Protein AF-0000000085045641 (afdb_homodimer)

Structure (mmCIF, N/CA/C/O backbone):
data_AF-0000000085045641-model_v1
#
loop_
_entity.id
_entity.type
_entity.pdbx_description
1 polymer 'histidine kinase'
#
loop_
_atom_site.group_PDB
_atom_site.id
_atom_site.type_symbol
_atom_site.label_atom_id
_atom_site.label_alt_id
_atom_site.label_comp_id
_atom_site.label_asym_id
_atom_site.label_entity_id
_atom_site.label_seq_id
_atom_site.pdbx_PDB_ins_code
_atom_site.Cartn_x
_atom_site.Cartn_y
_atom_site.Cartn_z
_atom_site.occupancy
_atom_site.B_iso_or_equiv
_atom_site.auth_seq_id
_atom_site.auth_comp_id
_atom_site.auth_asym_id
_atom_site.auth_atom_id
_atom_site.pdbx_PDB_model_num
ATOM 1 N N . MET A 1 1 ? 13.102 40.25 18.188 1 84.94 1 MET A N 1
ATOM 2 C CA . MET A 1 1 ? 11.75 40.281 18.734 1 84.94 1 MET A CA 1
ATOM 3 C C . MET A 1 1 ? 11.367 41.656 19.203 1 84.94 1 MET A C 1
ATOM 5 O O . MET A 1 1 ? 10.219 42.094 19.031 1 84.94 1 MET A O 1
ATOM 9 N N . ILE A 1 2 ? 12.414 42.5 19.562 1 87.38 2 ILE A N 1
ATOM 10 C CA . ILE A 1 2 ? 12.117 43.844 20.047 1 87.38 2 ILE A CA 1
ATOM 11 C C . ILE A 1 2 ? 11.594 44.688 18.906 1 87.38 2 ILE A C 1
ATOM 13 O O . ILE A 1 2 ? 10.562 45.375 19.047 1 87.38 2 ILE A O 1
ATOM 17 N N . ARG A 1 3 ? 12.25 44.625 17.828 1 89 3 ARG A N 1
ATOM 18 C CA . ARG A 1 3 ? 11.828 45.406 16.656 1 89 3 ARG A CA 1
ATOM 19 C C . ARG A 1 3 ? 10.43 44.969 16.219 1 89 3 ARG A C 1
ATOM 21 O O . ARG A 1 3 ? 9.609 45.844 15.859 1 89 3 ARG A O 1
ATOM 28 N N . THR A 1 4 ? 10.164 43.719 16.281 1 88.94 4 THR A N 1
ATOM 29 C CA . THR A 1 4 ? 8.867 43.188 15.859 1 88.94 4 THR A CA 1
ATOM 30 C C . THR A 1 4 ? 7.758 43.688 16.781 1 88.94 4 THR A C 1
ATOM 32 O O . THR A 1 4 ? 6.684 44.062 16.328 1 88.94 4 THR A O 1
ATOM 35 N N . PHE A 1 5 ? 8.094 43.75 18.031 1 90.94 5 PHE A N 1
ATOM 36 C CA . PHE A 1 5 ? 7.121 44.188 19.016 1 90.94 5 PHE A CA 1
ATOM 37 C C . PHE A 1 5 ? 6.816 45.688 18.828 1 90.94 5 PHE A C 1
ATOM 39 O O . PHE A 1 5 ? 5.652 46.094 18.828 1 90.94 5 PHE A O 1
ATOM 46 N N . ILE A 1 6 ? 7.855 46.469 18.656 1 91.19 6 ILE A N 1
ATOM 47 C CA . ILE A 1 6 ? 7.684 47.906 18.5 1 91.19 6 ILE A CA 1
ATOM 48 C C . ILE A 1 6 ? 6.867 48.188 17.234 1 91.19 6 ILE A C 1
ATOM 50 O O . ILE A 1 6 ? 5.961 49.031 17.25 1 91.19 6 ILE A O 1
ATOM 54 N N . LYS A 1 7 ? 7.152 47.438 16.234 1 90.5 7 LYS A N 1
ATOM 55 C CA . LYS A 1 7 ? 6.402 47.625 15 1 90.5 7 LYS A CA 1
ATOM 56 C C . LYS A 1 7 ? 4.938 47.219 15.18 1 90.5 7 LYS A C 1
ATOM 58 O O . LYS A 1 7 ? 4.051 47.875 14.609 1 90.5 7 LYS A O 1
ATOM 63 N N . GLU A 1 8 ? 4.727 46.188 15.969 1 89.44 8 GLU A N 1
ATOM 64 C CA . GLU A 1 8 ? 3.373 45.719 16.234 1 89.44 8 GLU A CA 1
ATOM 65 C C . GLU A 1 8 ? 2.568 46.719 17.047 1 89.44 8 GLU A C 1
ATOM 67 O O . GLU A 1 8 ? 1.374 46.906 16.812 1 89.44 8 GLU A O 1
ATOM 72 N N . ARG A 1 9 ? 3.291 47.438 18.031 1 91.81 9 ARG A N 1
ATOM 73 C CA . ARG A 1 9 ? 2.582 48.281 18.984 1 91.81 9 ARG A CA 1
ATOM 74 C C . ARG A 1 9 ? 2.861 49.781 18.719 1 91.81 9 ARG A C 1
ATOM 76 O O . ARG A 1 9 ? 2.533 50.625 19.547 1 91.81 9 ARG A O 1
ATOM 83 N N . ILE A 1 10 ? 3.418 50.062 17.531 1 92.88 10 ILE A N 1
ATOM 84 C CA . ILE A 1 10 ? 3.867 51.438 17.234 1 92.88 10 ILE A CA 1
ATOM 85 C C . ILE A 1 10 ? 2.676 52.375 17.25 1 92.88 10 ILE A C 1
ATOM 87 O O . ILE A 1 10 ? 2.795 53.531 17.703 1 92.88 10 ILE A O 1
ATOM 91 N N . SER A 1 11 ? 1.527 51.938 16.75 1 93.12 11 SER A N 1
ATOM 92 C CA . SER A 1 11 ? 0.35 52.812 16.719 1 93.12 11 SER A CA 1
ATOM 93 C C . SER A 1 11 ? -0.104 53.156 18.125 1 93.12 11 SER A C 1
ATOM 95 O O . SER A 1 11 ? -0.477 54.312 18.391 1 93.12 11 SER A O 1
ATOM 97 N N . TRP A 1 12 ? -0.018 52.281 19.094 1 93.62 12 TRP A N 1
ATOM 98 C CA . TRP A 1 12 ? -0.415 52.5 20.469 1 93.62 12 TRP A CA 1
ATOM 99 C C . TRP A 1 12 ? 0.577 53.438 21.172 1 93.62 12 TRP A C 1
ATOM 101 O O . TRP A 1 12 ? 0.178 54.344 21.906 1 93.62 12 TRP A O 1
ATOM 111 N N . ILE A 1 13 ? 1.842 53.281 20.891 1 93.5 13 ILE A N 1
ATOM 112 C CA . ILE A 1 13 ? 2.889 54.125 21.469 1 93.5 13 ILE A CA 1
ATOM 113 C C . ILE A 1 13 ? 2.764 55.531 20.922 1 93.5 13 ILE A C 1
ATOM 115 O O . ILE A 1 13 ? 2.877 56.5 21.672 1 93.5 13 ILE A O 1
ATOM 119 N N . PHE A 1 14 ? 2.455 55.562 19.625 1 94.5 14 PHE A N 1
ATOM 120 C CA . PHE A 1 14 ? 2.277 56.875 18.984 1 94.5 14 PHE A CA 1
ATOM 121 C C . PHE A 1 14 ? 1.108 57.625 19.609 1 94.5 14 PHE A C 1
ATOM 123 O O . PHE A 1 14 ? 1.181 58.844 19.812 1 94.5 14 PHE A O 1
ATOM 130 N N . LEU A 1 15 ? 0.037 56.938 19.953 1 95.12 15 LEU A N 1
ATOM 131 C CA . LEU A 1 15 ? -1.114 57.562 20.594 1 95.12 15 LEU A CA 1
ATOM 132 C C . LEU A 1 15 ? -0.735 58.156 21.938 1 95.12 15 LEU A C 1
ATOM 134 O O . LEU A 1 15 ? -1.12 59.281 22.25 1 95.12 15 LEU A O 1
ATOM 138 N N . ILE A 1 16 ? 0.09 57.469 22.688 1 93.81 16 ILE A N 1
ATOM 139 C CA . ILE A 1 16 ? 0.49 57.906 24.016 1 93.81 16 ILE A CA 1
ATOM 140 C C . ILE A 1 16 ? 1.327 59.188 23.906 1 93.81 16 ILE A C 1
ATOM 142 O O . ILE A 1 16 ? 1.099 60.156 24.625 1 93.81 16 ILE A O 1
ATOM 146 N N . VAL A 1 17 ? 2.217 59.281 22.938 1 93.19 17 VAL A N 1
ATOM 147 C CA . VAL A 1 17 ? 3.062 60.438 22.719 1 93.19 17 VAL A CA 1
ATOM 148 C C . VAL A 1 17 ? 2.213 61.594 22.203 1 93.19 17 VAL A C 1
ATOM 150 O O . VAL A 1 17 ? 2.396 62.75 22.641 1 93.19 17 VAL A O 1
ATOM 153 N N . LEU A 1 18 ? 1.272 61.25 21.375 1 94.81 18 LEU A N 1
ATOM 154 C CA . LEU A 1 18 ? 0.39 62.281 20.812 1 94.81 18 LEU A CA 1
ATOM 155 C C . LEU A 1 18 ? -0.438 62.938 21.906 1 94.81 18 LEU A C 1
ATOM 157 O O . LEU A 1 18 ? -0.629 64.125 21.906 1 94.81 18 LEU A O 1
ATOM 161 N N . LEU A 1 19 ? -0.918 62.156 22.891 1 93.62 19 LEU A N 1
ATOM 162 C CA . LEU A 1 19 ? -1.72 62.688 23.984 1 93.62 19 LEU A CA 1
ATOM 163 C C . LEU A 1 19 ? -0.886 63.594 24.875 1 93.62 19 LEU A C 1
ATOM 165 O O . LEU A 1 19 ? -1.386 64.625 25.375 1 93.62 19 LEU A O 1
ATOM 169 N N . GLN A 1 20 ? 0.426 63.281 25.016 1 91.12 20 GLN A N 1
ATOM 170 C CA . GLN A 1 20 ? 1.316 64.125 25.812 1 91.12 20 GLN A CA 1
ATOM 171 C C . GLN A 1 20 ? 1.587 65.438 25.094 1 91.12 20 GLN A C 1
ATOM 173 O O . GLN A 1 20 ? 1.595 66.5 25.719 1 91.12 20 GLN A O 1
ATOM 178 N N . LEU A 1 21 ? 1.721 65.375 23.781 1 92 21 LEU A N 1
ATOM 179 C CA . LEU A 1 21 ? 1.954 66.562 23 1 92 21 LEU A CA 1
ATOM 180 C C . LEU A 1 21 ? 0.712 67.438 22.984 1 92 21 LEU A C 1
ATOM 182 O O . LEU A 1 21 ? 0.819 68.688 22.984 1 92 21 LEU A O 1
ATOM 186 N N . LEU A 1 22 ? -0.435 66.75 22.953 1 92.44 22 LEU A N 1
ATOM 187 C CA . LEU A 1 22 ? -1.693 67.5 23.031 1 92.44 22 LEU A CA 1
ATOM 188 C C . LEU A 1 22 ? -1.809 68.25 24.344 1 92.44 22 LEU A C 1
ATOM 190 O O . LEU A 1 22 ? -2.264 69.375 24.375 1 92.44 22 LEU A O 1
ATOM 194 N N . GLY A 1 23 ? -1.356 67.625 25.469 1 88.69 23 GLY A N 1
ATOM 195 C CA . GLY A 1 23 ? -1.35 68.312 26.766 1 88.69 23 GLY A CA 1
ATOM 196 C C . GLY A 1 23 ? -0.451 69.5 26.797 1 88.69 23 GLY A C 1
ATOM 197 O O . GLY A 1 23 ? -0.84 70.562 27.312 1 88.69 23 GLY A O 1
ATOM 198 N N . LEU A 1 24 ? 0.698 69.375 26.156 1 89.38 24 LEU A N 1
ATOM 199 C CA . LEU A 1 24 ? 1.632 70.5 26.094 1 89.38 24 LEU A CA 1
ATOM 200 C C . LEU A 1 24 ? 1.078 71.625 25.219 1 89.38 24 LEU A C 1
ATOM 202 O O . LEU A 1 24 ? 1.239 72.812 25.531 1 89.38 24 LEU A O 1
ATOM 206 N N . PHE A 1 25 ? 0.447 71.25 24.172 1 91.75 25 PHE A N 1
ATOM 207 C CA . PHE A 1 25 ? -0.163 72.188 23.266 1 91.75 25 PHE A CA 1
ATOM 208 C C . PHE A 1 25 ? -1.266 72.938 23.969 1 91.75 25 PHE A C 1
ATOM 210 O O . PHE A 1 25 ? -1.369 74.188 23.797 1 91.75 25 PHE A O 1
ATOM 217 N N . MET A 1 26 ? -2.033 72.312 24.781 1 89.44 26 MET A N 1
ATOM 218 C CA . MET A 1 26 ? -3.107 73 25.531 1 89.44 26 MET A CA 1
ATOM 219 C C . MET A 1 26 ? -2.545 73.938 26.562 1 89.44 26 MET A C 1
ATOM 221 O O . MET A 1 26 ? -3.111 75 26.797 1 89.44 26 MET A O 1
ATOM 225 N N . ALA A 1 27 ? -1.407 73.625 27.172 1 88.88 27 ALA A N 1
ATOM 226 C CA . ALA A 1 27 ? -0.766 74.438 28.156 1 88.88 27 ALA A CA 1
ATOM 227 C C . ALA A 1 27 ? -0.216 75.75 27.5 1 88.88 27 ALA A C 1
ATOM 229 O O . ALA A 1 27 ? -0.175 76.812 28.125 1 88.88 27 ALA A O 1
ATOM 230 N N . TYR A 1 28 ? 0.149 75.562 26.281 1 89.06 28 TYR A N 1
ATOM 231 C CA . TYR A 1 28 ? 0.653 76.75 25.531 1 89.06 28 TYR A CA 1
ATOM 232 C C . TYR A 1 28 ? -0.478 77.688 25.172 1 89.06 28 TYR A C 1
ATOM 234 O O . TYR A 1 28 ? -0.293 78.875 25.188 1 89.06 28 TYR A O 1
ATOM 242 N N . LEU A 1 29 ? -1.622 77.188 25 1 89.06 29 LEU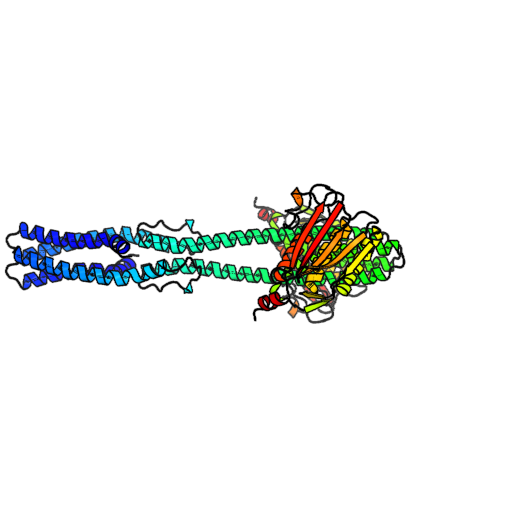 A N 1
ATOM 243 C CA . LEU A 1 29 ? -2.758 78 24.547 1 89.06 29 LEU A CA 1
ATOM 244 C C . LEU A 1 29 ? -3.5 78.562 25.734 1 89.06 29 LEU A C 1
ATOM 246 O O . LEU A 1 29 ? -4.094 79.625 25.625 1 89.06 29 LEU A O 1
ATOM 250 N N . ASP A 1 30 ? -3.502 77.875 26.781 1 88.56 30 ASP A N 1
ATOM 251 C CA . ASP A 1 30 ? -4.281 78.25 27.938 1 88.56 30 ASP A CA 1
ATOM 252 C C . ASP A 1 30 ? -3.373 78.75 29.078 1 88.56 30 ASP A C 1
ATOM 254 O O . ASP A 1 30 ? -2.75 77.875 29.75 1 88.56 30 ASP A O 1
ATOM 258 N N . PRO A 1 31 ? -3.352 80.062 29.469 1 83.88 31 PRO A N 1
ATOM 259 C CA . PRO A 1 31 ? -2.473 80.562 30.516 1 83.88 31 PRO A CA 1
ATOM 260 C C . PRO A 1 31 ? -2.838 80.062 31.906 1 83.88 31 PRO A C 1
ATOM 262 O O . PRO A 1 31 ? -2.035 80.125 32.844 1 83.88 31 PRO A O 1
ATOM 265 N N . SER A 1 32 ? -3.977 79.5 31.984 1 83.44 32 SER A N 1
ATOM 266 C CA . SER A 1 32 ? -4.391 79 33.281 1 83.44 32 SER A CA 1
ATOM 267 C C . SER A 1 32 ? -3.674 77.688 33.594 1 83.44 32 SER A C 1
ATOM 269 O O . SER A 1 32 ? -3.75 77.188 34.719 1 83.44 32 SER A O 1
ATOM 271 N N . LEU A 1 33 ? -2.918 77.312 32.625 1 84.75 33 LEU A N 1
ATOM 272 C CA . LEU A 1 33 ? -2.129 76.062 32.844 1 84.75 33 LEU A CA 1
ATOM 273 C C . LEU A 1 33 ? -0.644 76.438 32.938 1 84.75 33 LEU A C 1
ATOM 275 O O . LEU A 1 33 ? -0.061 76.938 31.984 1 84.75 33 LEU A O 1
ATOM 279 N N . SER A 1 34 ? -0.084 76.062 34.062 1 86.69 34 SER A N 1
ATOM 280 C CA . SER A 1 34 ? 1.348 76.312 34.25 1 86.69 34 SER A CA 1
ATOM 281 C C . SER A 1 34 ? 2.162 75.312 33.375 1 86.69 34 SER A C 1
ATOM 283 O O . SER A 1 34 ? 2.014 74.125 33.469 1 86.69 34 SER A O 1
ATOM 285 N N . LEU A 1 35 ? 2.994 75.938 32.562 1 88.81 35 LEU A N 1
ATOM 286 C CA . LEU A 1 35 ? 3.822 75.125 31.688 1 88.81 35 LEU A CA 1
ATOM 287 C C . LEU A 1 35 ? 4.746 74.188 32.5 1 88.81 35 LEU A C 1
ATOM 289 O O . LEU A 1 35 ? 4.988 73.062 32.094 1 88.81 35 LEU A O 1
ATOM 293 N N . GLU A 1 36 ? 5.234 74.688 33.562 1 88.31 36 GLU A N 1
ATOM 294 C CA . GLU A 1 36 ? 6.133 73.875 34.406 1 88.31 36 GLU A CA 1
ATOM 295 C C . GLU A 1 36 ? 5.422 72.688 35 1 88.31 36 GLU A C 1
ATOM 297 O O . GLU A 1 36 ? 5.961 71.562 35 1 88.31 36 GLU A O 1
ATOM 302 N N . SER A 1 37 ? 4.211 72.875 35.438 1 88.38 37 SER A N 1
ATOM 303 C CA . SER A 1 37 ? 3.447 71.75 36.031 1 88.38 37 SER A CA 1
ATOM 304 C C . SER A 1 37 ? 3.059 70.75 34.969 1 88.38 37 SER A C 1
ATOM 306 O O . SER A 1 37 ? 3.068 69.562 35.25 1 88.38 37 SER A O 1
ATOM 308 N N . MET A 1 38 ? 2.75 71.25 33.812 1 89.12 38 MET A N 1
ATOM 309 C CA . MET A 1 38 ? 2.379 70.375 32.75 1 89.12 38 MET A CA 1
ATOM 310 C C . MET A 1 38 ? 3.578 69.562 32.281 1 89.12 38 MET A C 1
ATOM 312 O O . MET A 1 38 ? 3.43 68.375 31.938 1 89.12 38 MET A O 1
ATOM 316 N N . LEU A 1 39 ? 4.734 70.125 32.281 1 91.56 39 LEU A N 1
ATOM 317 C CA . LEU A 1 39 ? 5.949 69.375 31.922 1 91.56 39 LEU A CA 1
ATOM 318 C C . LEU A 1 39 ? 6.23 68.312 32.938 1 91.56 39 LEU A C 1
ATOM 320 O O . LEU A 1 39 ? 6.699 67.25 32.562 1 91.56 39 LEU A O 1
ATOM 324 N N . TYR A 1 40 ? 5.938 68.625 34.219 1 90.88 40 TYR A N 1
ATOM 325 C CA . TYR A 1 40 ? 6.102 67.562 35.25 1 90.88 40 TYR A CA 1
ATOM 326 C C . TYR A 1 40 ? 5.152 66.438 35.031 1 90.88 40 TYR A C 1
ATOM 328 O O . TYR A 1 40 ? 5.547 65.25 35.125 1 90.88 40 TYR A O 1
ATOM 336 N N . TYR A 1 41 ? 3.896 66.688 34.656 1 90.12 41 TYR A N 1
ATOM 337 C CA . TYR A 1 41 ? 2.92 65.688 34.344 1 90.12 41 TYR A CA 1
ATOM 338 C C . TYR A 1 41 ? 3.383 64.812 33.156 1 90.12 41 TYR A C 1
ATOM 340 O O . TYR A 1 41 ? 3.297 63.594 33.188 1 90.12 41 TYR A O 1
ATOM 348 N N . MET A 1 42 ? 3.838 65.5 32.125 1 91.81 42 MET A N 1
ATOM 349 C CA . MET A 1 42 ? 4.301 64.812 30.938 1 91.81 42 MET A CA 1
ATOM 350 C C . MET A 1 42 ? 5.465 63.875 31.266 1 91.81 42 MET A C 1
ATOM 352 O O . MET A 1 42 ? 5.523 62.75 30.766 1 91.81 42 MET A O 1
ATOM 356 N N . PHE A 1 43 ? 6.363 64.375 32.062 1 93.38 43 PHE A N 1
ATOM 357 C CA . PHE A 1 43 ? 7.516 63.594 32.469 1 93.38 43 PHE A CA 1
ATOM 358 C C . PHE A 1 43 ? 7.07 62.312 33.219 1 93.38 43 PHE A C 1
ATOM 360 O O . PHE A 1 43 ? 7.5 61.219 32.875 1 93.38 43 PHE A O 1
ATOM 367 N N . LEU A 1 44 ? 6.18 62.5 34.219 1 93.38 44 LEU A N 1
ATOM 368 C CA . LEU A 1 44 ? 5.676 61.375 34.969 1 93.38 44 LEU A CA 1
ATOM 369 C C . LEU A 1 44 ? 4.945 60.375 34.094 1 93.38 44 LEU A C 1
ATOM 371 O O . LEU A 1 44 ? 5.125 59.188 34.219 1 93.38 44 LEU A O 1
ATOM 375 N N . SER A 1 45 ? 4.137 60.906 33.188 1 94 45 SER A N 1
ATOM 376 C CA . SER A 1 45 ? 3.375 60.062 32.281 1 94 45 SER A CA 1
ATOM 377 C C . SER A 1 45 ? 4.301 59.281 31.359 1 94 45 SER A C 1
ATOM 379 O O . SER A 1 45 ? 4.051 58.094 31.094 1 94 45 SER A O 1
ATOM 381 N N . LEU A 1 46 ? 5.355 59.875 30.875 1 94.31 46 LEU A N 1
ATOM 382 C CA . LEU A 1 46 ? 6.297 59.219 29.984 1 94.31 46 LEU A CA 1
ATOM 383 C C . LEU A 1 46 ? 7.039 58.094 30.719 1 94.31 46 LEU A C 1
ATOM 385 O O . LEU A 1 46 ? 7.305 57.031 30.141 1 94.31 46 LEU A O 1
ATOM 389 N N . VAL A 1 47 ? 7.379 58.344 31.969 1 95.25 47 VAL A N 1
ATOM 390 C CA . VAL A 1 47 ? 8.062 57.344 32.781 1 95.25 47 VAL A CA 1
ATOM 391 C C . VAL A 1 47 ? 7.145 56.156 33 1 95.25 47 VAL A C 1
ATOM 393 O O . VAL A 1 47 ? 7.551 55 32.812 1 95.25 47 VAL A O 1
ATOM 396 N N . ILE A 1 48 ? 5.867 56.406 33.344 1 95.56 48 ILE A N 1
ATOM 397 C CA . ILE A 1 48 ? 4.891 55.344 33.594 1 95.56 48 ILE A CA 1
ATOM 398 C C . ILE A 1 48 ? 4.645 54.562 32.312 1 95.56 48 ILE A C 1
ATOM 400 O O . ILE A 1 48 ? 4.625 53.344 32.344 1 95.56 48 ILE A O 1
ATOM 404 N N . SER A 1 49 ? 4.488 55.281 31.219 1 95.69 49 SER A N 1
ATOM 405 C CA . SER A 1 49 ? 4.23 54.625 29.938 1 95.69 49 SER A CA 1
ATOM 406 C C . SER A 1 49 ? 5.418 53.781 29.5 1 95.69 49 SER A C 1
ATOM 408 O O . SER A 1 49 ? 5.242 52.688 28.953 1 95.69 49 SER A O 1
ATOM 410 N N . SER A 1 50 ? 6.656 54.312 29.672 1 95.5 50 SER A N 1
ATOM 411 C CA . SER A 1 50 ? 7.848 53.531 29.297 1 95.5 50 SER A CA 1
ATOM 412 C C . SER A 1 50 ? 7.961 52.25 30.109 1 95.5 50 SER A C 1
ATOM 414 O O . SER A 1 50 ? 8.273 51.188 29.547 1 95.5 50 SER A O 1
ATOM 416 N N . LEU A 1 51 ? 7.648 52.344 31.344 1 95.44 51 LEU A N 1
ATOM 417 C CA . LEU A 1 51 ? 7.66 51.156 32.188 1 95.44 51 LEU A CA 1
ATOM 418 C C . LEU A 1 51 ? 6.602 50.156 31.75 1 95.44 51 LEU A C 1
ATOM 420 O O . LEU A 1 51 ? 6.863 48.938 31.688 1 95.44 51 LEU A O 1
ATOM 424 N N . PHE A 1 52 ? 5.453 50.594 31.406 1 95.38 52 PHE A N 1
ATOM 425 C CA . PHE A 1 52 ? 4.355 49.781 30.922 1 95.38 52 PHE A CA 1
ATOM 426 C C . PHE A 1 52 ? 4.746 49.031 29.641 1 95.38 52 PHE A C 1
ATOM 428 O O . PHE A 1 52 ? 4.539 47.844 29.516 1 95.38 52 PHE A O 1
ATOM 435 N N . VAL A 1 53 ? 5.305 49.75 28.734 1 94.31 53 VAL A N 1
ATOM 436 C CA . VAL A 1 53 ? 5.68 49.188 27.438 1 94.31 53 VAL A CA 1
ATOM 437 C C . VAL A 1 53 ? 6.73 48.094 27.641 1 94.31 53 VAL A C 1
ATOM 439 O O . VAL A 1 53 ? 6.684 47.062 26.969 1 94.31 53 VAL A O 1
ATOM 442 N N . ILE A 1 54 ? 7.676 48.312 28.531 1 94.19 54 ILE A N 1
ATOM 443 C CA . ILE A 1 54 ? 8.719 47.312 28.812 1 94.19 54 ILE A CA 1
ATOM 444 C C . ILE A 1 54 ? 8.094 46.062 29.391 1 94.19 54 ILE A C 1
ATOM 446 O O . ILE A 1 54 ? 8.43 44.938 28.969 1 94.19 54 ILE A O 1
ATOM 450 N N . ILE A 1 55 ? 7.129 46.156 30.297 1 93.75 55 ILE A N 1
ATOM 451 C CA . ILE A 1 55 ? 6.465 45.031 30.906 1 93.75 55 ILE A CA 1
ATOM 452 C C . ILE A 1 55 ? 5.664 44.25 29.859 1 93.75 55 ILE A C 1
ATOM 454 O O . ILE A 1 55 ? 5.703 43.031 29.812 1 93.75 55 ILE A O 1
ATOM 458 N N . ARG A 1 56 ? 4.98 45.062 29.047 1 91.31 56 ARG A N 1
ATOM 459 C CA . ARG A 1 56 ? 4.141 44.438 28.031 1 91.31 56 ARG A CA 1
ATOM 460 C C . ARG A 1 56 ? 4.988 43.688 27 1 91.31 56 ARG A C 1
ATOM 462 O O . ARG A 1 56 ? 4.559 42.688 26.438 1 91.31 56 ARG A O 1
ATOM 469 N N . TYR A 1 57 ? 6.152 44.188 26.703 1 92.25 57 TYR A N 1
ATOM 470 C CA . TYR A 1 57 ? 7.07 43.531 25.781 1 92.25 57 TYR A CA 1
ATOM 471 C C . TYR A 1 57 ? 7.355 42.094 26.25 1 92.25 57 TYR A C 1
ATOM 473 O O . TYR A 1 57 ? 7.227 41.156 25.469 1 92.25 57 TYR A O 1
ATOM 481 N N . PHE A 1 58 ? 7.656 41.906 27.469 1 91.25 58 PHE A N 1
ATOM 482 C CA . PHE A 1 58 ? 8.023 40.594 27.984 1 91.25 58 PHE A CA 1
ATOM 483 C C . PHE A 1 58 ? 6.812 39.656 28.031 1 91.25 58 PHE A C 1
ATOM 485 O O . PHE A 1 58 ? 6.934 38.469 27.766 1 91.25 58 PHE A O 1
ATOM 492 N N . ARG A 1 59 ? 5.676 40.156 28.188 1 88.19 59 ARG A N 1
ATOM 493 C CA . ARG A 1 59 ? 4.48 39.344 28.328 1 88.19 59 ARG A CA 1
ATOM 494 C C . ARG A 1 59 ? 3.932 38.938 26.953 1 88.19 59 ARG A C 1
ATOM 496 O O . ARG A 1 59 ? 3.537 37.781 26.75 1 88.19 59 ARG A O 1
ATOM 503 N N . GLU A 1 60 ? 3.926 39.875 26.047 1 87.75 60 GLU A N 1
ATOM 504 C CA . GLU A 1 60 ? 3.254 39.656 24.766 1 87.75 60 GLU A CA 1
ATOM 505 C C . GLU A 1 60 ? 4.152 38.906 23.781 1 87.75 60 GLU A C 1
ATOM 507 O O . GLU A 1 60 ? 3.672 38.344 22.797 1 87.75 60 GLU A O 1
ATOM 512 N N . THR A 1 61 ? 5.453 38.938 23.984 1 88.75 61 THR A N 1
ATOM 513 C CA . THR A 1 61 ? 6.344 38.344 23 1 88.75 61 THR A CA 1
ATOM 514 C C . THR A 1 61 ? 6.719 36.906 23.391 1 88.75 61 THR A C 1
ATOM 516 O O . THR A 1 61 ? 7.246 36.156 22.578 1 88.75 61 THR A O 1
ATOM 519 N N . ALA A 1 62 ? 6.395 36.531 24.594 1 86.75 62 ALA A N 1
ATOM 520 C CA . ALA A 1 62 ? 6.789 35.219 25.078 1 86.75 62 ALA A CA 1
ATOM 521 C C . ALA A 1 62 ? 6.258 34.094 24.156 1 86.75 62 ALA A C 1
ATOM 523 O O . ALA A 1 62 ? 7.012 33.219 23.75 1 86.75 62 ALA A O 1
ATOM 524 N N . PHE A 1 63 ? 5.039 34.188 23.828 1 85.81 63 PHE A N 1
ATOM 525 C CA . PHE A 1 63 ? 4.367 33.188 23 1 85.81 63 PHE A CA 1
ATOM 526 C C . PHE A 1 63 ? 5 33.125 21.609 1 85.81 63 PHE A C 1
ATOM 528 O O . PHE A 1 63 ? 5.328 32.062 21.109 1 85.81 63 PHE A O 1
ATOM 535 N N . PHE A 1 64 ? 5.266 34.219 21.062 1 84.81 64 PHE A N 1
ATOM 536 C CA . PHE A 1 64 ? 5.73 34.312 19.688 1 84.81 64 PHE A CA 1
ATOM 537 C C . PHE A 1 64 ? 7.207 33.969 19.594 1 84.81 64 PHE A C 1
ATOM 539 O O . PHE A 1 64 ? 7.66 33.438 18.562 1 84.81 64 PHE A O 1
ATOM 546 N N . LYS A 1 65 ? 7.922 34.25 20.625 1 85.94 65 LYS A N 1
ATOM 547 C CA . LYS A 1 65 ? 9.32 33.844 20.672 1 85.94 65 LYS A CA 1
ATOM 548 C C . LYS A 1 65 ? 9.438 32.312 20.641 1 85.94 65 LYS A C 1
ATOM 550 O O . LYS A 1 65 ? 10.273 31.766 19.922 1 85.94 65 LYS A O 1
ATOM 555 N N . GLU A 1 66 ? 8.609 31.719 21.406 1 83.94 66 GLU A N 1
ATOM 556 C CA . GLU A 1 66 ? 8.609 30.25 21.453 1 83.94 66 GLU A CA 1
ATOM 557 C C . GLU A 1 66 ? 8.133 29.656 20.141 1 83.94 66 GLU A C 1
ATOM 559 O O . GLU A 1 66 ? 8.641 28.609 19.703 1 83.94 66 GLU A O 1
ATOM 564 N N . LEU A 1 67 ? 7.207 30.266 19.578 1 82.44 67 LEU A N 1
ATOM 565 C CA . LEU A 1 67 ? 6.688 29.812 18.297 1 82.44 67 LEU A CA 1
ATOM 566 C C . LEU A 1 67 ? 7.762 29.891 17.219 1 82.44 67 LEU A C 1
ATOM 568 O O . LEU A 1 67 ? 7.879 29 16.391 1 82.44 67 LEU A O 1
ATOM 572 N N . ASP A 1 68 ? 8.477 30.938 17.266 1 79.69 68 ASP A N 1
ATOM 573 C CA . ASP A 1 68 ? 9.516 31.172 16.281 1 79.69 68 ASP A CA 1
ATOM 574 C C . ASP A 1 68 ? 10.68 30.203 16.453 1 79.69 68 ASP A C 1
ATOM 576 O O . ASP A 1 68 ? 11.359 29.844 15.484 1 79.69 68 ASP A O 1
ATOM 580 N N . ALA A 1 69 ? 10.922 29.828 17.641 1 76.94 69 ALA A N 1
ATOM 581 C CA . ALA A 1 69 ? 12.039 28.938 17.938 1 76.94 69 ALA A CA 1
ATOM 582 C C . ALA A 1 69 ? 11.727 27.5 17.531 1 76.94 69 ALA A C 1
ATOM 584 O O . ALA A 1 69 ? 12.633 26.672 17.422 1 76.94 69 ALA A O 1
ATOM 585 N N . ARG A 1 70 ? 10.5 27.219 17.422 1 73.06 70 ARG A N 1
ATOM 586 C CA . ARG A 1 70 ? 10.078 25.859 17.094 1 73.06 70 ARG A CA 1
ATOM 587 C C . ARG A 1 70 ? 10.477 25.484 15.68 1 73.06 70 ARG A C 1
ATOM 589 O O . ARG A 1 70 ? 10.312 26.281 14.75 1 73.06 70 A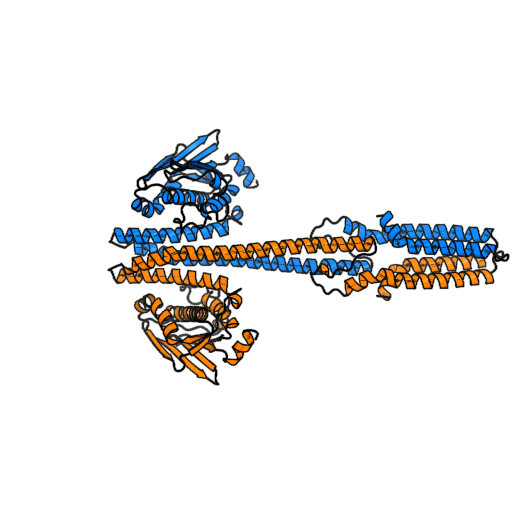RG A O 1
ATOM 596 N N . ASP A 1 71 ? 11.344 24.656 15.586 1 63.84 71 ASP A N 1
ATOM 597 C CA . ASP A 1 71 ? 11.68 24.078 14.281 1 63.84 71 ASP A CA 1
ATOM 598 C C . ASP A 1 71 ? 10.445 23.469 13.617 1 63.84 71 ASP A C 1
ATOM 600 O O . ASP A 1 71 ? 9.477 23.125 14.297 1 63.84 71 ASP A O 1
ATOM 604 N N . SER A 1 72 ? 10.305 23.766 12.305 1 61.09 72 SER A N 1
ATOM 605 C CA . SER A 1 72 ? 9.25 23.281 11.414 1 61.09 72 SER A CA 1
ATOM 606 C C . SER A 1 72 ? 8.891 21.844 11.711 1 61.09 72 SER A C 1
ATOM 608 O O . SER A 1 72 ? 9.023 20.969 10.844 1 61.09 72 SER A O 1
ATOM 610 N N . THR A 1 73 ? 8.93 21.609 13.117 1 60.81 73 THR A N 1
ATOM 611 C CA . THR A 1 73 ? 8.594 20.219 13.422 1 60.81 73 THR A CA 1
ATOM 612 C C . THR A 1 73 ? 7.078 20.031 13.461 1 60.81 73 THR A C 1
ATOM 614 O O . THR A 1 73 ? 6.332 20.984 13.695 1 60.81 73 THR A O 1
ATOM 617 N N . THR A 1 74 ? 6.562 19.031 12.938 1 64.88 74 THR A N 1
ATOM 618 C CA . THR A 1 74 ? 5.156 18.641 12.938 1 64.88 74 THR A CA 1
ATOM 619 C C . THR A 1 74 ? 4.707 18.234 14.336 1 64.88 74 THR A C 1
ATOM 621 O O . THR A 1 74 ? 3.533 17.922 14.547 1 64.88 74 THR A O 1
ATOM 624 N N . ASP A 1 75 ? 5.609 18.406 15.227 1 70.94 75 ASP A N 1
ATOM 625 C CA . ASP A 1 75 ? 5.27 17.953 16.578 1 70.94 75 ASP A CA 1
ATOM 626 C C . ASP A 1 75 ? 4.438 19.016 17.312 1 70.94 75 ASP A C 1
ATOM 628 O O . ASP A 1 75 ? 4.953 20.062 17.688 1 70.94 75 ASP A O 1
ATOM 632 N N . ILE A 1 76 ? 3.195 18.812 17.594 1 72.38 76 ILE A N 1
ATOM 633 C CA . ILE A 1 76 ? 2.234 19.719 18.219 1 72.38 76 ILE A CA 1
ATOM 634 C C . ILE A 1 76 ? 2.57 19.875 19.703 1 72.38 76 ILE A C 1
ATOM 636 O O . ILE A 1 76 ? 2.211 20.875 20.312 1 72.38 76 ILE A O 1
ATOM 640 N N . THR A 1 77 ? 3.297 18.906 20.219 1 72.5 77 THR A N 1
ATOM 641 C CA . THR A 1 77 ? 3.562 18.938 21.656 1 72.5 77 THR A CA 1
ATOM 642 C C . THR A 1 77 ? 4.539 20.047 22 1 72.5 77 THR A C 1
ATOM 644 O O . THR A 1 77 ? 4.617 20.469 23.156 1 72.5 77 THR A O 1
ATOM 647 N N . THR A 1 78 ? 5.176 20.531 21 1 75.81 78 THR A N 1
ATOM 648 C CA . THR A 1 78 ? 6.176 21.562 21.25 1 75.81 78 THR A CA 1
ATOM 649 C C . THR A 1 78 ? 5.566 22.953 21.109 1 75.81 78 THR A C 1
ATOM 651 O O . THR A 1 78 ? 6.254 23.969 21.297 1 75.81 78 THR A O 1
ATOM 654 N N . LEU A 1 79 ? 4.246 22.984 20.891 1 80.12 79 LEU A N 1
ATOM 655 C CA . LEU A 1 79 ? 3.592 24.281 20.75 1 80.12 79 LEU A CA 1
ATOM 656 C C . LEU A 1 79 ? 3.436 24.953 22.094 1 80.12 79 LEU A C 1
ATOM 658 O O . LEU A 1 79 ? 3.061 24.312 23.078 1 80.12 79 LEU A O 1
ATOM 662 N N . PRO A 1 80 ? 3.797 26.219 22.125 1 82.06 80 PRO A N 1
ATOM 663 C CA . PRO A 1 80 ? 3.629 26.953 23.375 1 82.06 80 PRO A CA 1
ATOM 664 C C . PRO A 1 80 ? 2.164 27.125 23.781 1 82.06 80 PRO A C 1
ATOM 666 O O . PRO A 1 80 ? 1.292 27.203 22.906 1 82.06 80 PRO A O 1
ATOM 669 N N . GLN A 1 81 ? 1.931 27.234 25.047 1 85.75 81 GLN A N 1
ATOM 670 C CA . GLN A 1 81 ? 0.578 27.438 25.547 1 85.75 81 GLN A CA 1
ATOM 671 C C . GLN A 1 81 ? 0.138 28.891 25.344 1 85.75 81 GLN A C 1
ATOM 673 O O . GLN A 1 81 ? 0.901 29.812 25.625 1 85.75 81 GLN A O 1
ATOM 678 N N . PRO A 1 82 ? -1.022 29.016 24.844 1 87.31 82 PRO A N 1
ATOM 679 C CA . PRO A 1 82 ? -1.501 30.391 24.641 1 87.31 82 PRO A CA 1
ATOM 680 C C . PRO A 1 82 ? -1.854 31.094 25.953 1 87.31 82 PRO A C 1
ATOM 682 O O . PRO A 1 82 ? -2.309 30.453 26.891 1 87.31 82 PRO A O 1
ATOM 685 N N . ASN A 1 83 ? -1.592 32.406 26.094 1 84.5 83 ASN A N 1
ATOM 686 C CA . ASN A 1 83 ? -1.894 33.219 27.25 1 84.5 83 ASN A CA 1
ATOM 687 C C . ASN A 1 83 ? -2.84 34.375 26.906 1 84.5 83 ASN A C 1
ATOM 689 O O . ASN A 1 83 ? -3.033 35.281 27.719 1 84.5 83 ASN A O 1
ATOM 693 N N . SER A 1 84 ? -3.295 34.531 25.734 1 85.94 84 SER A N 1
ATOM 694 C CA . SER A 1 84 ? -4.219 35.562 25.234 1 85.94 84 SER A CA 1
ATOM 695 C C . SER A 1 84 ? -5.254 34.938 24.297 1 85.94 84 SER A C 1
ATOM 697 O O . SER A 1 84 ? -5.082 33.844 23.797 1 85.94 84 SER A O 1
ATOM 699 N N . PRO A 1 85 ? -6.293 35.594 24.203 1 85.31 85 PRO A N 1
ATOM 700 C CA . PRO A 1 85 ? -7.34 35.062 23.312 1 85.31 85 PRO A CA 1
ATOM 701 C C . PRO A 1 85 ? -6.863 34.875 21.875 1 85.31 85 PRO A C 1
ATOM 703 O O . PRO A 1 85 ? -7.199 33.875 21.234 1 85.31 85 PRO A O 1
ATOM 706 N N . PHE A 1 86 ? -6.148 35.844 21.375 1 84.62 86 PHE A N 1
ATOM 707 C CA . PHE A 1 86 ? -5.641 35.719 20.016 1 84.62 86 PHE A CA 1
ATOM 708 C C . PHE A 1 86 ? -4.664 34.562 19.891 1 84.62 86 PHE A C 1
ATOM 710 O O . PHE A 1 86 ? -4.684 33.844 18.906 1 84.62 86 PHE A O 1
ATOM 717 N N . GLU A 1 87 ? -3.855 34.438 20.922 1 85.38 87 GLU A N 1
ATOM 718 C CA . GLU A 1 87 ? -2.92 33.312 20.938 1 85.38 87 GLU A CA 1
ATOM 719 C C . GLU A 1 87 ? -3.66 31.969 20.969 1 85.38 87 GLU A C 1
ATOM 721 O O . GLU A 1 87 ? -3.232 31 20.328 1 85.38 87 GLU A O 1
ATOM 726 N N . ALA A 1 88 ? -4.715 31.938 21.688 1 86.38 88 ALA A N 1
ATOM 727 C CA . ALA A 1 88 ? -5.516 30.719 21.766 1 86.38 88 ALA A CA 1
ATOM 728 C C . ALA A 1 88 ? -6.121 30.359 20.422 1 86.38 88 ALA A C 1
ATOM 730 O O . ALA A 1 88 ? -6.184 29.172 20.047 1 86.38 88 ALA A O 1
ATOM 731 N N . LEU A 1 89 ? -6.551 31.344 19.703 1 83.5 89 LEU A N 1
ATOM 732 C CA . LEU A 1 89 ? -7.098 31.125 18.375 1 83.5 89 LEU A CA 1
ATOM 733 C C . LEU A 1 89 ? -6.035 30.562 17.438 1 83.5 89 LEU A C 1
ATOM 735 O O . LEU A 1 89 ? -6.309 29.625 16.672 1 83.5 89 LEU A O 1
ATOM 739 N N . VAL A 1 90 ? -4.891 31.125 17.5 1 83 90 VAL A N 1
ATOM 740 C CA . VAL A 1 90 ? -3.773 30.672 16.688 1 83 90 VAL A CA 1
ATOM 741 C C . VAL A 1 90 ? -3.426 29.234 17.047 1 83 90 VAL A C 1
ATOM 743 O O . VAL A 1 90 ? -3.242 28.391 16.156 1 83 90 VAL A O 1
ATOM 746 N N . TYR A 1 91 ? -3.4 29 18.297 1 83.19 91 TYR A N 1
ATOM 747 C CA . TYR A 1 91 ? -3.088 27.656 18.797 1 83.19 91 TYR A CA 1
ATOM 748 C C . TYR A 1 91 ? -4.055 26.625 18.234 1 83.19 91 TYR A C 1
ATOM 750 O O . TYR A 1 91 ? -3.635 25.578 17.75 1 83.19 91 TYR A O 1
ATOM 758 N N . ASP A 1 92 ? -5.242 26.922 18.25 1 83.5 92 ASP A N 1
ATOM 759 C CA . ASP A 1 92 ? -6.273 26 17.766 1 83.5 92 ASP A CA 1
ATOM 760 C C . ASP A 1 92 ? -6.176 25.781 16.266 1 83.5 92 ASP A C 1
ATOM 762 O O . ASP A 1 92 ? -6.387 24.672 15.773 1 83.5 92 ASP A O 1
ATOM 766 N N . GLN A 1 93 ? -5.84 26.781 15.586 1 80.62 93 GLN A N 1
ATOM 767 C CA . GLN A 1 93 ? -5.785 26.703 14.125 1 80.62 93 GLN A CA 1
ATOM 768 C C . GLN A 1 93 ? -4.555 25.938 13.656 1 80.62 93 GLN A C 1
ATOM 770 O O . GLN A 1 93 ? -4.543 25.391 12.562 1 80.62 93 GLN A O 1
ATOM 775 N N . ILE A 1 94 ? -3.578 25.922 14.484 1 77.56 94 ILE A N 1
ATOM 776 C CA . ILE A 1 94 ? -2.377 25.172 14.156 1 77.56 94 ILE A CA 1
ATOM 777 C C . ILE A 1 94 ? -2.561 23.703 14.555 1 77.56 94 ILE A C 1
ATOM 779 O O . ILE A 1 94 ? -2.25 22.797 13.781 1 77.56 94 ILE A O 1
ATOM 783 N N . THR A 1 95 ? -3.066 23.469 15.688 1 79.88 95 THR A N 1
ATOM 784 C CA . THR A 1 95 ? -3.107 22.141 16.297 1 79.88 95 THR A CA 1
ATOM 785 C C . THR A 1 95 ? -4.137 21.266 15.602 1 79.88 95 THR A C 1
ATOM 787 O O . THR A 1 95 ? -3.883 20.078 15.359 1 79.88 95 THR A O 1
ATOM 790 N N . SER A 1 96 ? -5.211 21.812 15.219 1 81.94 96 SER A N 1
ATOM 791 C CA . SER A 1 96 ? -6.32 21 14.711 1 81.94 96 SER A CA 1
ATOM 792 C C . SER A 1 96 ? -5.957 20.328 13.398 1 81.94 96 SER A C 1
ATOM 794 O O . SER A 1 96 ? -6.07 19.109 13.273 1 81.94 96 SER A O 1
ATOM 796 N N . PRO A 1 97 ? -5.5 21.109 12.438 1 77.69 97 PRO A N 1
ATOM 797 C CA . PRO A 1 97 ? -5.141 20.453 11.18 1 77.69 97 PRO A CA 1
ATOM 798 C C . PRO A 1 97 ? -3.979 19.469 11.344 1 77.69 97 PRO A C 1
ATOM 800 O O . PRO A 1 97 ? -3.957 18.422 10.703 1 77.69 97 PRO A O 1
ATOM 803 N N . VAL A 1 98 ? -3.035 19.844 12.203 1 77.88 98 VAL A N 1
ATOM 804 C CA . VAL A 1 98 ? -1.874 18.984 12.438 1 77.88 98 VAL A CA 1
ATOM 805 C C . VAL A 1 98 ? -2.316 17.672 13.078 1 77.88 98 VAL A C 1
ATOM 807 O O . VAL A 1 98 ? -1.862 16.594 12.68 1 77.88 98 VAL A O 1
ATOM 810 N N . GLU A 1 99 ? -3.168 17.781 14 1 81.31 99 GLU A N 1
ATOM 811 C CA . GLU A 1 99 ? -3.688 16.594 14.664 1 81.31 99 GLU A CA 1
ATOM 812 C C . GLU A 1 99 ? -4.465 15.703 13.695 1 81.31 99 GLU A C 1
ATOM 814 O O . GLU A 1 99 ? -4.336 14.484 13.727 1 81.31 99 GLU A O 1
ATOM 819 N N . GLN A 1 100 ? -5.207 16.312 12.914 1 81.94 100 GLN A N 1
ATOM 820 C CA . GLN A 1 100 ? -5.992 15.562 11.938 1 81.94 100 GLN A CA 1
ATOM 821 C C . GLN A 1 100 ? -5.086 14.844 10.945 1 81.94 100 GLN A C 1
ATOM 823 O O . GLN A 1 100 ? -5.293 13.664 10.648 1 81.94 100 GLN A O 1
ATOM 828 N N . LEU A 1 101 ? -4.141 15.5 10.516 1 78.81 101 LEU A N 1
ATOM 829 C CA . LEU A 1 101 ? -3.215 14.922 9.547 1 78.81 101 LEU A CA 1
ATOM 830 C C . LEU A 1 101 ? -2.402 13.797 10.172 1 78.81 101 LEU A C 1
ATOM 832 O O . LEU A 1 101 ? -2.121 12.789 9.523 1 78.81 101 LEU A O 1
ATOM 836 N N . GLU A 1 102 ? -2.066 14 11.383 1 79.31 102 GLU A N 1
ATOM 837 C CA . GLU A 1 102 ? -1.336 12.953 12.094 1 79.31 102 GLU A CA 1
ATOM 838 C C . GLU A 1 102 ? -2.197 11.711 12.281 1 79.31 102 GLU A C 1
ATOM 840 O O . GLU A 1 102 ? -1.712 10.586 12.141 1 79.31 102 GLU A O 1
ATOM 845 N N . LYS A 1 103 ? -3.359 11.961 12.625 1 83.25 103 LYS A N 1
ATOM 846 C CA . LYS A 1 103 ? -4.285 10.844 12.766 1 83.25 103 LYS A CA 1
ATOM 847 C C . LYS A 1 103 ? -4.473 10.117 11.438 1 83.25 103 LYS A C 1
ATOM 849 O O . LYS A 1 103 ? -4.453 8.883 11.383 1 83.25 103 LYS A O 1
ATOM 854 N N . GLU A 1 104 ? -4.641 10.867 10.453 1 81.31 104 GLU A N 1
ATOM 855 C CA . GLU A 1 104 ? -4.785 10.273 9.125 1 81.31 104 GLU A CA 1
ATOM 856 C C . GLU A 1 104 ? -3.531 9.5 8.734 1 81.31 104 GLU A C 1
ATOM 858 O O . GLU A 1 104 ? -3.623 8.406 8.172 1 81.31 104 GLU A O 1
ATOM 863 N N . ALA A 1 105 ? -2.451 10.055 8.992 1 78.38 105 ALA A N 1
ATOM 864 C CA . ALA A 1 105 ? -1.182 9.391 8.695 1 78.38 105 ALA A CA 1
ATOM 865 C C . ALA A 1 105 ? -1.05 8.086 9.461 1 78.38 105 ALA A C 1
ATOM 867 O O . ALA A 1 105 ? -0.581 7.078 8.922 1 78.38 105 ALA A O 1
ATOM 868 N N . SER A 1 106 ? -1.453 8.141 10.656 1 83.94 106 SER A N 1
ATOM 869 C CA . SER A 1 106 ? -1.394 6.941 11.484 1 83.94 106 SER A CA 1
ATOM 870 C C . SER A 1 106 ? -2.332 5.859 10.961 1 83.94 106 SER A C 1
ATOM 872 O O . SER A 1 106 ? -1.959 4.684 10.898 1 83.94 106 SER A O 1
ATOM 874 N N . ILE A 1 107 ? -3.457 6.258 10.594 1 82.5 107 ILE A N 1
ATOM 875 C CA . ILE A 1 107 ? -4.426 5.32 10.031 1 82.5 107 ILE A CA 1
ATOM 876 C C . ILE A 1 107 ? -3.877 4.734 8.727 1 82.5 107 ILE A C 1
ATOM 878 O O . ILE A 1 107 ? -3.947 3.523 8.508 1 82.5 107 ILE A O 1
ATOM 882 N N . ASN A 1 108 ? -3.352 5.512 7.961 1 78.75 108 ASN A N 1
ATOM 883 C CA . ASN A 1 108 ? -2.789 5.059 6.691 1 78.75 108 ASN A CA 1
ATOM 884 C C . ASN A 1 108 ? -1.633 4.082 6.906 1 78.75 108 ASN A C 1
ATOM 886 O O . ASN A 1 108 ? -1.498 3.102 6.176 1 78.75 108 ASN A O 1
ATOM 890 N N . GLN A 1 109 ? -0.884 4.352 7.832 1 80.62 109 GLN A N 1
ATOM 891 C CA . GLN A 1 109 ? 0.218 3.453 8.156 1 80.62 109 GLN A CA 1
ATOM 892 C C . GLN A 1 109 ? -0.298 2.088 8.602 1 80.62 109 GLN A C 1
ATOM 894 O O . GLN A 1 109 ? 0.236 1.053 8.195 1 80.62 109 GLN A O 1
ATOM 899 N N . LEU A 1 110 ? -1.3 2.092 9.367 1 82.75 110 LEU A N 1
ATOM 900 C CA . LEU A 1 110 ? -1.907 0.843 9.812 1 82.75 110 LEU A CA 1
ATOM 901 C C . LEU A 1 110 ? -2.494 0.071 8.633 1 82.75 110 LEU A C 1
ATOM 903 O O . LEU A 1 110 ? -2.328 -1.147 8.547 1 82.75 110 LEU A O 1
ATOM 907 N N . LEU A 1 111 ? -3.09 0.758 7.785 1 76.94 111 LEU A N 1
ATOM 908 C CA . LEU A 1 111 ? -3.678 0.134 6.602 1 76.94 111 LEU A CA 1
ATOM 909 C C . LEU A 1 111 ? -2.596 -0.47 5.715 1 76.94 111 LEU A C 1
ATOM 911 O O . LEU A 1 111 ? -2.768 -1.568 5.18 1 76.94 111 LEU A O 1
ATOM 915 N N . LEU A 1 112 ? -1.535 0.167 5.574 1 75.81 112 LEU A N 1
ATOM 916 C CA . LEU A 1 112 ? -0.418 -0.331 4.781 1 75.81 112 LEU A CA 1
ATOM 917 C C . LEU A 1 112 ? 0.158 -1.604 5.391 1 75.81 112 LEU A C 1
ATOM 919 O O . LEU A 1 112 ? 0.477 -2.553 4.668 1 75.81 112 LEU A O 1
ATOM 923 N N . GLU A 1 113 ? 0.229 -1.598 6.656 1 81.94 113 GLU A N 1
ATOM 924 C CA . GLU A 1 113 ? 0.734 -2.779 7.352 1 81.94 113 GLU A CA 1
ATOM 925 C C . GLU A 1 113 ? -0.209 -3.967 7.18 1 81.94 113 GLU A C 1
ATOM 927 O O . GLU A 1 113 ? 0.238 -5.098 6.973 1 81.94 113 GLU A O 1
ATOM 932 N N . GLN A 1 114 ? -1.408 -3.688 7.223 1 82.44 114 GLN A N 1
ATOM 933 C CA . GLN A 1 114 ? -2.404 -4.734 7.027 1 82.44 114 GLN A CA 1
ATOM 934 C C . GLN A 1 114 ? -2.352 -5.289 5.605 1 82.44 114 GLN A C 1
ATOM 936 O O . GLN A 1 114 ? -2.445 -6.5 5.398 1 82.44 114 GLN A O 1
ATOM 941 N N . GLU A 1 115 ? -2.201 -4.414 4.723 1 80.38 115 GLU A N 1
ATOM 942 C CA . GLU A 1 115 ? -2.094 -4.84 3.33 1 80.38 115 GLU A CA 1
ATOM 943 C C . GLU A 1 115 ? -0.873 -5.727 3.117 1 80.38 115 GLU A C 1
ATOM 945 O O . GLU A 1 115 ? -0.932 -6.707 2.367 1 80.38 115 GLU A O 1
ATOM 950 N N . LYS A 1 116 ? 0.158 -5.316 3.705 1 83.5 116 LYS A N 1
ATOM 951 C CA . LYS A 1 116 ? 1.375 -6.121 3.639 1 83.5 116 LYS A CA 1
ATOM 952 C C . LYS A 1 116 ? 1.14 -7.52 4.199 1 83.5 116 LYS A C 1
ATOM 954 O O . LYS A 1 116 ? 1.505 -8.516 3.566 1 83.5 116 LYS A O 1
ATOM 959 N N . ASP A 1 117 ? 0.504 -7.598 5.344 1 86.56 117 ASP A N 1
ATOM 960 C CA . ASP A 1 117 ? 0.229 -8.883 5.98 1 86.56 117 ASP A CA 1
ATOM 961 C C . ASP A 1 117 ? -0.702 -9.734 5.121 1 86.56 117 ASP A C 1
ATOM 963 O O . ASP A 1 117 ? -0.514 -10.945 5.004 1 86.56 117 ASP A O 1
ATOM 967 N N . GLU A 1 118 ? -1.553 -9.07 4.523 1 85.5 118 GLU A N 1
ATOM 968 C CA . GLU A 1 118 ? -2.5 -9.766 3.658 1 85.5 118 GLU A CA 1
ATOM 969 C C . GLU A 1 118 ? -1.803 -10.352 2.436 1 85.5 118 GLU A C 1
ATOM 971 O O . GLU A 1 118 ? -2.088 -11.484 2.037 1 85.5 118 GLU A O 1
ATOM 976 N N . LEU A 1 119 ? -0.943 -9.617 1.932 1 88.62 119 LEU A N 1
ATOM 977 C CA . LEU A 1 119 ? -0.218 -10.094 0.76 1 88.62 119 LEU A CA 1
ATOM 978 C C . LEU A 1 119 ? 0.676 -11.273 1.119 1 88.62 119 LEU A C 1
ATOM 980 O O . LEU A 1 119 ? 0.736 -12.258 0.38 1 88.62 119 LEU A O 1
ATOM 984 N N . LEU A 1 120 ? 1.294 -11.164 2.256 1 89.56 120 LEU A N 1
ATOM 985 C CA . LEU A 1 120 ? 2.154 -12.258 2.701 1 89.56 120 LEU A CA 1
ATOM 986 C C . LEU A 1 120 ? 1.342 -13.523 2.949 1 89.56 120 LEU A C 1
ATOM 988 O O . LEU A 1 120 ? 1.758 -14.617 2.562 1 89.56 120 LEU A O 1
ATOM 992 N N . SER A 1 121 ? 0.205 -13.328 3.533 1 88.75 121 SER A N 1
ATOM 993 C CA . SER A 1 121 ? -0.694 -14.453 3.756 1 88.75 121 SER A CA 1
ATOM 994 C C . SER A 1 121 ? -1.164 -15.055 2.436 1 88.75 121 SER A C 1
ATOM 996 O O . SER A 1 121 ? -1.205 -16.281 2.283 1 88.75 121 SER A O 1
ATOM 998 N N . TRP A 1 122 ? -1.457 -14.273 1.525 1 90.88 122 TRP A N 1
ATOM 999 C CA . TRP A 1 122 ? -1.907 -14.703 0.206 1 90.88 122 TRP A CA 1
ATOM 1000 C C . TRP A 1 122 ? -0.813 -15.484 -0.514 1 90.88 122 TRP A C 1
ATOM 1002 O O . TRP A 1 122 ? -1.081 -16.531 -1.124 1 90.88 122 TRP A O 1
ATOM 1012 N N . ILE A 1 123 ? 0.385 -14.984 -0.399 1 92.81 123 ILE A N 1
ATOM 1013 C CA . ILE A 1 123 ? 1.509 -15.688 -1.014 1 92.81 123 ILE A CA 1
ATOM 1014 C C . ILE A 1 123 ? 1.649 -17.078 -0.401 1 92.81 123 ILE A C 1
ATOM 1016 O O . ILE A 1 123 ? 1.866 -18.062 -1.116 1 92.81 123 ILE A O 1
ATOM 1020 N N . HIS A 1 124 ? 1.446 -17.109 0.894 1 90.44 124 HIS A N 1
ATOM 1021 C CA . HIS A 1 124 ? 1.51 -18.391 1.577 1 90.44 124 HIS A CA 1
ATOM 1022 C C . HIS A 1 124 ? 0.398 -19.328 1.105 1 90.44 124 HIS A C 1
ATOM 1024 O O . HIS A 1 124 ? 0.623 -20.516 0.92 1 90.44 124 HIS A O 1
ATOM 1030 N N . GLU A 1 125 ? -0.707 -18.812 0.843 1 91.31 125 GLU A N 1
ATOM 1031 C CA . GLU A 1 125 ? -1.83 -19.609 0.361 1 91.31 125 GLU A CA 1
ATOM 1032 C C . GLU A 1 125 ? -1.564 -20.156 -1.044 1 91.31 125 GLU A C 1
ATOM 1034 O O . GLU A 1 125 ? -1.951 -21.281 -1.368 1 91.31 125 GLU A O 1
ATOM 1039 N N . VAL A 1 126 ? -0.925 -19.375 -1.834 1 94.69 126 VAL A N 1
ATOM 1040 C CA . VAL A 1 126 ? -0.613 -19.781 -3.197 1 94.69 126 VAL A CA 1
ATOM 1041 C C . VAL A 1 126 ? 0.475 -20.859 -3.172 1 94.69 126 VAL A C 1
ATOM 1043 O O . VAL A 1 126 ? 0.464 -21.781 -3.986 1 94.69 126 VAL A O 1
ATOM 1046 N N . LYS A 1 127 ? 1.382 -20.781 -2.207 1 94.25 127 LYS A N 1
ATOM 1047 C CA . LYS A 1 127 ? 2.494 -21.719 -2.113 1 94.25 127 LYS A CA 1
ATOM 1048 C C . LYS A 1 127 ? 2 -23.125 -1.804 1 94.25 127 LYS A C 1
ATOM 1050 O O . LYS A 1 127 ? 2.617 -24.109 -2.215 1 94.25 127 LYS A O 1
ATOM 1055 N N . THR A 1 128 ? 0.9 -23.203 -1.15 1 93.94 128 THR A N 1
ATOM 1056 C CA . THR A 1 128 ? 0.353 -24.5 -0.766 1 93.94 128 THR A CA 1
ATOM 1057 C C . THR A 1 128 ? -0.023 -25.312 -1.999 1 93.94 128 THR A C 1
ATOM 1059 O O . THR A 1 128 ? 0.508 -26.406 -2.213 1 93.94 128 THR A O 1
ATOM 1062 N N . PRO A 1 129 ? -0.911 -24.812 -2.867 1 95.44 129 PRO A N 1
ATOM 1063 C CA . PRO A 1 129 ? -1.197 -25.594 -4.074 1 95.44 129 PRO A CA 1
ATOM 1064 C C . PRO A 1 129 ? 0.013 -25.719 -4.996 1 95.44 129 PRO A C 1
ATOM 1066 O O . PRO A 1 129 ? 0.14 -26.703 -5.719 1 95.44 129 PRO A O 1
ATOM 1069 N N . LEU A 1 130 ? 0.895 -24.781 -4.977 1 96.81 130 LEU A N 1
ATOM 1070 C CA . LEU A 1 130 ? 2.107 -24.859 -5.781 1 96.81 130 LEU A CA 1
ATOM 1071 C C . LEU A 1 130 ? 2.975 -26.031 -5.336 1 96.81 130 LEU A C 1
ATOM 1073 O O . LEU A 1 130 ? 3.512 -26.766 -6.168 1 96.81 130 LEU A O 1
ATOM 1077 N N . THR A 1 131 ? 3.074 -26.188 -4.004 1 95.81 131 THR A N 1
ATOM 1078 C CA . THR A 1 131 ? 3.822 -27.312 -3.447 1 95.81 131 THR A CA 1
ATOM 1079 C C . THR A 1 131 ? 3.145 -28.641 -3.789 1 95.81 131 THR A C 1
ATOM 1081 O O . THR A 1 131 ? 3.812 -29.609 -4.148 1 95.81 131 THR A O 1
ATOM 1084 N N . ALA A 1 132 ? 1.844 -28.641 -3.668 1 96.25 132 ALA A N 1
ATOM 1085 C CA . ALA A 1 132 ? 1.092 -29.828 -4.051 1 96.25 132 ALA A CA 1
ATOM 1086 C C . ALA A 1 132 ? 1.312 -30.172 -5.52 1 96.25 132 ALA A C 1
ATOM 1088 O O . ALA A 1 132 ? 1.479 -31.344 -5.875 1 96.25 132 ALA A O 1
ATOM 1089 N N . LEU A 1 133 ? 1.303 -29.188 -6.336 1 97.06 133 LEU A N 1
ATOM 1090 C CA . LEU A 1 133 ? 1.527 -29.359 -7.766 1 97.06 133 LEU A CA 1
ATOM 1091 C C . LEU A 1 133 ? 2.893 -29.984 -8.031 1 97.06 133 LEU A C 1
ATOM 1093 O O . LEU A 1 133 ? 3.018 -30.891 -8.867 1 97.06 133 LEU A O 1
ATOM 1097 N N . ARG A 1 134 ? 3.883 -29.578 -7.316 1 96.06 134 ARG A N 1
ATOM 1098 C CA . ARG A 1 134 ? 5.227 -30.141 -7.453 1 96.06 134 ARG A CA 1
ATOM 1099 C C . ARG A 1 134 ? 5.234 -31.625 -7.148 1 96.06 134 ARG A C 1
ATOM 1101 O O . ARG A 1 134 ? 5.844 -32.406 -7.879 1 96.06 134 ARG A O 1
ATOM 1108 N N . LEU A 1 135 ? 4.543 -31.984 -6.121 1 96.44 135 LEU A N 1
ATOM 1109 C CA . LEU A 1 135 ? 4.484 -33.406 -5.719 1 96.44 135 LEU A CA 1
ATOM 1110 C C . LEU A 1 135 ? 3.812 -34.25 -6.797 1 96.44 135 LEU A C 1
ATOM 1112 O O . LEU A 1 135 ? 4.25 -35.344 -7.074 1 96.44 135 LEU A O 1
ATOM 1116 N N . ILE A 1 136 ? 2.83 -33.719 -7.398 1 96.56 136 ILE A N 1
ATOM 1117 C CA . ILE A 1 136 ? 2.123 -34.438 -8.461 1 96.56 136 ILE A CA 1
ATOM 1118 C C . ILE A 1 136 ? 3.016 -34.531 -9.695 1 96.56 136 ILE A C 1
ATOM 1120 O O . ILE A 1 136 ? 3.072 -35.594 -10.336 1 96.56 136 ILE A O 1
ATOM 1124 N N . ILE A 1 137 ? 3.717 -33.5 -10.008 1 96.19 137 ILE A N 1
ATOM 1125 C CA . ILE A 1 137 ? 4.633 -33.5 -11.141 1 96.19 137 ILE A CA 1
ATOM 1126 C C . ILE A 1 137 ? 5.711 -34.562 -10.938 1 96.19 137 ILE A C 1
ATOM 1128 O O . ILE A 1 137 ? 6.066 -35.281 -11.867 1 96.19 137 ILE A O 1
ATOM 1132 N N . ASP A 1 138 ? 6.133 -34.719 -9.719 1 94.19 138 ASP A N 1
ATOM 1133 C CA . ASP A 1 138 ? 7.191 -35.656 -9.391 1 94.19 138 ASP A CA 1
ATOM 1134 C C . ASP A 1 138 ? 6.727 -37.094 -9.633 1 94.19 138 ASP A C 1
ATOM 1136 O O . ASP A 1 138 ? 7.551 -38 -9.852 1 94.19 138 ASP A O 1
ATOM 1140 N N . ARG A 1 139 ? 5.457 -37.25 -9.719 1 92.38 139 ARG A N 1
ATOM 1141 C CA . ARG A 1 139 ? 4.895 -38.594 -9.906 1 92.38 139 ARG A CA 1
ATOM 1142 C C . ARG A 1 139 ? 4.715 -38.906 -11.391 1 92.38 139 ARG A C 1
ATOM 1144 O O . ARG A 1 139 ? 4.367 -40.031 -11.758 1 92.38 139 ARG A O 1
ATOM 1151 N N . THR A 1 140 ? 4.945 -37.969 -12.219 1 92.56 140 THR A N 1
ATOM 1152 C CA . THR A 1 140 ? 4.785 -38.188 -13.656 1 92.56 140 THR A CA 1
ATOM 1153 C C . THR A 1 140 ? 5.887 -39.062 -14.211 1 92.56 140 THR A C 1
ATOM 1155 O O . THR A 1 140 ? 7.07 -38.844 -13.945 1 92.56 140 THR A O 1
ATOM 1158 N N . ASN A 1 141 ? 5.547 -40.094 -14.992 1 89.38 141 ASN A N 1
ATOM 1159 C CA . ASN A 1 141 ? 6.492 -41.062 -15.523 1 89.38 141 ASN A CA 1
ATOM 1160 C C . ASN A 1 141 ? 7.086 -40.594 -16.844 1 89.38 141 ASN A C 1
ATOM 1162 O O . ASN A 1 141 ? 8.156 -41.062 -17.25 1 89.38 141 ASN A O 1
ATOM 1166 N N . ASP A 1 142 ? 6.477 -39.719 -17.594 1 92.19 142 ASP A N 1
ATOM 1167 C CA . ASP A 1 142 ? 6.973 -39.156 -18.844 1 92.19 142 ASP A CA 1
ATOM 1168 C C . ASP A 1 142 ? 8.008 -38.062 -18.594 1 92.19 142 ASP A C 1
ATOM 1170 O O . ASP A 1 142 ? 7.66 -36.969 -18.172 1 92.19 142 ASP A O 1
ATOM 1174 N N . PRO A 1 143 ? 9.25 -38.375 -18.906 1 90.62 143 PRO A N 1
ATOM 1175 C CA . PRO A 1 143 ? 10.312 -37.438 -18.594 1 90.62 143 PRO A CA 1
ATOM 1176 C C . PRO A 1 143 ? 10.156 -36.094 -19.328 1 90.62 143 PRO A C 1
ATOM 1178 O O . PRO A 1 143 ? 10.492 -35.062 -18.781 1 90.62 143 PRO A O 1
ATOM 1181 N N . THR A 1 144 ? 9.688 -36.125 -20.531 1 91.12 144 THR A N 1
ATOM 1182 C CA . THR A 1 144 ? 9.508 -34.906 -21.312 1 91.12 144 THR A CA 1
ATOM 1183 C C . THR A 1 144 ? 8.414 -34.031 -20.703 1 91.12 144 THR A C 1
ATOM 1185 O O . THR A 1 144 ? 8.609 -32.844 -20.469 1 91.12 144 THR A O 1
ATOM 1188 N N . LEU A 1 145 ? 7.305 -34.719 -20.406 1 93.81 145 LEU A N 1
ATOM 1189 C CA . LEU A 1 145 ? 6.199 -34 -19.781 1 93.81 145 LEU A CA 1
ATOM 1190 C C . LEU A 1 145 ? 6.605 -33.438 -18.422 1 93.81 145 LEU A C 1
ATOM 1192 O O . LEU A 1 145 ? 6.297 -32.281 -18.094 1 93.81 145 LEU A O 1
ATOM 1196 N N . LYS A 1 146 ? 7.301 -34.25 -17.672 1 94.06 146 LYS A N 1
ATOM 1197 C CA . LYS A 1 146 ? 7.758 -33.844 -16.344 1 94.06 146 LYS A CA 1
ATOM 1198 C C . LYS A 1 146 ? 8.633 -32.594 -16.406 1 94.06 146 LYS A C 1
ATOM 1200 O O . LYS A 1 146 ? 8.461 -31.656 -15.633 1 94.06 146 LYS A O 1
ATOM 1205 N N . SER A 1 147 ? 9.516 -32.562 -17.359 1 92.56 147 SER A N 1
ATOM 1206 C CA . SER A 1 147 ? 10.438 -31.453 -17.516 1 92.56 147 SER A CA 1
ATOM 1207 C C . SER A 1 147 ? 9.695 -30.172 -17.906 1 92.56 147 SER A C 1
ATOM 1209 O O . SER A 1 147 ? 9.992 -29.094 -17.391 1 92.56 147 SER A O 1
ATOM 1211 N N . GLU A 1 148 ? 8.75 -30.281 -18.734 1 94.19 148 GLU A N 1
ATOM 1212 C CA . GLU A 1 148 ? 7.973 -29.125 -19.188 1 94.19 148 GLU A CA 1
ATOM 1213 C C . GLU A 1 148 ? 7.133 -28.547 -18.047 1 94.19 148 GLU A C 1
ATOM 1215 O O . GLU A 1 148 ? 7.098 -27.328 -17.844 1 94.19 148 GLU A O 1
ATOM 1220 N N . LEU A 1 149 ? 6.512 -29.453 -17.312 1 96.31 149 LEU A N 1
ATOM 1221 C CA . LEU A 1 149 ? 5.707 -29.031 -16.172 1 96.31 149 LEU A CA 1
ATOM 1222 C C . LEU A 1 149 ? 6.574 -28.359 -15.125 1 96.31 149 LEU A C 1
ATOM 1224 O O . LEU A 1 149 ? 6.211 -27.297 -14.602 1 96.31 149 LEU A O 1
ATOM 1228 N N . MET A 1 150 ? 7.699 -28.953 -14.914 1 95 150 MET A N 1
ATOM 1229 C CA . MET A 1 150 ? 8.602 -28.438 -13.891 1 95 150 MET A CA 1
ATOM 1230 C C . MET A 1 150 ? 9.141 -27.062 -14.289 1 95 150 MET A C 1
ATOM 1232 O O . MET A 1 150 ? 9.344 -26.203 -13.438 1 95 150 MET A O 1
ATOM 1236 N N . HIS A 1 151 ? 9.336 -26.906 -15.508 1 93.75 151 HIS A N 1
ATOM 1237 C CA . HIS A 1 151 ? 9.836 -25.641 -16.016 1 93.75 151 HIS A CA 1
ATOM 1238 C C . HIS A 1 151 ? 8.875 -24.5 -15.688 1 93.75 151 HIS A C 1
ATOM 1240 O O . HIS A 1 151 ? 9.281 -23.469 -15.148 1 93.75 151 HIS A O 1
ATOM 1246 N N . GLU A 1 152 ? 7.633 -24.719 -16.016 1 95.19 152 GLU A N 1
ATOM 1247 C CA . GLU A 1 152 ? 6.641 -23.672 -15.766 1 95.19 152 GLU A CA 1
ATOM 1248 C C . GLU A 1 152 ? 6.359 -23.531 -14.273 1 95.19 152 GLU A C 1
ATOM 1250 O O . GLU A 1 152 ? 6.117 -22.422 -13.781 1 95.19 152 GLU A O 1
ATOM 1255 N N . TRP A 1 153 ? 6.371 -24.641 -13.586 1 96.31 153 TRP A N 1
ATOM 1256 C CA . TRP A 1 153 ? 6.211 -24.609 -12.133 1 96.31 153 TRP A CA 1
ATOM 1257 C C . TRP A 1 153 ? 7.262 -23.719 -11.484 1 96.31 153 TRP A C 1
ATOM 1259 O O . TRP A 1 153 ? 6.941 -22.891 -10.633 1 96.31 153 TRP A O 1
ATOM 1269 N N . LEU A 1 154 ? 8.5 -23.938 -11.906 1 94.81 154 LEU A N 1
ATOM 1270 C CA . LEU A 1 154 ? 9.617 -23.188 -11.336 1 94.81 154 LEU A CA 1
ATOM 1271 C C . LEU A 1 154 ? 9.484 -21.703 -11.625 1 94.81 154 LEU A C 1
ATOM 1273 O O . LEU A 1 154 ? 9.812 -20.875 -10.781 1 94.81 154 LEU A O 1
ATOM 1277 N N . ARG A 1 155 ? 8.984 -21.375 -12.758 1 93.88 155 ARG A N 1
ATOM 1278 C CA . ARG A 1 155 ? 8.773 -19.984 -13.109 1 93.88 155 ARG A CA 1
ATOM 1279 C C . ARG A 1 155 ? 7.773 -19.328 -12.156 1 93.88 155 ARG A C 1
ATOM 1281 O O . ARG A 1 155 ? 8.023 -18.234 -11.641 1 93.88 155 ARG A O 1
ATOM 1288 N N . ILE A 1 156 ? 6.707 -19.969 -11.891 1 96.06 156 ILE A N 1
ATOM 1289 C CA . ILE A 1 156 ? 5.711 -19.453 -10.961 1 96.06 156 ILE A CA 1
ATOM 1290 C C . ILE A 1 156 ? 6.32 -19.328 -9.57 1 96.06 156 ILE A C 1
ATOM 1292 O O . ILE A 1 156 ? 6.152 -18.312 -8.891 1 96.06 156 ILE A O 1
ATOM 1296 N N . HIS A 1 157 ? 7.02 -20.406 -9.234 1 95.31 157 HIS A N 1
ATOM 1297 C CA . HIS A 1 157 ? 7.652 -20.453 -7.922 1 95.31 157 HIS A CA 1
ATOM 1298 C C . HIS A 1 157 ? 8.594 -19.266 -7.719 1 95.31 157 HIS A C 1
ATOM 1300 O O . HIS A 1 157 ? 8.547 -18.609 -6.684 1 95.31 157 HIS A O 1
ATOM 1306 N N . PHE A 1 158 ? 9.336 -18.953 -8.672 1 93.94 158 PHE A N 1
ATOM 1307 C CA . PHE A 1 158 ? 10.32 -17.891 -8.562 1 93.94 158 PHE A CA 1
ATOM 1308 C C . PHE A 1 158 ? 9.633 -16.531 -8.531 1 93.94 158 PHE A C 1
ATOM 1310 O O . PHE A 1 158 ? 10.07 -15.617 -7.812 1 93.94 158 PHE A O 1
ATOM 1317 N N . LEU A 1 159 ? 8.609 -16.359 -9.297 1 94.44 159 LEU A N 1
ATOM 1318 C CA . LEU A 1 159 ? 7.867 -15.102 -9.273 1 94.44 159 LEU A CA 1
ATOM 1319 C C . LEU A 1 159 ? 7.23 -14.867 -7.91 1 94.44 159 LEU A C 1
ATOM 1321 O O . LEU A 1 159 ? 7.258 -13.75 -7.387 1 94.44 159 LEU A O 1
ATOM 1325 N N . LEU A 1 160 ? 6.707 -15.875 -7.352 1 95.81 160 LEU A N 1
ATOM 1326 C CA . LEU A 1 160 ? 6.113 -15.773 -6.023 1 95.81 160 LEU A CA 1
ATOM 1327 C C . LEU A 1 160 ? 7.176 -15.453 -4.977 1 95.81 160 LEU A C 1
ATOM 1329 O O . LEU A 1 160 ? 6.957 -14.602 -4.109 1 95.81 160 LEU A O 1
ATOM 1333 N N . ASP A 1 161 ? 8.25 -16.141 -5.129 1 94.19 161 ASP A N 1
ATOM 1334 C CA . ASP A 1 161 ? 9.352 -15.922 -4.203 1 94.19 161 ASP A CA 1
ATOM 1335 C C . ASP A 1 161 ? 9.844 -14.477 -4.27 1 94.19 161 ASP A C 1
ATOM 1337 O O . ASP A 1 161 ? 10.141 -13.867 -3.24 1 94.19 161 ASP A O 1
ATOM 1341 N N . GLN A 1 162 ? 9.953 -13.992 -5.422 1 94 162 GLN A N 1
ATOM 1342 C CA . GLN A 1 162 ? 10.367 -12.609 -5.629 1 94 162 GLN A CA 1
ATOM 1343 C C . GLN A 1 162 ? 9.406 -11.641 -4.945 1 94 162 GLN A C 1
ATOM 1345 O O . GLN A 1 162 ? 9.844 -10.695 -4.285 1 94 162 GLN A O 1
ATOM 1350 N N . GLN A 1 163 ? 8.156 -11.922 -5.09 1 93.75 163 GLN A N 1
ATOM 1351 C CA . GLN A 1 163 ? 7.156 -11.055 -4.469 1 93.75 163 GLN A CA 1
ATOM 1352 C C . GLN A 1 163 ? 7.242 -11.125 -2.945 1 93.75 163 GLN A C 1
ATOM 1354 O O . GLN A 1 163 ? 7.109 -10.102 -2.266 1 93.75 163 GLN A O 1
ATOM 1359 N N . LEU A 1 164 ? 7.441 -12.258 -2.486 1 93.56 164 LEU A N 1
ATOM 1360 C CA . LEU A 1 164 ? 7.594 -12.469 -1.051 1 93.56 164 LEU A CA 1
ATOM 1361 C C . LEU A 1 164 ? 8.742 -11.625 -0.502 1 93.56 164 LEU A C 1
ATOM 1363 O O . LEU A 1 164 ? 8.562 -10.867 0.456 1 93.56 164 LEU A O 1
ATOM 1367 N N . HIS A 1 165 ? 9.852 -11.727 -1.09 1 93.81 165 HIS A N 1
ATOM 1368 C CA . HIS A 1 165 ? 11.031 -11.008 -0.617 1 93.81 165 HIS A CA 1
ATOM 1369 C C . HIS A 1 165 ? 10.875 -9.508 -0.809 1 93.81 165 HIS A C 1
ATOM 1371 O O . HIS A 1 165 ? 11.312 -8.719 0.038 1 93.81 165 HIS A O 1
ATOM 1377 N N . GLN A 1 166 ? 10.242 -9.125 -1.954 1 92.44 166 GLN A N 1
ATOM 1378 C CA . GLN A 1 166 ? 9.977 -7.715 -2.189 1 92.44 166 GLN A CA 1
ATOM 1379 C C . GLN A 1 166 ? 9.211 -7.098 -1.025 1 92.44 166 GLN A C 1
ATOM 1381 O O . GLN A 1 166 ? 9.508 -5.98 -0.599 1 92.44 166 GLN A O 1
ATOM 1386 N N . LYS A 1 167 ? 8.312 -7.801 -0.488 1 90.12 167 LYS A N 1
ATOM 1387 C CA . LYS A 1 167 ? 7.477 -7.289 0.597 1 90.12 167 LYS A CA 1
ATOM 1388 C C . LYS A 1 167 ? 8.219 -7.332 1.929 1 90.12 167 LYS A C 1
ATOM 1390 O O . LYS A 1 167 ? 7.906 -6.574 2.848 1 90.12 167 LYS A O 1
ATOM 1395 N N . ARG A 1 168 ? 9.219 -8.07 2.004 1 90.75 168 ARG A N 1
ATOM 1396 C CA . ARG A 1 168 ? 9.93 -8.25 3.266 1 90.75 168 ARG A CA 1
ATOM 1397 C C . ARG A 1 168 ? 11.133 -7.32 3.352 1 90.75 168 ARG A C 1
ATOM 1399 O O . ARG A 1 168 ? 11.609 -7.016 4.445 1 90.75 168 ARG A O 1
ATOM 1406 N N . ILE A 1 169 ? 11.625 -6.855 2.277 1 92.25 169 ILE A N 1
ATOM 1407 C CA . ILE A 1 169 ? 12.867 -6.094 2.201 1 92.25 169 ILE A CA 1
ATOM 1408 C C . ILE A 1 169 ? 12.742 -4.824 3.039 1 92.25 169 ILE A C 1
ATOM 1410 O O . ILE A 1 169 ? 13.656 -4.48 3.793 1 92.25 169 ILE A O 1
ATOM 1414 N N . PRO A 1 170 ? 11.555 -4.121 2.965 1 84.62 170 PRO A N 1
ATOM 1415 C CA . PRO A 1 170 ? 11.461 -2.914 3.787 1 84.62 170 PRO A CA 1
ATOM 1416 C C . PRO A 1 170 ? 11.633 -3.199 5.277 1 84.62 170 PRO A C 1
ATOM 1418 O O . PRO A 1 170 ? 11.992 -2.305 6.043 1 84.62 170 PRO A O 1
ATOM 1421 N N . PHE A 1 171 ? 11.477 -4.363 5.629 1 85.44 171 PHE A N 1
ATOM 1422 C CA . PHE A 1 171 ? 11.555 -4.73 7.035 1 85.44 171 PHE A CA 1
ATOM 1423 C C . PHE A 1 171 ? 12.703 -5.707 7.273 1 85.44 171 PHE A C 1
ATOM 1425 O O . PHE A 1 171 ? 12.703 -6.445 8.258 1 85.44 171 PHE A O 1
ATOM 1432 N N . ILE A 1 172 ? 13.609 -5.742 6.434 1 90 172 ILE A N 1
ATOM 1433 C CA . ILE A 1 172 ? 14.664 -6.75 6.406 1 90 172 ILE A CA 1
ATOM 1434 C C . ILE A 1 172 ? 15.484 -6.68 7.695 1 90 172 ILE A C 1
ATOM 1436 O O . ILE A 1 172 ? 15.914 -7.707 8.219 1 90 172 ILE A O 1
ATOM 1440 N N . GLU A 1 173 ? 15.57 -5.523 8.281 1 87.62 173 GLU A N 1
ATOM 1441 C CA . GLU A 1 173 ? 16.359 -5.348 9.5 1 87.62 173 GLU A CA 1
ATOM 1442 C C . GLU A 1 173 ? 15.766 -6.129 10.664 1 87.62 173 GLU A C 1
ATOM 1444 O O . GLU A 1 173 ? 16.5 -6.586 11.547 1 87.62 173 GLU A O 1
ATOM 1449 N N . ASN A 1 174 ? 14.477 -6.289 10.586 1 83.12 174 ASN A N 1
ATOM 1450 C CA . ASN A 1 174 ? 13.781 -7 11.656 1 83.12 174 ASN A CA 1
ATOM 1451 C C . ASN A 1 174 ? 13.922 -8.508 11.508 1 83.12 174 ASN A C 1
ATOM 1453 O O . ASN A 1 174 ? 13.68 -9.258 12.461 1 83.12 174 ASN A O 1
ATOM 1457 N N . ASP A 1 175 ? 14.383 -8.922 10.414 1 83 175 ASP A N 1
ATOM 1458 C 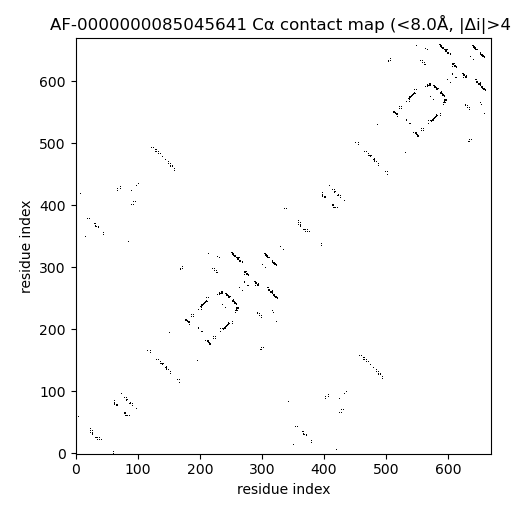CA . ASP A 1 175 ? 14.391 -10.344 10.094 1 83 175 ASP A CA 1
ATOM 1459 C C . ASP A 1 175 ? 15.812 -10.852 9.875 1 83 175 ASP A C 1
ATOM 1461 O O . ASP A 1 175 ? 16.016 -12.031 9.578 1 83 175 ASP A O 1
ATOM 1465 N N . LEU A 1 176 ? 16.844 -10.094 10.156 1 89.38 176 LEU A N 1
ATOM 1466 C CA . LEU A 1 176 ? 18.219 -10.461 9.812 1 89.38 176 LEU A CA 1
ATOM 1467 C C . LEU A 1 176 ? 18.812 -11.398 10.852 1 89.38 176 LEU A C 1
ATOM 1469 O O . LEU A 1 176 ? 18.672 -11.156 12.055 1 89.38 176 LEU A O 1
ATOM 1473 N N . PHE A 1 177 ? 19.344 -12.531 10.453 1 91.56 177 PHE A N 1
ATOM 1474 C CA . PHE A 1 177 ? 20.078 -13.484 11.273 1 91.56 177 PHE A CA 1
ATOM 1475 C C . PHE A 1 177 ? 21.438 -13.781 10.656 1 91.56 177 PHE A C 1
ATOM 1477 O O . PHE A 1 177 ? 21.562 -14.625 9.766 1 91.56 177 PHE A O 1
ATOM 1484 N N . ILE A 1 178 ? 22.5 -13.141 11.242 1 91 178 ILE A N 1
ATOM 1485 C CA . ILE A 1 178 ? 23.844 -13.258 10.688 1 91 178 ILE A CA 1
ATOM 1486 C C . ILE A 1 178 ? 24.531 -14.477 11.289 1 91 178 ILE A C 1
ATOM 1488 O O . ILE A 1 178 ? 24.594 -14.633 12.516 1 91 178 ILE A O 1
ATOM 1492 N N . GLU A 1 179 ? 24.922 -15.32 10.43 1 92.19 179 GLU A N 1
ATOM 1493 C CA . GLU A 1 179 ? 25.625 -16.531 10.828 1 92.19 179 GLU A CA 1
ATOM 1494 C C . GLU A 1 179 ? 26.703 -16.906 9.828 1 92.19 179 GLU A C 1
ATOM 1496 O O . GLU A 1 179 ? 26.828 -16.281 8.773 1 92.19 179 GLU A O 1
ATOM 1501 N N . LYS A 1 180 ? 27.531 -17.844 10.242 1 93.06 180 LYS A N 1
ATOM 1502 C CA . LYS A 1 180 ? 28.484 -18.422 9.297 1 93.06 180 LYS A CA 1
ATOM 1503 C C . LYS A 1 180 ? 27.781 -19.359 8.312 1 93.06 180 LYS A C 1
ATOM 1505 O O . LYS A 1 180 ? 27.25 -20.406 8.711 1 93.06 180 LYS A O 1
ATOM 1510 N N . VAL A 1 181 ? 27.766 -18.953 7.109 1 95.12 181 VAL A N 1
ATOM 1511 C CA . VAL A 1 181 ? 27.047 -19.703 6.09 1 95.12 181 VAL A CA 1
ATOM 1512 C C . VAL A 1 181 ? 28.031 -20.422 5.184 1 95.12 181 VAL A C 1
ATOM 1514 O O . VAL A 1 181 ? 28.984 -19.828 4.672 1 95.12 181 VAL A O 1
ATOM 1517 N N . ASP A 1 182 ? 27.797 -21.719 5.074 1 96.25 182 ASP A N 1
ATOM 1518 C CA . ASP A 1 182 ? 28.562 -22.5 4.105 1 96.25 182 ASP A CA 1
ATOM 1519 C C . ASP A 1 182 ? 28.047 -22.266 2.686 1 96.25 182 ASP A C 1
ATOM 1521 O O . ASP A 1 182 ? 26.891 -22.547 2.391 1 96.25 182 ASP A O 1
ATOM 1525 N N . LEU A 1 183 ? 28.969 -21.828 1.828 1 96.88 183 LEU A N 1
ATOM 1526 C CA . LEU A 1 183 ? 28.578 -21.453 0.475 1 96.88 183 LEU A CA 1
ATOM 1527 C C . LEU A 1 183 ? 28.219 -22.688 -0.348 1 96.88 183 LEU A C 1
ATOM 1529 O O . LEU A 1 183 ? 27.297 -22.656 -1.155 1 96.88 183 LEU A O 1
ATOM 1533 N N . GLU A 1 184 ? 28.875 -23.719 -0.157 1 96 184 GLU A N 1
ATOM 1534 C CA . GLU A 1 184 ? 28.734 -24.906 -1.007 1 96 184 GLU A CA 1
ATOM 1535 C C . GLU A 1 184 ? 27.328 -25.484 -0.931 1 96 184 GLU A C 1
ATOM 1537 O O . GLU A 1 184 ? 26.641 -25.594 -1.946 1 96 184 GLU A O 1
ATOM 1542 N N . PRO A 1 185 ? 26.938 -25.828 0.275 1 96.5 185 PRO A N 1
ATOM 1543 C CA . PRO A 1 185 ? 25.578 -26.375 0.331 1 96.5 185 PRO A CA 1
ATOM 1544 C C . PRO A 1 185 ? 24.531 -25.391 -0.145 1 96.5 185 PRO A C 1
ATOM 1546 O O . PRO A 1 185 ? 23.531 -25.781 -0.763 1 96.5 185 PRO A O 1
ATOM 1549 N N . LEU A 1 186 ? 24.703 -24.172 0.121 1 96.62 186 LEU A N 1
ATOM 1550 C CA . LEU A 1 186 ? 23.75 -23.141 -0.285 1 96.62 186 LEU A CA 1
ATOM 1551 C C . LEU A 1 186 ? 23.688 -23.031 -1.805 1 96.62 186 LEU A C 1
ATOM 1553 O O . LEU A 1 186 ? 22.594 -23.031 -2.385 1 96.62 186 LEU A O 1
ATOM 1557 N N . LEU A 1 187 ? 24.828 -23.016 -2.457 1 96.94 187 LEU A N 1
ATOM 1558 C CA . LEU A 1 187 ? 24.906 -22.922 -3.91 1 96.94 187 LEU A CA 1
ATOM 1559 C C . LEU A 1 187 ? 24.328 -24.156 -4.574 1 96.94 187 LEU A C 1
ATOM 1561 O O . LEU A 1 187 ? 23.547 -24.047 -5.523 1 96.94 187 LEU A O 1
ATOM 1565 N N . TYR A 1 188 ? 24.594 -25.281 -4.027 1 95.94 188 TYR A N 1
ATOM 1566 C CA . TYR A 1 188 ? 24.125 -26.516 -4.629 1 95.94 188 TYR A CA 1
ATOM 1567 C C . TYR A 1 188 ? 22.609 -26.641 -4.5 1 95.94 188 TYR A C 1
ATOM 1569 O O . TYR A 1 188 ? 21.938 -27.141 -5.414 1 95.94 188 TYR A O 1
ATOM 1577 N N . SER A 1 189 ? 22.141 -26.203 -3.41 1 96.06 189 SER A N 1
ATOM 1578 C CA . SER A 1 189 ? 20.688 -26.203 -3.234 1 96.06 189 SER A CA 1
ATOM 1579 C C . SER A 1 189 ? 20 -25.328 -4.273 1 96.06 189 SER A C 1
ATOM 1581 O O . SER A 1 189 ? 19.016 -25.734 -4.879 1 96.06 189 SER A O 1
ATOM 1583 N N . GLU A 1 190 ? 20.578 -24.172 -4.516 1 95.81 190 GLU A N 1
ATOM 1584 C CA . GLU A 1 190 ? 20 -23.25 -5.492 1 95.81 190 GLU A CA 1
ATOM 1585 C C . GLU A 1 190 ? 20.156 -23.797 -6.914 1 95.81 190 GLU A C 1
ATOM 1587 O O . GLU A 1 190 ? 19.234 -23.688 -7.723 1 95.81 190 GLU A O 1
ATOM 1592 N N . ILE A 1 191 ? 21.297 -24.375 -7.191 1 95.88 191 ILE A N 1
ATOM 1593 C CA . ILE A 1 191 ? 21.578 -24.922 -8.508 1 95.88 191 ILE A CA 1
ATOM 1594 C C . ILE A 1 191 ? 20.641 -26.109 -8.773 1 95.88 191 ILE A C 1
ATOM 1596 O O . ILE A 1 191 ? 20.109 -26.25 -9.883 1 95.88 191 ILE A O 1
ATOM 1600 N N . HIS A 1 192 ? 20.391 -26.844 -7.727 1 93.88 192 HIS A N 1
ATOM 1601 C CA . HIS A 1 192 ? 19.531 -28.031 -7.855 1 93.88 192 HIS A CA 1
ATOM 1602 C C . HIS A 1 192 ? 18.109 -27.641 -8.258 1 93.88 192 HIS A C 1
ATOM 1604 O O . HIS A 1 192 ? 17.484 -28.328 -9.055 1 93.88 192 HIS A O 1
ATOM 1610 N N . THR A 1 193 ? 17.656 -26.625 -7.77 1 91.38 193 THR A N 1
ATOM 1611 C CA . THR A 1 193 ? 16.297 -26.188 -8.07 1 91.38 193 THR A CA 1
ATOM 1612 C C . THR A 1 193 ? 16.188 -25.734 -9.523 1 91.38 193 THR A C 1
ATOM 1614 O O . THR A 1 193 ? 15.109 -25.766 -10.117 1 91.38 193 THR A O 1
ATOM 1617 N N . LEU A 1 194 ? 17.312 -25.328 -10.156 1 94.12 194 LEU A N 1
ATOM 1618 C CA . LEU A 1 194 ? 17.328 -24.797 -11.516 1 94.12 194 LEU A CA 1
ATOM 1619 C C . LEU A 1 194 ? 17.531 -25.906 -12.531 1 94.12 194 LEU A C 1
ATOM 1621 O O . LEU A 1 194 ? 17.625 -25.641 -13.734 1 94.12 194 LEU A O 1
ATOM 1625 N N . ARG A 1 195 ? 17.547 -27.078 -12.102 1 90.38 195 ARG A N 1
ATOM 1626 C CA . ARG A 1 195 ? 17.922 -28.219 -12.922 1 90.38 195 ARG A CA 1
ATOM 1627 C C . ARG A 1 195 ? 17.047 -28.297 -14.172 1 90.38 195 ARG A C 1
ATOM 1629 O O . ARG A 1 195 ? 17.547 -28.516 -15.273 1 90.38 195 ARG A O 1
ATOM 1636 N N . SER A 1 196 ? 15.742 -28.141 -14 1 89 196 SER A N 1
ATOM 1637 C CA . SER A 1 196 ? 14.836 -28.266 -15.133 1 89 196 SER A CA 1
ATOM 1638 C C . SER A 1 196 ? 15.141 -27.234 -16.219 1 89 196 SER A C 1
ATOM 1640 O O . SER A 1 196 ? 15.023 -27.531 -17.406 1 89 196 SER A O 1
ATOM 1642 N N . TRP A 1 197 ? 15.555 -26.156 -15.844 1 90.81 197 TRP A N 1
ATOM 1643 C CA . TRP A 1 197 ? 15.906 -25.094 -16.797 1 90.81 197 TRP A CA 1
ATOM 1644 C C . TRP A 1 197 ? 17.25 -25.391 -17.453 1 90.81 197 TRP A C 1
ATOM 1646 O O . TRP A 1 197 ? 17.406 -25.172 -18.656 1 90.81 197 TRP A O 1
ATOM 1656 N N . CYS A 1 198 ? 18.156 -25.906 -16.672 1 93 198 CYS A N 1
ATOM 1657 C CA . CYS A 1 198 ? 19.5 -26.203 -17.156 1 93 198 CYS A CA 1
ATOM 1658 C C . CYS A 1 198 ? 19.484 -27.344 -18.172 1 93 198 CYS A C 1
ATOM 1660 O O . CYS A 1 198 ? 20.172 -27.297 -19.188 1 93 198 CYS A O 1
ATOM 1662 N N . VAL A 1 199 ? 18.672 -28.312 -17.891 1 88.38 199 VAL A N 1
ATOM 1663 C CA . VAL A 1 199 ? 18.578 -29.469 -18.766 1 88.38 199 VAL A CA 1
ATOM 1664 C C . VAL A 1 199 ? 18.016 -29.047 -20.125 1 88.38 199 VAL A C 1
ATOM 1666 O O . VAL A 1 199 ? 18.531 -29.453 -21.172 1 88.38 199 VAL A O 1
ATOM 1669 N N . LYS A 1 200 ? 17.062 -28.234 -20.062 1 85.25 200 LYS A N 1
ATOM 1670 C CA . LYS A 1 200 ? 16.422 -27.781 -21.297 1 85.25 200 LYS A CA 1
ATOM 1671 C C . LYS A 1 200 ? 17.391 -27 -22.172 1 85.25 200 LYS A C 1
ATOM 1673 O O . LYS A 1 200 ? 17.375 -27.125 -23.391 1 85.25 200 LYS A O 1
ATOM 1678 N N . LYS A 1 201 ? 18.312 -26.344 -21.594 1 90.19 201 LYS A N 1
ATOM 1679 C CA . LYS A 1 201 ? 19.234 -25.469 -22.328 1 90.19 201 LYS A CA 1
ATOM 1680 C C . LYS A 1 201 ? 20.609 -26.109 -22.438 1 90.19 201 LYS A C 1
ATOM 1682 O O . LYS A 1 201 ? 21.484 -25.594 -23.156 1 90.19 201 LYS A O 1
ATOM 1687 N N . GLY A 1 202 ? 20.797 -27.203 -21.734 1 93.25 202 GLY A N 1
ATOM 1688 C CA . GLY A 1 202 ? 22.094 -27.844 -21.703 1 93.25 202 GLY A CA 1
ATOM 1689 C C . GLY A 1 202 ? 23.156 -27.031 -20.969 1 93.25 202 GLY A C 1
ATOM 1690 O O . GLY A 1 202 ? 24.312 -27.016 -21.391 1 93.25 202 GLY A O 1
ATOM 1691 N N . ILE A 1 203 ? 22.75 -26.344 -19.984 1 95.38 203 ILE A N 1
ATOM 1692 C CA . ILE A 1 203 ? 23.656 -25.469 -19.234 1 95.38 203 ILE A CA 1
ATOM 1693 C C . ILE A 1 203 ? 24.266 -26.234 -18.062 1 95.38 203 ILE A C 1
ATOM 1695 O O . ILE A 1 203 ? 23.562 -26.969 -17.375 1 95.38 203 ILE A O 1
ATOM 1699 N N . GLY A 1 204 ? 25.578 -26.062 -17.859 1 96 204 GLY A N 1
ATOM 1700 C CA . GLY A 1 204 ? 26.266 -26.641 -16.719 1 96 204 GLY A CA 1
ATOM 1701 C C . GLY A 1 204 ? 26.812 -25.594 -15.758 1 96 204 GLY A C 1
ATOM 1702 O O . GLY A 1 204 ? 26.797 -24.406 -16.062 1 96 204 GLY A O 1
ATOM 1703 N N . PHE A 1 205 ? 27.203 -26.156 -14.547 1 97 205 PHE A N 1
ATOM 1704 C CA . PHE A 1 205 ? 27.781 -25.281 -13.539 1 97 205 PHE A CA 1
ATOM 1705 C C . PHE A 1 205 ? 29.188 -25.734 -13.172 1 97 205 PHE A C 1
ATOM 1707 O O . PHE A 1 205 ? 29.438 -26.938 -13.055 1 97 205 PHE A O 1
ATOM 1714 N N . ASP A 1 206 ? 30.094 -24.812 -13.141 1 96.88 206 ASP A N 1
ATOM 1715 C CA . ASP A 1 206 ? 31.453 -25.016 -12.617 1 96.88 206 ASP A CA 1
ATOM 1716 C C . ASP A 1 206 ? 31.656 -24.234 -11.32 1 96.88 206 ASP A C 1
ATOM 1718 O O . ASP A 1 206 ? 31.75 -23 -11.336 1 96.88 206 ASP A O 1
ATOM 1722 N N . VAL A 1 207 ? 31.734 -24.984 -10.195 1 96.94 207 VAL A N 1
ATOM 1723 C CA . VAL A 1 207 ? 31.797 -24.359 -8.875 1 96.94 207 VAL A CA 1
ATOM 1724 C C . VAL A 1 207 ? 33.188 -24.578 -8.266 1 96.94 207 VAL A C 1
ATOM 1726 O O . VAL A 1 207 ? 33.594 -25.719 -8.078 1 96.94 207 VAL A O 1
ATOM 1729 N N . GLU A 1 208 ? 33.906 -23.531 -8.047 1 96.44 208 GLU A N 1
ATOM 1730 C CA . GLU A 1 208 ? 35.219 -23.547 -7.395 1 96.44 208 GLU A CA 1
ATOM 1731 C C . GLU A 1 208 ? 35.25 -22.594 -6.207 1 96.44 208 GLU A C 1
ATOM 1733 O O . GLU A 1 208 ? 35.375 -21.375 -6.387 1 96.44 208 GLU A O 1
ATOM 1738 N N . LEU A 1 209 ? 35.219 -23.156 -5.02 1 95.62 209 LEU A N 1
ATOM 1739 C CA . LEU A 1 209 ? 35.125 -22.312 -3.828 1 95.62 209 LEU A CA 1
ATOM 1740 C C . LEU A 1 209 ? 36.406 -22.391 -3.01 1 95.62 209 LEU A C 1
ATOM 1742 O O . LEU A 1 209 ? 36.656 -23.391 -2.336 1 95.62 209 LEU A O 1
ATOM 1746 N N . ALA A 1 210 ? 37.219 -21.375 -3.068 1 90.5 210 ALA A N 1
ATOM 1747 C CA . ALA A 1 210 ? 38.406 -21.281 -2.229 1 90.5 210 ALA A CA 1
ATOM 1748 C C . ALA A 1 210 ? 38.062 -20.969 -0.783 1 90.5 210 ALA A C 1
ATOM 1750 O O . ALA A 1 210 ? 38.719 -21.406 0.15 1 90.5 210 ALA A O 1
ATOM 1751 N N . SER A 1 211 ? 37.062 -20.125 -0.618 1 82.75 211 SER A N 1
ATOM 1752 C CA . SER A 1 211 ? 36.469 -19.828 0.686 1 82.75 211 SER A CA 1
ATOM 1753 C C . SER A 1 211 ? 35.062 -20.375 0.797 1 82.75 211 SER A C 1
ATOM 1755 O O . SER A 1 211 ? 34.188 -20.031 -0.002 1 82.75 211 SER A O 1
ATOM 1757 N N . SER A 1 212 ? 34.875 -21.109 1.876 1 85.75 212 SER A N 1
ATOM 1758 C CA . SER A 1 212 ? 33.625 -21.859 1.896 1 85.75 212 SER A CA 1
ATOM 1759 C C . SER A 1 212 ? 32.625 -21.219 2.85 1 85.75 212 SER A C 1
ATOM 1761 O O . SER A 1 212 ? 31.406 -21.5 2.766 1 85.75 212 SER A O 1
ATOM 1763 N N . GLU A 1 213 ? 33.188 -20.297 3.666 1 92.25 213 GLU A N 1
ATOM 1764 C CA . GLU A 1 213 ? 32.25 -19.75 4.656 1 92.25 213 GLU A CA 1
ATOM 1765 C C . GLU A 1 213 ? 32.219 -18.219 4.594 1 92.25 213 GLU A C 1
ATOM 1767 O O . GLU A 1 213 ? 33.25 -17.578 4.402 1 92.25 213 GLU A O 1
ATOM 1772 N N . VAL A 1 214 ? 31.047 -17.688 4.715 1 93.19 214 VAL A N 1
ATOM 1773 C CA . VAL A 1 214 ? 30.875 -16.25 4.773 1 93.19 214 VAL A CA 1
ATOM 1774 C C . VAL A 1 214 ? 29.953 -15.883 5.938 1 93.19 214 VAL A C 1
ATOM 1776 O O . VAL A 1 214 ? 29.109 -16.688 6.352 1 93.19 214 VAL A O 1
ATOM 1779 N N . LEU A 1 215 ? 30.188 -14.727 6.512 1 92.25 215 LEU A N 1
ATOM 1780 C CA . LEU A 1 215 ? 29.312 -14.219 7.559 1 92.25 215 LEU A CA 1
ATOM 1781 C C . LEU A 1 215 ? 28.172 -13.406 6.965 1 92.25 215 LEU A C 1
ATOM 1783 O O . LEU A 1 215 ? 28.391 -12.32 6.43 1 92.25 215 LEU A O 1
ATOM 1787 N N . THR A 1 216 ? 26.984 -13.984 7.035 1 94.31 216 THR A N 1
ATOM 1788 C CA . THR A 1 216 ? 25.828 -13.328 6.445 1 94.31 216 THR A CA 1
ATOM 1789 C C . THR A 1 216 ? 24.531 -14.023 6.879 1 94.31 216 THR A C 1
ATOM 1791 O O . THR A 1 216 ? 24.531 -14.805 7.832 1 94.31 216 THR A O 1
ATOM 1794 N N . ASP A 1 217 ? 23.422 -13.594 6.312 1 95.31 217 ASP A N 1
ATOM 1795 C CA . ASP A 1 217 ? 22.141 -14.258 6.477 1 95.31 217 ASP A CA 1
ATOM 1796 C C . ASP A 1 217 ? 21.891 -15.258 5.352 1 95.31 217 ASP A C 1
ATOM 1798 O O . ASP A 1 217 ? 21.844 -14.883 4.176 1 95.31 217 ASP A O 1
ATOM 1802 N N . ALA A 1 218 ? 21.672 -16.516 5.676 1 96.38 218 ALA A N 1
ATOM 1803 C CA . ALA A 1 218 ? 21.578 -17.609 4.707 1 96.38 218 ALA A CA 1
ATOM 1804 C C . ALA A 1 218 ? 20.375 -17.422 3.787 1 96.38 218 ALA A C 1
ATOM 1806 O O . ALA A 1 218 ? 20.484 -17.578 2.568 1 96.38 218 ALA A O 1
ATOM 1807 N N . LYS A 1 219 ? 19.266 -17.047 4.363 1 96.06 219 LYS A N 1
ATOM 1808 C CA . LYS A 1 219 ? 18.031 -16.922 3.6 1 96.06 219 LYS A CA 1
ATOM 1809 C C . LYS A 1 219 ? 18.125 -15.812 2.559 1 96.06 219 LYS A C 1
ATOM 1811 O O . LYS A 1 219 ? 17.766 -16 1.4 1 96.06 219 LYS A O 1
ATOM 1816 N N . TRP A 1 220 ? 18.656 -14.711 2.934 1 96.69 220 TRP A N 1
ATOM 1817 C CA . TRP A 1 220 ? 18.719 -13.562 2.037 1 96.69 220 TRP A CA 1
ATOM 1818 C C . TRP A 1 220 ? 19.828 -13.742 1.009 1 96.69 220 TRP A C 1
ATOM 1820 O O . TRP A 1 220 ? 19.703 -13.312 -0.141 1 96.69 220 TRP A O 1
ATOM 1830 N N . LEU A 1 221 ? 20.922 -14.367 1.465 1 97.19 221 LEU A N 1
ATOM 1831 C CA . LEU A 1 221 ? 21.953 -14.688 0.484 1 97.19 221 LEU A CA 1
ATOM 1832 C C . LEU A 1 221 ? 21.422 -15.648 -0.574 1 97.19 221 LEU A C 1
ATOM 1834 O O . LEU A 1 221 ? 21.703 -15.484 -1.764 1 97.19 221 LEU A O 1
ATOM 1838 N N . ALA A 1 222 ? 20.656 -16.625 -0.135 1 97.5 222 ALA A N 1
ATOM 1839 C CA . ALA A 1 222 ? 20.047 -17.562 -1.068 1 97.5 222 ALA A CA 1
ATOM 1840 C C . ALA A 1 222 ? 19.188 -16.828 -2.092 1 97.5 222 ALA A C 1
ATOM 1842 O O . ALA A 1 222 ? 19.219 -17.156 -3.283 1 97.5 222 ALA A O 1
ATOM 1843 N N . PHE A 1 223 ? 18.469 -15.859 -1.644 1 97.12 223 PHE A N 1
ATOM 1844 C CA . PHE A 1 223 ? 17.625 -15.062 -2.525 1 97.12 223 PHE A CA 1
ATOM 1845 C C . PHE A 1 223 ? 18.453 -14.32 -3.557 1 97.12 223 PHE A C 1
ATOM 1847 O O . PHE A 1 223 ? 18.141 -14.344 -4.75 1 97.12 223 PHE A O 1
ATOM 1854 N N . ILE A 1 224 ? 19.516 -13.656 -3.078 1 97.94 224 ILE A N 1
ATOM 1855 C CA . ILE A 1 224 ? 20.391 -12.898 -3.961 1 97.94 224 ILE A CA 1
ATOM 1856 C C . ILE A 1 224 ? 21 -13.828 -5.012 1 97.94 224 ILE A C 1
ATOM 1858 O O . ILE A 1 224 ? 20.953 -13.539 -6.207 1 97.94 224 ILE A O 1
ATOM 1862 N N . LEU A 1 225 ? 21.453 -14.961 -4.555 1 97.94 225 LEU A N 1
ATOM 1863 C CA . LEU A 1 225 ? 22.078 -15.93 -5.453 1 97.94 225 LEU A CA 1
ATOM 1864 C C . LEU A 1 225 ? 21.062 -16.469 -6.465 1 97.94 225 LEU A C 1
ATOM 1866 O O . LEU A 1 225 ? 21.391 -16.656 -7.637 1 97.94 225 LEU A O 1
ATOM 1870 N N . ARG A 1 226 ? 19.891 -16.703 -6.02 1 96.94 226 ARG A N 1
ATOM 1871 C CA . ARG A 1 226 ? 18.844 -17.188 -6.91 1 96.94 226 ARG A CA 1
ATOM 1872 C C . ARG A 1 226 ? 18.594 -16.188 -8.039 1 96.94 226 ARG A C 1
ATOM 1874 O O . ARG A 1 226 ? 18.438 -16.578 -9.195 1 96.94 226 ARG A O 1
ATOM 1881 N N . GLN A 1 227 ? 18.578 -14.938 -7.695 1 96 227 GLN A N 1
ATOM 1882 C CA . GLN A 1 227 ? 18.375 -13.914 -8.711 1 96 227 GLN A CA 1
ATOM 1883 C C . GLN A 1 227 ? 19.5 -13.906 -9.727 1 96 227 GLN A C 1
ATOM 1885 O O . GLN A 1 227 ? 19.266 -13.797 -10.93 1 96 227 GLN A O 1
ATOM 1890 N N . LEU A 1 228 ? 20.688 -14.062 -9.242 1 97.31 228 LEU A N 1
ATOM 1891 C CA . LEU A 1 228 ? 21.859 -14.031 -10.117 1 97.31 228 LEU A CA 1
ATOM 1892 C C . LEU A 1 228 ? 21.938 -15.289 -10.977 1 97.31 228 LEU A C 1
ATOM 1894 O O . LEU A 1 228 ? 22.188 -15.219 -12.18 1 97.31 228 LEU A O 1
ATOM 1898 N N . LEU A 1 229 ? 21.641 -16.406 -10.344 1 97.06 229 LEU A N 1
ATOM 1899 C CA . LEU A 1 229 ? 21.75 -17.672 -11.039 1 97.06 229 LEU A CA 1
ATOM 1900 C C . LEU A 1 229 ? 20.641 -17.812 -12.078 1 97.06 229 LEU A C 1
ATOM 1902 O O . LEU A 1 229 ? 20.859 -18.328 -13.18 1 97.06 229 LEU A O 1
ATOM 1906 N N . THR A 1 230 ? 19.406 -17.391 -11.742 1 94.38 230 THR A N 1
ATOM 1907 C CA . THR A 1 230 ? 18.312 -17.453 -12.703 1 94.38 230 THR A CA 1
ATOM 1908 C C . THR A 1 230 ? 18.609 -16.578 -13.922 1 94.38 230 THR A C 1
ATOM 1910 O O . THR A 1 230 ? 18.375 -16.984 -15.055 1 94.38 230 THR A O 1
ATOM 1913 N N . ASN A 1 231 ? 19.188 -15.461 -13.688 1 93.06 231 ASN A N 1
ATOM 1914 C CA . ASN A 1 231 ? 19.594 -14.594 -14.797 1 93.06 231 ASN A CA 1
ATOM 1915 C C . ASN A 1 231 ? 20.703 -15.242 -15.633 1 93.06 231 ASN A C 1
ATOM 1917 O O . ASN A 1 231 ? 20.656 -15.188 -16.859 1 93.06 231 ASN A O 1
ATOM 1921 N N . ALA A 1 232 ? 21.641 -15.82 -14.93 1 95.75 232 ALA A N 1
ATOM 1922 C CA . ALA A 1 232 ? 22.734 -16.484 -15.633 1 95.75 232 ALA A CA 1
ATOM 1923 C C . ALA A 1 232 ? 22.219 -17.594 -16.547 1 95.75 232 ALA A C 1
ATOM 1925 O O . ALA A 1 232 ? 22.625 -17.688 -17.703 1 95.75 232 ALA A O 1
ATOM 1926 N N . VAL A 1 233 ? 21.312 -18.344 -16.062 1 94.31 233 VAL A N 1
ATOM 1927 C CA . VAL A 1 233 ? 20.766 -19.438 -16.844 1 94.31 233 VAL A CA 1
ATOM 1928 C C . VAL A 1 233 ? 19.922 -18.875 -18 1 94.31 233 VAL A C 1
ATOM 1930 O O . VAL A 1 233 ? 20.016 -19.344 -19.141 1 94.31 233 VAL A O 1
ATOM 1933 N N . LYS A 1 234 ? 19.125 -17.875 -17.672 1 90.94 234 LYS A N 1
ATOM 1934 C CA . LYS A 1 234 ? 18.203 -17.281 -18.641 1 90.94 234 LYS A CA 1
ATOM 1935 C C . LYS A 1 234 ? 18.938 -16.703 -19.828 1 90.94 234 LYS A C 1
ATOM 1937 O O . LYS A 1 234 ? 18.531 -16.891 -20.984 1 90.94 234 LYS A O 1
ATOM 1942 N N . TYR A 1 235 ? 20.094 -16.125 -19.625 1 91.75 235 TYR A N 1
ATOM 1943 C CA . TYR A 1 235 ? 20.688 -15.312 -20.672 1 91.75 235 TYR A CA 1
ATOM 1944 C C . TYR A 1 235 ? 21.922 -15.992 -21.25 1 91.75 235 TYR A C 1
ATOM 1946 O O . TYR A 1 235 ? 22.484 -15.539 -22.25 1 91.75 235 TYR A O 1
ATOM 1954 N N . SER A 1 236 ? 22.297 -17.109 -20.656 1 94 236 SER A N 1
ATOM 1955 C CA . SER A 1 236 ? 23.438 -17.859 -21.156 1 94 236 SER A CA 1
ATOM 1956 C C . SER A 1 236 ? 23.109 -18.578 -22.469 1 94 236 SER A C 1
ATOM 1958 O O . SER A 1 236 ? 21.938 -18.906 -22.719 1 94 236 SER A O 1
ATOM 1960 N N . GLU A 1 237 ? 24.109 -18.828 -23.266 1 93.31 237 GLU A N 1
ATOM 1961 C CA . GLU A 1 237 ? 23.953 -19.609 -24.5 1 93.31 237 GLU A CA 1
ATOM 1962 C C . GLU A 1 237 ? 23.719 -21.078 -24.203 1 93.31 237 GLU A C 1
ATOM 1964 O O . GLU A 1 237 ? 24.188 -21.594 -23.188 1 93.31 237 GLU A O 1
ATOM 1969 N N . GLU A 1 238 ? 22.984 -21.656 -25.125 1 93.81 238 GLU A N 1
ATOM 1970 C CA . GLU A 1 238 ? 22.75 -23.078 -24.969 1 93.81 238 GLU A CA 1
ATOM 1971 C C . GLU A 1 238 ? 24.062 -23.859 -24.938 1 93.81 238 GLU A C 1
ATOM 1973 O O . GLU A 1 238 ? 24.984 -23.578 -25.719 1 93.81 238 GLU A O 1
ATOM 1978 N N . GLY A 1 239 ? 24.125 -24.703 -24.062 1 94.56 239 GLY A N 1
ATOM 1979 C CA . GLY A 1 239 ? 25.297 -25.562 -23.984 1 94.56 239 GLY A CA 1
ATOM 1980 C C . GLY A 1 239 ? 26.469 -24.922 -23.266 1 94.56 239 GLY A C 1
ATOM 1981 O O . GLY A 1 239 ? 27.562 -25.484 -23.219 1 94.56 239 GLY A O 1
ATOM 1982 N N . SER A 1 240 ? 26.266 -23.766 -22.703 1 95.19 240 SER A N 1
ATOM 1983 C CA . SER A 1 240 ? 27.359 -23.062 -22.031 1 95.19 240 SER A CA 1
ATOM 1984 C C . SER A 1 240 ? 27.469 -23.469 -20.562 1 95.19 240 SER A C 1
ATOM 1986 O O . SER A 1 240 ? 26.734 -24.344 -20.109 1 95.19 240 SER A O 1
ATOM 1988 N N . GLU A 1 241 ? 28.516 -22.906 -19.969 1 96.12 241 GLU A N 1
ATOM 1989 C CA . GLU A 1 241 ? 28.75 -23.172 -18.547 1 96.12 241 GLU A CA 1
ATOM 1990 C C . GLU A 1 241 ? 28.766 -21.891 -17.734 1 96.12 241 GLU A C 1
ATOM 1992 O O . GLU A 1 241 ? 29.297 -20.859 -18.172 1 96.12 241 GLU A O 1
ATOM 1997 N N . ILE A 1 242 ? 28.172 -22 -16.594 1 97.88 242 ILE A N 1
ATOM 1998 C CA . ILE A 1 242 ? 28.203 -20.906 -15.641 1 97.88 242 ILE A CA 1
ATOM 1999 C C . ILE A 1 242 ? 29.25 -21.188 -14.57 1 97.88 242 ILE A C 1
ATOM 2001 O O . ILE A 1 242 ? 29.281 -22.266 -13.977 1 97.88 242 ILE A O 1
ATOM 2005 N N . ARG A 1 243 ? 30.188 -20.234 -14.352 1 97.88 243 ARG A N 1
ATOM 2006 C CA . ARG A 1 243 ? 31.266 -20.391 -13.398 1 97.88 243 ARG A CA 1
ATOM 2007 C C . ARG A 1 243 ? 30.969 -19.656 -12.094 1 97.88 243 ARG A C 1
ATOM 2009 O O . ARG A 1 243 ? 30.578 -18.5 -12.109 1 97.88 243 ARG A O 1
ATOM 2016 N N . ILE A 1 244 ? 31.062 -20.328 -10.992 1 98.19 244 ILE A N 1
ATOM 2017 C CA . ILE A 1 244 ? 30.922 -19.766 -9.656 1 98.19 244 ILE A CA 1
ATOM 2018 C C . ILE A 1 244 ? 32.219 -19.953 -8.867 1 98.19 244 ILE A C 1
ATOM 2020 O O . ILE A 1 244 ? 32.688 -21.094 -8.68 1 98.19 244 ILE A O 1
ATOM 2024 N N . GLN A 1 245 ? 32.75 -18.828 -8.414 1 97.56 245 GLN A N 1
ATOM 2025 C CA . GLN A 1 245 ? 34.031 -18.891 -7.727 1 97.56 245 GLN A CA 1
ATOM 2026 C C . GLN A 1 245 ? 34.031 -18.031 -6.469 1 97.56 245 GLN A C 1
ATOM 2028 O O . GLN A 1 245 ? 33.406 -16.969 -6.441 1 97.56 245 GLN A O 1
ATOM 2033 N N . SER A 1 246 ? 34.656 -18.5 -5.441 1 96.69 246 SER A N 1
ATOM 2034 C CA . SER A 1 246 ? 34.875 -17.703 -4.246 1 96.69 246 SER A CA 1
ATOM 2035 C C . SER A 1 246 ? 36.344 -17.5 -3.982 1 96.69 246 SER A C 1
ATOM 2037 O O . SER A 1 246 ? 37.156 -18.375 -4.293 1 96.69 246 SER A O 1
ATOM 2039 N N . SER A 1 247 ? 36.656 -16.344 -3.502 1 94.19 247 SER A N 1
ATOM 2040 C CA . SER A 1 247 ? 38.062 -16.031 -3.152 1 94.19 247 SER A CA 1
ATOM 2041 C C . SER A 1 247 ? 38.125 -15.031 -2.002 1 94.19 247 SER A C 1
ATOM 2043 O O . SER A 1 247 ? 37.062 -14.555 -1.524 1 94.19 247 SER A O 1
ATOM 2045 N N . VAL A 1 248 ? 39.312 -14.914 -1.478 1 92.44 248 VAL A N 1
ATOM 2046 C CA . VAL A 1 248 ? 39.594 -13.891 -0.474 1 92.44 248 VAL A CA 1
ATOM 2047 C C . VAL A 1 248 ? 40.562 -12.859 -1.038 1 92.44 248 VAL A C 1
ATOM 2049 O O . VAL A 1 248 ? 41.656 -13.203 -1.489 1 92.44 248 VAL A O 1
ATOM 2052 N N . GLN A 1 249 ? 40 -11.695 -1.109 1 88.12 249 GLN A N 1
ATOM 2053 C CA . GLN A 1 249 ? 40.844 -10.602 -1.572 1 88.12 249 GLN A CA 1
ATOM 2054 C C . GLN A 1 249 ? 40.969 -9.516 -0.508 1 88.12 249 GLN A C 1
ATOM 2056 O O . GLN A 1 249 ? 39.969 -8.93 -0.087 1 88.12 249 GLN A O 1
ATOM 2061 N N . LYS A 1 250 ? 42.188 -9.227 -0.094 1 85.06 250 LYS A N 1
ATOM 2062 C CA . LYS A 1 250 ? 42.469 -8.211 0.915 1 85.06 250 LYS A CA 1
ATOM 2063 C C . LYS A 1 250 ? 41.625 -8.438 2.166 1 85.06 250 LYS A C 1
ATOM 2065 O O . LYS A 1 250 ? 41.031 -7.5 2.688 1 85.06 250 LYS A O 1
ATOM 2070 N N . GLY A 1 251 ? 41.438 -9.695 2.555 1 82.75 251 GLY A N 1
ATOM 2071 C CA . GLY A 1 251 ? 40.719 -10.047 3.768 1 82.75 251 GLY A CA 1
ATOM 2072 C C . GLY A 1 251 ? 39.219 -10.102 3.574 1 82.75 251 GLY A C 1
ATOM 2073 O O . GLY A 1 251 ? 38.469 -10.461 4.492 1 82.75 251 GLY A O 1
ATOM 2074 N N . GLN A 1 252 ? 38.844 -9.773 2.391 1 89.75 252 GLN A N 1
ATOM 2075 C CA . GLN A 1 252 ? 37.406 -9.789 2.115 1 89.75 252 GLN A CA 1
ATOM 2076 C C . GLN A 1 252 ? 37.031 -11 1.281 1 89.75 252 GLN A C 1
ATOM 2078 O O . GLN A 1 252 ? 37.719 -11.367 0.341 1 89.75 252 GLN A O 1
ATOM 2083 N N . LYS A 1 253 ? 35.969 -11.602 1.687 1 94.31 253 LYS A N 1
ATOM 2084 C CA . LYS A 1 253 ? 35.469 -12.734 0.93 1 94.31 253 LYS A CA 1
ATOM 2085 C C . LYS A 1 253 ? 34.688 -12.273 -0.296 1 94.31 253 LYS A C 1
ATOM 2087 O O . LYS A 1 253 ? 33.875 -11.336 -0.212 1 94.31 253 LYS A O 1
ATOM 2092 N N . ILE A 1 254 ? 35 -12.914 -1.411 1 96.12 254 ILE A N 1
ATOM 2093 C CA . ILE A 1 254 ? 34.375 -12.523 -2.682 1 96.12 254 ILE A CA 1
ATOM 2094 C C . ILE A 1 254 ? 33.781 -13.75 -3.354 1 96.12 254 ILE A C 1
ATOM 2096 O O . ILE A 1 254 ? 34.344 -14.828 -3.35 1 96.12 254 ILE A O 1
ATOM 2100 N N . LEU A 1 255 ? 32.594 -13.594 -3.826 1 97.56 255 LEU A N 1
ATOM 2101 C CA . LEU A 1 255 ? 31.906 -14.617 -4.621 1 97.56 255 LEU A CA 1
ATOM 2102 C C . LEU A 1 255 ? 31.562 -14.086 -6.004 1 97.56 255 LEU A C 1
ATOM 2104 O O . LEU A 1 255 ? 30.984 -13 -6.129 1 97.56 255 LEU A O 1
ATOM 2108 N N . THR A 1 256 ? 31.938 -14.828 -7.059 1 97.75 256 THR A N 1
ATOM 2109 C CA . THR A 1 256 ? 31.672 -14.391 -8.422 1 97.75 256 THR A CA 1
ATOM 2110 C C . THR A 1 256 ? 30.797 -15.391 -9.156 1 97.75 256 THR A C 1
ATOM 2112 O O . THR A 1 256 ? 30.953 -16.609 -9 1 97.75 256 THR A O 1
ATOM 2115 N N . VAL A 1 257 ? 29.844 -14.922 -9.898 1 98.19 257 VAL A N 1
ATOM 2116 C CA . VAL A 1 257 ? 29 -15.695 -10.805 1 98.19 257 VAL A CA 1
ATOM 2117 C C . VAL A 1 257 ? 29.172 -15.188 -12.227 1 98.19 257 VAL A C 1
ATOM 2119 O O . VAL A 1 257 ? 28.797 -14.055 -12.539 1 98.19 257 VAL A O 1
ATOM 2122 N N . ALA A 1 258 ? 29.703 -16.031 -13.07 1 97.88 258 ALA A N 1
ATOM 2123 C CA . ALA A 1 258 ? 30.016 -15.625 -14.438 1 97.88 258 ALA A CA 1
ATOM 2124 C C . ALA A 1 258 ? 29.25 -16.469 -15.445 1 97.88 258 ALA A C 1
ATOM 2126 O O . ALA A 1 258 ? 29.344 -17.703 -15.438 1 97.88 258 ALA A O 1
ATOM 2127 N N . ASP A 1 259 ? 28.516 -15.766 -16.234 1 96.94 259 ASP A N 1
ATOM 2128 C CA . ASP A 1 259 ? 27.797 -16.469 -17.297 1 96.94 259 ASP A CA 1
ATOM 2129 C C . ASP A 1 259 ? 28.453 -16.25 -18.656 1 96.94 259 ASP A C 1
ATOM 2131 O O . ASP A 1 259 ? 29.375 -15.438 -18.781 1 96.94 259 ASP A O 1
ATOM 2135 N N . ASN A 1 260 ? 28.094 -17.094 -19.625 1 93.56 260 ASN A N 1
ATOM 2136 C CA . ASN A 1 260 ? 28.5 -16.938 -21.016 1 93.56 260 ASN A CA 1
ATOM 2137 C C . ASN A 1 260 ? 27.328 -16.547 -21.906 1 93.56 260 ASN A C 1
ATOM 2139 O O . ASN A 1 260 ? 27.047 -17.234 -22.891 1 93.56 260 ASN A O 1
ATOM 2143 N N . GLY A 1 261 ? 26.781 -15.43 -21.562 1 92.69 261 GLY A N 1
ATOM 2144 C CA . GLY A 1 261 ? 25.562 -15.055 -22.266 1 92.69 261 GLY A CA 1
ATOM 2145 C C . GLY A 1 261 ? 25.75 -13.867 -23.188 1 92.69 261 GLY A C 1
ATOM 2146 O O . GLY A 1 261 ? 26.844 -13.617 -23.672 1 92.69 261 GLY A O 1
ATOM 2147 N N . ARG A 1 262 ? 24.703 -13.227 -23.547 1 90.62 262 ARG A N 1
ATOM 2148 C CA . ARG A 1 262 ? 24.641 -12.164 -24.547 1 90.62 262 ARG A CA 1
ATOM 2149 C C . ARG A 1 262 ? 25.344 -10.906 -24.047 1 90.62 262 ARG A C 1
ATOM 2151 O O . ARG A 1 262 ? 25.734 -10.047 -24.844 1 90.62 262 ARG A O 1
ATOM 2158 N N . GLY A 1 263 ? 25.5 -10.828 -22.734 1 93.31 263 GLY A N 1
ATOM 2159 C CA . GLY A 1 263 ? 26.125 -9.648 -22.172 1 93.31 263 GLY A CA 1
ATOM 2160 C C . GLY A 1 263 ? 25.203 -8.445 -22.125 1 93.31 263 GLY A C 1
ATOM 2161 O O . GLY A 1 263 ? 24.062 -8.516 -22.578 1 93.31 263 GLY A O 1
ATOM 2162 N N . ILE A 1 264 ? 25.734 -7.414 -21.469 1 92.44 264 ILE A N 1
ATOM 2163 C CA . ILE A 1 264 ? 24.969 -6.188 -21.266 1 92.44 264 ILE A CA 1
ATOM 2164 C C . ILE A 1 264 ? 25.703 -5.008 -21.906 1 92.44 264 ILE A C 1
ATOM 2166 O O . ILE A 1 264 ? 26.906 -4.844 -21.703 1 92.44 264 ILE A O 1
ATOM 2170 N N . GLY A 1 265 ? 25.031 -4.18 -22.578 1 91.19 265 GLY A N 1
ATOM 2171 C CA . GLY A 1 265 ? 25.625 -2.986 -23.172 1 91.19 265 GLY A CA 1
ATOM 2172 C C . GLY A 1 265 ? 26.016 -1.955 -22.125 1 91.19 265 GLY A C 1
ATOM 2173 O O . GLY A 1 265 ? 25.406 -1.868 -21.062 1 91.19 265 GLY A O 1
ATOM 2174 N N . PRO A 1 266 ? 27 -1.193 -22.516 1 89.56 266 PRO A N 1
ATOM 2175 C CA . PRO A 1 266 ? 27.5 -0.204 -21.547 1 89.56 266 PRO A CA 1
ATOM 2176 C C . PRO A 1 266 ? 26.422 0.792 -21.125 1 89.56 266 PRO A C 1
ATOM 2178 O O . PRO A 1 266 ? 26.406 1.226 -19.969 1 89.56 266 PRO A O 1
ATOM 2181 N N . ARG A 1 267 ? 25.547 1.173 -21.984 1 89.62 267 ARG A N 1
ATOM 2182 C CA . ARG A 1 267 ? 24.484 2.135 -21.688 1 89.62 267 ARG A CA 1
ATOM 2183 C C . ARG A 1 267 ? 23.5 1.573 -20.672 1 89.62 267 ARG A C 1
ATOM 2185 O O . ARG A 1 267 ? 22.953 2.318 -19.859 1 89.62 267 ARG A O 1
ATOM 2192 N N . ASP A 1 268 ? 23.297 0.276 -20.656 1 91.12 268 ASP A N 1
ATOM 2193 C CA . ASP A 1 268 ? 22.312 -0.366 -19.781 1 91.12 268 ASP A CA 1
ATOM 2194 C C . ASP A 1 268 ? 22.938 -0.785 -18.453 1 91.12 268 ASP A C 1
ATOM 2196 O O . ASP A 1 268 ? 22.234 -0.947 -17.453 1 91.12 268 ASP A O 1
ATOM 2200 N N . LEU A 1 269 ? 24.203 -0.865 -18.453 1 92.12 269 LEU A N 1
ATOM 2201 C CA . LEU A 1 269 ? 24.906 -1.433 -17.312 1 92.12 269 LEU A CA 1
ATOM 2202 C C . LEU A 1 269 ? 24.672 -0.605 -16.062 1 92.12 269 LEU A C 1
ATOM 2204 O O . LEU A 1 269 ? 24.531 -1.157 -14.969 1 92.12 269 LEU A O 1
ATOM 2208 N N . SER A 1 270 ? 24.562 0.687 -16.266 1 90.81 270 SER A N 1
ATOM 2209 C CA . SER A 1 270 ? 24.391 1.558 -15.102 1 90.81 270 SER A CA 1
ATOM 2210 C C . SER A 1 270 ? 22.969 1.492 -14.562 1 90.81 270 SER A C 1
ATOM 2212 O O . SER A 1 270 ? 22.719 1.879 -13.422 1 90.81 270 SER A O 1
ATOM 2214 N N . ARG A 1 271 ? 22.047 0.86 -15.344 1 93.19 271 ARG A N 1
ATOM 2215 C CA . ARG A 1 271 ? 20.641 0.927 -15 1 93.19 271 ARG A CA 1
ATOM 2216 C C . ARG A 1 271 ? 20.094 -0.453 -14.641 1 93.19 271 ARG A C 1
ATOM 2218 O O . ARG A 1 271 ? 18.922 -0.591 -14.281 1 93.19 271 ARG A O 1
ATOM 2225 N N . ILE A 1 272 ? 20.875 -1.502 -14.664 1 93.44 272 ILE A N 1
ATOM 2226 C CA . ILE A 1 272 ? 20.375 -2.865 -14.539 1 93.44 272 ILE A CA 1
ATOM 2227 C C . ILE A 1 272 ? 19.812 -3.092 -13.133 1 93.44 272 ILE A C 1
ATOM 2229 O O . ILE A 1 272 ? 19.047 -4.027 -12.906 1 93.44 272 ILE A O 1
ATOM 2233 N N . PHE A 1 273 ? 20.188 -2.166 -12.164 1 95.06 273 PHE A N 1
ATOM 2234 C CA . PHE A 1 273 ? 19.703 -2.324 -10.797 1 95.06 273 PHE A CA 1
ATOM 2235 C C . PHE A 1 273 ? 18.547 -1.385 -10.523 1 95.06 273 PHE A C 1
ATOM 2237 O O . PHE A 1 273 ? 18 -1.36 -9.414 1 95.06 273 PHE A O 1
ATOM 2244 N N . ASP A 1 274 ? 18.125 -0.682 -11.523 1 92.75 274 ASP A N 1
ATOM 2245 C CA . ASP A 1 274 ? 16.984 0.21 -11.359 1 92.75 274 ASP A CA 1
ATOM 2246 C C . ASP A 1 274 ? 15.672 -0.576 -11.336 1 92.75 274 ASP A C 1
ATOM 2248 O O . ASP A 1 274 ? 15.516 -1.561 -12.055 1 92.75 274 ASP A O 1
ATOM 2252 N N . LYS A 1 275 ? 14.812 0.013 -10.555 1 88.56 275 LYS A N 1
ATOM 2253 C CA . LYS A 1 275 ? 13.508 -0.64 -10.406 1 88.56 275 LYS A CA 1
ATOM 2254 C C . LYS A 1 275 ? 12.789 -0.755 -11.75 1 88.56 275 LYS A C 1
ATOM 2256 O O . LYS A 1 275 ? 12.586 0.247 -12.438 1 88.56 275 LYS A O 1
ATOM 2261 N N . GLY A 1 276 ? 12.508 -1.962 -12.18 1 86.69 276 GLY A N 1
ATOM 2262 C CA . GLY A 1 276 ? 11.688 -2.209 -13.359 1 86.69 276 GLY A CA 1
ATOM 2263 C C . GLY A 1 276 ? 12.469 -2.139 -14.656 1 86.69 276 GLY A C 1
ATOM 2264 O O . GLY A 1 276 ? 11.891 -2.209 -15.742 1 86.69 276 GLY A O 1
ATOM 2265 N N . PHE A 1 277 ? 13.758 -2.09 -14.586 1 87 277 PHE A N 1
ATOM 2266 C CA . PHE A 1 277 ? 14.562 -1.929 -15.789 1 87 277 PHE A CA 1
ATOM 2267 C C . PHE A 1 277 ? 14.695 -3.254 -16.531 1 87 277 PHE A C 1
ATOM 2269 O O . PHE A 1 277 ? 15.039 -4.273 -15.93 1 87 277 PHE A O 1
ATOM 2276 N N . THR A 1 278 ? 14.258 -3.203 -17.781 1 82.81 278 THR A N 1
ATOM 2277 C CA . THR A 1 278 ? 14.469 -4.34 -18.672 1 82.81 278 THR A CA 1
ATOM 2278 C C . THR A 1 278 ? 15.156 -3.904 -19.953 1 82.81 278 THR A C 1
ATOM 2280 O O . THR A 1 278 ? 14.906 -2.811 -20.469 1 82.81 278 THR A O 1
ATOM 2283 N N . SER A 1 279 ? 16.297 -4.391 -20.344 1 74.38 279 SER A N 1
ATOM 2284 C CA . SER A 1 279 ? 17.016 -3.986 -21.547 1 74.38 279 SER A CA 1
ATOM 2285 C C . SER A 1 279 ? 16.172 -4.203 -22.797 1 74.38 279 SER A C 1
ATOM 2287 O O . SER A 1 279 ? 15.391 -5.152 -22.875 1 74.38 279 SER A O 1
ATOM 2289 N N . THR A 1 280 ? 15.617 -3.023 -23.484 1 57.59 280 THR A N 1
ATOM 2290 C CA . THR A 1 280 ? 14.797 -2.961 -24.688 1 57.59 280 THR A CA 1
ATOM 2291 C C . THR A 1 280 ? 15.43 -3.758 -25.828 1 57.59 280 THR A C 1
ATOM 2293 O O . THR A 1 280 ? 14.82 -3.953 -26.875 1 57.59 280 THR A O 1
ATOM 2296 N N . SER A 1 281 ? 16.656 -3.854 -25.766 1 52.22 281 SER A N 1
ATOM 2297 C CA . SER A 1 281 ? 17.188 -4.207 -27.078 1 52.22 281 SER A CA 1
ATOM 2298 C C . SER A 1 281 ? 16.469 -5.414 -27.672 1 52.22 281 SER A C 1
ATOM 2300 O O . SER A 1 281 ? 16.188 -5.453 -28.859 1 52.22 281 SER A O 1
ATOM 2302 N N . GLN A 1 282 ? 16.516 -6.641 -27.109 1 51.16 282 GLN A N 1
ATOM 2303 C CA . GLN A 1 282 ? 15.859 -7.711 -27.859 1 51.16 282 GLN A CA 1
ATOM 2304 C C . GLN A 1 282 ? 14.461 -7.996 -27.297 1 51.16 282 GLN A C 1
ATOM 2306 O O . GLN A 1 282 ? 14.32 -8.398 -26.141 1 51.16 282 GLN A O 1
ATOM 2311 N N . HIS A 1 283 ? 13.43 -7.25 -27.797 1 48.31 283 HIS A N 1
ATOM 2312 C CA . HIS A 1 283 ? 11.984 -7.285 -27.656 1 48.31 283 HIS A CA 1
ATOM 2313 C C . HIS A 1 283 ? 11.516 -8.633 -27.125 1 48.31 283 HIS A C 1
ATOM 2315 O O . HIS A 1 283 ? 10.359 -8.773 -26.703 1 48.31 283 HIS A O 1
ATOM 2321 N N . GLN A 1 284 ? 12.289 -9.609 -27.391 1 45.59 284 GLN A N 1
ATOM 2322 C CA . GLN A 1 284 ? 11.719 -10.945 -27.25 1 45.59 284 GLN A CA 1
ATOM 2323 C C . GLN A 1 284 ? 11.68 -11.367 -25.781 1 45.59 284 GLN A C 1
ATOM 2325 O O . GLN A 1 284 ? 11.047 -12.367 -25.438 1 45.59 284 GLN A O 1
ATOM 2330 N N . ASP A 1 285 ? 12.484 -10.586 -24.953 1 52.12 285 ASP A N 1
ATOM 2331 C CA . ASP A 1 285 ? 12.5 -11.211 -23.625 1 52.12 285 ASP A CA 1
ATOM 2332 C C . ASP A 1 285 ? 11.297 -10.75 -22.797 1 52.12 285 ASP A C 1
ATOM 2334 O O . ASP A 1 285 ? 11.453 -9.992 -21.844 1 52.12 285 ASP A O 1
ATOM 2338 N N . GLN A 1 286 ? 10.117 -10.859 -23.359 1 53.03 286 GLN A N 1
ATOM 2339 C CA . GLN A 1 286 ? 8.781 -10.516 -22.891 1 53.03 286 GLN A CA 1
ATOM 2340 C C . GLN A 1 286 ? 8.539 -11.055 -21.484 1 53.03 286 GLN A C 1
ATOM 2342 O O . GLN A 1 286 ? 7.516 -10.758 -20.859 1 53.03 286 GLN A O 1
ATOM 2347 N N . HIS A 1 287 ? 9.703 -11.641 -20.797 1 64.19 287 HIS A N 1
ATOM 2348 C CA . HIS A 1 287 ? 9.297 -12.312 -19.562 1 64.19 287 HIS A CA 1
ATOM 2349 C C . HIS A 1 287 ? 10.023 -11.734 -18.359 1 64.19 287 HIS A C 1
ATOM 2351 O O . HIS A 1 287 ? 10.039 -12.344 -17.281 1 64.19 287 HIS A O 1
ATOM 2357 N N . ALA A 1 288 ? 10.594 -10.492 -18.641 1 71.25 288 ALA A N 1
ATOM 2358 C CA . ALA A 1 288 ? 11.328 -9.969 -17.484 1 71.25 288 ALA A CA 1
ATOM 2359 C C . ALA A 1 288 ? 10.562 -8.836 -16.812 1 71.25 288 ALA A C 1
ATOM 2361 O O . ALA A 1 288 ? 10.008 -7.969 -17.5 1 71.25 288 ALA A O 1
ATOM 2362 N N . THR A 1 289 ? 10.445 -8.852 -15.43 1 75.38 289 THR A N 1
ATOM 2363 C CA . THR A 1 289 ? 9.773 -7.82 -14.641 1 75.38 289 THR A CA 1
ATOM 2364 C C . THR A 1 289 ? 10.719 -6.656 -14.367 1 75.38 289 THR A C 1
ATOM 2366 O O . THR A 1 289 ? 10.273 -5.551 -14.047 1 75.38 289 THR A O 1
ATOM 2369 N N . GLY A 1 290 ? 12.078 -6.93 -14.453 1 86 290 GLY A N 1
ATOM 2370 C CA . GLY A 1 290 ? 13.062 -5.934 -14.07 1 86 290 GLY A CA 1
ATOM 2371 C C . GLY A 1 290 ? 13.18 -5.742 -12.57 1 86 290 GLY A C 1
ATOM 2372 O O . GLY A 1 290 ? 13.75 -4.758 -12.109 1 86 290 GLY A O 1
ATOM 2373 N N . MET A 1 291 ? 12.656 -6.688 -11.82 1 90.06 291 MET A N 1
ATOM 2374 C CA . MET A 1 291 ? 12.641 -6.57 -10.367 1 90.06 291 MET A CA 1
ATOM 2375 C C . MET A 1 291 ? 13.766 -7.391 -9.742 1 90.06 291 MET A C 1
ATOM 2377 O O . MET A 1 291 ? 14.18 -7.125 -8.609 1 90.06 291 MET A O 1
ATOM 2381 N N . GLY A 1 292 ? 14.312 -8.305 -10.414 1 93.25 292 GLY A N 1
ATOM 2382 C CA . GLY A 1 292 ? 15.234 -9.273 -9.844 1 93.25 292 GLY A CA 1
ATOM 2383 C C . GLY A 1 292 ? 16.5 -8.633 -9.297 1 93.25 292 GLY A C 1
ATOM 2384 O O . GLY A 1 292 ? 16.75 -8.688 -8.094 1 93.25 292 GLY A O 1
ATOM 2385 N N . LEU A 1 293 ? 17.219 -7.953 -10.18 1 95.5 293 LEU A N 1
ATOM 2386 C CA . LEU A 1 293 ? 18.484 -7.352 -9.781 1 95.5 293 LEU A CA 1
ATOM 2387 C C . LEU A 1 293 ? 18.25 -6.184 -8.828 1 95.5 293 LEU A C 1
ATOM 2389 O O . LEU A 1 293 ? 19.062 -5.945 -7.934 1 95.5 293 LEU A O 1
ATOM 2393 N N . TYR A 1 294 ? 17.203 -5.492 -9.062 1 94.62 294 TYR A N 1
ATOM 2394 C CA . TYR A 1 294 ? 16.828 -4.422 -8.148 1 94.62 294 TYR A CA 1
ATOM 2395 C C . TYR A 1 294 ? 16.656 -4.949 -6.73 1 94.62 294 TYR A C 1
ATOM 2397 O O . TYR A 1 294 ? 17.25 -4.41 -5.789 1 94.62 294 TYR A O 1
ATOM 2405 N N . LEU A 1 295 ? 15.938 -6.039 -6.543 1 95.94 295 LEU A N 1
ATOM 2406 C CA . LEU A 1 295 ? 15.672 -6.625 -5.234 1 95.94 295 LEU A CA 1
ATOM 2407 C C . LEU A 1 295 ? 16.953 -7.234 -4.648 1 95.94 295 LEU A C 1
ATOM 2409 O O . LEU A 1 295 ? 17.172 -7.176 -3.438 1 95.94 295 LEU A O 1
ATOM 2413 N N . ALA A 1 296 ? 17.734 -7.793 -5.543 1 97.5 296 ALA A N 1
ATOM 2414 C CA . ALA A 1 296 ? 19 -8.352 -5.078 1 97.5 296 ALA A CA 1
ATOM 2415 C C . ALA A 1 296 ? 19.875 -7.27 -4.453 1 97.5 296 ALA A C 1
ATOM 2417 O O . ALA A 1 296 ? 20.453 -7.465 -3.379 1 97.5 296 ALA A O 1
ATOM 2418 N N . LYS A 1 297 ? 19.969 -6.168 -5.102 1 97.12 297 LYS A N 1
ATOM 2419 C CA . LYS A 1 297 ? 20.75 -5.051 -4.594 1 97.12 297 LYS A CA 1
ATOM 2420 C C . LYS A 1 297 ? 20.188 -4.523 -3.279 1 97.12 297 LYS A C 1
ATOM 2422 O O . LYS A 1 297 ? 20.938 -4.258 -2.336 1 97.12 297 LYS A O 1
ATOM 2427 N N . LYS A 1 298 ? 18.906 -4.438 -3.232 1 96.12 298 LYS A N 1
ATOM 2428 C CA . LYS A 1 298 ? 18.25 -3.953 -2.023 1 96.12 298 LYS A CA 1
ATOM 2429 C C . LYS A 1 298 ? 18.5 -4.898 -0.851 1 96.12 298 LYS A C 1
ATOM 2431 O O . LYS A 1 298 ? 18.703 -4.453 0.281 1 96.12 298 LYS A O 1
ATOM 2436 N N . ALA A 1 299 ? 18.422 -6.129 -1.11 1 96.5 299 ALA A N 1
ATOM 2437 C CA . ALA A 1 299 ? 18.609 -7.137 -0.071 1 96.5 299 ALA A CA 1
ATOM 2438 C C . ALA A 1 299 ? 20.078 -7.184 0.38 1 96.5 299 ALA A C 1
ATOM 2440 O O . ALA A 1 299 ? 20.359 -7.492 1.539 1 96.5 299 ALA A O 1
ATOM 2441 N N . ALA A 1 300 ? 20.984 -6.82 -0.52 1 96.88 300 ALA A N 1
ATOM 2442 C CA . ALA A 1 300 ? 22.406 -6.906 -0.245 1 96.88 300 ALA A CA 1
ATOM 2443 C C . ALA A 1 300 ? 22.859 -5.793 0.699 1 96.88 300 ALA A C 1
ATOM 2445 O O . ALA A 1 300 ? 23.719 -6.004 1.552 1 96.88 300 ALA A O 1
ATOM 2446 N N . ALA A 1 301 ? 22.266 -4.73 0.638 1 94.06 301 ALA A N 1
ATOM 2447 C CA . ALA A 1 301 ? 22.703 -3.529 1.349 1 94.06 301 ALA A CA 1
ATOM 2448 C C . ALA A 1 301 ? 22.688 -3.754 2.859 1 94.06 301 ALA A C 1
ATOM 2450 O O . ALA A 1 301 ? 23.719 -3.604 3.52 1 94.06 301 ALA A O 1
ATOM 2451 N N . PRO A 1 302 ? 21.562 -4.199 3.381 1 92.19 302 PRO A N 1
ATOM 2452 C CA . PRO A 1 302 ? 21.562 -4.414 4.832 1 92.19 302 PRO A CA 1
ATOM 2453 C C . PRO A 1 302 ? 22.5 -5.531 5.27 1 92.19 302 PRO A C 1
ATOM 2455 O O . PRO A 1 302 ? 22.844 -5.629 6.449 1 92.19 302 PRO A O 1
ATOM 2458 N N . LEU A 1 303 ? 22.875 -6.371 4.379 1 93.5 303 LEU A N 1
ATOM 2459 C CA . LEU A 1 303 ? 23.766 -7.484 4.691 1 93.5 303 LEU A CA 1
ATOM 2460 C C . LEU A 1 303 ? 25.219 -7.055 4.625 1 93.5 303 LEU A C 1
ATOM 2462 O O . LEU A 1 303 ? 26.125 -7.824 4.98 1 93.5 303 LEU A O 1
ATOM 2466 N N . GLY A 1 304 ? 25.469 -5.863 4.145 1 92.19 304 GLY A N 1
ATOM 2467 C CA . GLY A 1 304 ? 26.828 -5.406 3.939 1 92.19 304 GLY A CA 1
ATOM 2468 C C . GLY A 1 304 ? 27.5 -6.051 2.74 1 92.19 304 GLY A C 1
ATOM 2469 O O . GLY A 1 304 ? 28.719 -6.188 2.705 1 92.19 304 GLY A O 1
ATOM 2470 N N . ILE A 1 305 ? 26.719 -6.582 1.837 1 95.62 305 ILE A N 1
ATOM 2471 C CA . ILE A 1 305 ? 27.234 -7.195 0.619 1 95.62 305 ILE A CA 1
ATOM 2472 C C . ILE A 1 305 ? 27.234 -6.172 -0.516 1 95.62 305 ILE A C 1
ATOM 2474 O O . ILE A 1 305 ? 26.219 -5.516 -0.759 1 95.62 305 ILE A O 1
ATOM 2478 N N . HIS A 1 306 ? 28.391 -5.973 -1.115 1 96.44 306 HIS A N 1
ATOM 2479 C CA . HIS A 1 306 ? 28.453 -5.113 -2.289 1 96.44 306 HIS A CA 1
ATOM 2480 C C . HIS A 1 306 ? 28.391 -5.926 -3.576 1 96.44 306 HIS A C 1
ATOM 2482 O O . HIS A 1 306 ? 29.141 -6.879 -3.758 1 96.44 306 HIS A O 1
ATOM 2488 N N . ILE A 1 307 ? 27.422 -5.574 -4.422 1 97.5 307 ILE A N 1
ATOM 2489 C CA . ILE A 1 307 ? 27.266 -6.266 -5.695 1 97.5 307 ILE A CA 1
ATOM 2490 C C . ILE A 1 307 ? 27.844 -5.41 -6.82 1 97.5 307 ILE A C 1
ATOM 2492 O O . ILE A 1 307 ? 27.453 -4.246 -6.98 1 97.5 307 ILE A O 1
ATOM 2496 N N . SER A 1 308 ? 28.719 -5.898 -7.551 1 96.81 308 SER A N 1
ATOM 2497 C CA . SER A 1 308 ? 29.25 -5.254 -8.742 1 96.81 308 SER A CA 1
ATOM 2498 C C . SER A 1 308 ? 29.094 -6.145 -9.977 1 96.81 308 SER A C 1
ATOM 2500 O O . SER A 1 308 ? 28.828 -7.344 -9.844 1 96.81 308 SER A O 1
ATOM 2502 N N . VAL A 1 309 ? 29.188 -5.508 -11.172 1 97.44 309 VAL A N 1
ATOM 2503 C CA . VAL A 1 309 ? 28.922 -6.25 -12.398 1 97.44 309 VAL A CA 1
ATOM 2504 C C . VAL A 1 309 ? 29.938 -5.832 -13.469 1 97.44 309 VAL A C 1
ATOM 2506 O O . VAL A 1 309 ? 30.297 -4.656 -13.57 1 97.44 309 VAL A O 1
ATOM 2509 N N . GLN A 1 310 ? 30.453 -6.793 -14.164 1 96.62 310 GLN A N 1
ATOM 2510 C CA . GLN A 1 310 ? 31.234 -6.621 -15.383 1 96.62 310 GLN A CA 1
ATOM 2511 C C . GLN A 1 310 ? 30.625 -7.418 -16.531 1 96.62 310 GLN A C 1
ATOM 2513 O O . GLN A 1 310 ? 30.328 -8.602 -16.391 1 96.62 310 GLN A O 1
ATOM 2518 N N . SER A 1 311 ? 30.391 -6.676 -17.594 1 96.31 311 SER A N 1
ATOM 2519 C CA . SER A 1 311 ? 29.75 -7.359 -18.719 1 96.31 311 SER A CA 1
ATOM 2520 C C . SER A 1 311 ? 30.219 -6.777 -20.047 1 96.31 311 SER A C 1
ATOM 2522 O O . SER A 1 311 ? 30.531 -5.586 -20.141 1 96.31 311 SER A O 1
ATOM 2524 N N . THR A 1 312 ? 30.391 -7.648 -21 1 93.06 312 THR A N 1
ATOM 2525 C CA . THR A 1 312 ? 30.672 -7.289 -22.391 1 93.06 312 THR A CA 1
ATOM 2526 C C . THR A 1 312 ? 29.703 -7.977 -23.344 1 93.06 312 THR A C 1
ATOM 2528 O O . THR A 1 312 ? 29.453 -9.18 -23.219 1 93.06 312 THR A O 1
ATOM 2531 N N . VAL A 1 313 ? 29.219 -7.184 -24.25 1 92.81 313 VAL A N 1
ATOM 2532 C CA . VAL A 1 313 ? 28.25 -7.734 -25.203 1 92.81 313 VAL A CA 1
ATOM 2533 C C . VAL A 1 313 ? 28.891 -8.898 -25.953 1 92.81 313 VAL A C 1
ATOM 2535 O O . VAL A 1 313 ? 30.016 -8.789 -26.453 1 92.81 313 VAL A O 1
ATOM 2538 N N . GLY A 1 314 ? 28.219 -10 -25.922 1 92 314 GLY A N 1
ATOM 2539 C CA . GLY A 1 314 ? 28.688 -11.164 -26.656 1 92 314 GLY A CA 1
ATOM 2540 C C . GLY A 1 314 ? 29.641 -12.039 -25.844 1 92 314 GLY A C 1
ATOM 2541 O O . GLY A 1 314 ? 30.016 -13.125 -26.297 1 92 314 GLY A O 1
ATOM 2542 N N . SER A 1 315 ? 30.078 -11.664 -24.688 1 92.19 315 SER A N 1
ATOM 2543 C CA . SER A 1 315 ? 31.047 -12.414 -23.922 1 92.19 315 SER A CA 1
ATOM 2544 C C . SER A 1 315 ? 30.453 -12.914 -22.609 1 92.19 315 SER A C 1
ATOM 2546 O O . SER A 1 315 ? 30.969 -13.859 -22 1 92.19 315 SER A O 1
ATOM 2548 N N . GLY A 1 316 ? 29.438 -12.25 -22.203 1 95.5 316 GLY A N 1
ATOM 2549 C CA . GLY A 1 316 ? 28.797 -12.703 -20.984 1 95.5 316 GLY A CA 1
ATOM 2550 C C . GLY A 1 316 ? 28.828 -11.664 -19.875 1 95.5 316 GLY A C 1
ATOM 2551 O O . GLY A 1 316 ? 29.125 -10.492 -20.125 1 95.5 316 GLY A O 1
ATOM 2552 N N . THR A 1 317 ? 28.375 -12.031 -18.734 1 97.06 317 THR A N 1
ATOM 2553 C CA . THR A 1 317 ? 28.25 -11.141 -17.578 1 97.06 317 THR A CA 1
ATOM 2554 C C . THR A 1 317 ? 28.797 -11.805 -16.328 1 97.06 317 THR A C 1
ATOM 2556 O O . THR A 1 317 ? 28.578 -13 -16.094 1 97.06 317 THR A O 1
ATOM 2559 N N . THR A 1 318 ? 29.562 -11.031 -15.562 1 98.12 318 THR A N 1
ATOM 2560 C CA . THR A 1 318 ? 30.078 -11.5 -14.281 1 98.12 318 THR A CA 1
ATOM 2561 C C . THR A 1 318 ? 29.578 -10.625 -13.141 1 98.12 318 THR A C 1
ATOM 2563 O O . THR A 1 318 ? 29.828 -9.414 -13.117 1 98.12 318 THR A O 1
ATOM 2566 N N . PHE A 1 319 ? 28.875 -11.227 -12.227 1 98.44 319 PHE A N 1
ATOM 2567 C CA . PHE A 1 319 ? 28.469 -10.547 -10.992 1 98.44 319 PHE A CA 1
ATOM 2568 C C . PHE A 1 319 ? 29.422 -10.898 -9.859 1 98.44 319 PHE A C 1
ATOM 2570 O O . PHE A 1 319 ? 29.828 -12.055 -9.711 1 98.44 319 PHE A O 1
ATOM 2577 N N . THR A 1 320 ? 29.797 -9.898 -9.094 1 98.12 320 THR A N 1
ATOM 2578 C CA . THR A 1 320 ? 30.703 -10.078 -7.961 1 98.12 320 THR A CA 1
ATOM 2579 C C . THR A 1 320 ? 30.031 -9.633 -6.66 1 98.12 320 THR A C 1
ATOM 2581 O O . THR A 1 320 ? 29.547 -8.508 -6.562 1 98.12 320 THR A O 1
ATOM 2584 N N . LEU A 1 321 ? 29.953 -10.523 -5.711 1 97.88 321 LEU A N 1
ATOM 2585 C CA . LEU A 1 321 ? 29.5 -10.219 -4.355 1 97.88 321 LEU A CA 1
ATOM 2586 C C . LEU A 1 321 ? 30.688 -10.07 -3.406 1 97.88 321 LEU A C 1
ATOM 2588 O O . LEU A 1 321 ? 31.469 -11.016 -3.23 1 97.88 321 LEU A O 1
ATOM 2592 N N . THR A 1 322 ? 30.828 -8.891 -2.826 1 96.62 322 THR A N 1
ATOM 2593 C CA . THR A 1 322 ? 31.859 -8.633 -1.832 1 96.62 322 THR A CA 1
ATOM 2594 C C . THR A 1 322 ? 31.25 -8.562 -0.431 1 96.62 322 THR A C 1
ATOM 2596 O O . THR A 1 322 ? 30.438 -7.688 -0.146 1 96.62 322 THR A O 1
ATOM 2599 N N . PHE A 1 323 ? 31.719 -9.445 0.413 1 94.75 323 PHE A N 1
ATOM 2600 C CA . PHE A 1 323 ? 31.172 -9.531 1.763 1 94.75 323 PHE A CA 1
ATOM 2601 C C . PHE A 1 323 ? 31.938 -8.633 2.719 1 94.75 323 PHE A C 1
ATOM 2603 O O . PHE A 1 323 ? 33.125 -8.398 2.527 1 94.75 323 PHE A O 1
ATOM 2610 N N . SER A 1 324 ? 31.172 -8.133 3.625 1 86.81 324 SER A N 1
ATOM 2611 C CA . SER A 1 324 ? 31.828 -7.293 4.625 1 86.81 324 SER A CA 1
ATOM 2612 C C . SER A 1 324 ? 32.719 -8.125 5.535 1 86.81 324 SER A C 1
ATOM 2614 O O . SER A 1 324 ? 32.5 -9.328 5.699 1 86.81 324 SER A O 1
ATOM 2616 N N . GLN A 1 325 ? 33.656 -7.398 6.074 1 78.88 325 GLN A N 1
ATOM 2617 C CA . GLN A 1 325 ? 34.531 -8.055 7.016 1 78.88 325 GLN A CA 1
ATOM 2618 C C . GLN A 1 325 ? 33.844 -8.344 8.344 1 78.88 325 GLN A C 1
ATOM 2620 O O . GLN A 1 325 ? 32.875 -7.66 8.703 1 78.88 325 GLN A O 1
ATOM 2625 N N . GLU A 1 326 ? 34.062 -9.508 8.961 1 67.19 326 GLU A N 1
ATOM 2626 C CA . GLU A 1 326 ? 33.469 -9.961 10.219 1 67.19 326 GLU A CA 1
ATOM 2627 C C . GLU A 1 326 ? 33.344 -8.82 11.219 1 67.19 326 GLU A C 1
ATOM 2629 O O . GLU A 1 326 ? 32.344 -8.727 11.953 1 67.19 326 GLU A O 1
ATOM 2634 N N . ASN A 1 327 ? 34.281 -7.934 11.281 1 57 327 ASN A N 1
ATOM 2635 C CA . ASN A 1 327 ? 34.312 -6.875 12.281 1 57 327 ASN A CA 1
ATOM 2636 C C . ASN A 1 327 ? 33.219 -5.832 12.016 1 57 327 ASN A C 1
ATOM 2638 O O . ASN A 1 327 ? 32.781 -5.137 12.93 1 57 327 ASN A O 1
ATOM 2642 N N . GLN A 1 328 ? 32.812 -5.785 10.875 1 58.81 328 GLN A N 1
ATOM 2643 C CA . GLN A 1 328 ? 31.812 -4.766 10.523 1 58.81 328 GLN A CA 1
ATOM 2644 C C . GLN A 1 328 ? 30.422 -5.184 10.961 1 58.81 328 GLN A C 1
ATOM 2646 O O . GLN A 1 328 ? 29.578 -4.336 11.273 1 58.81 328 GLN A O 1
ATOM 2651 N N . PHE A 1 329 ? 30.047 -6.406 10.953 1 59.16 329 PHE A N 1
ATOM 2652 C CA . PHE A 1 329 ? 28.734 -6.879 11.383 1 59.16 329 PHE A CA 1
ATOM 2653 C C . PHE A 1 329 ? 28.547 -6.664 12.875 1 59.16 329 PHE A C 1
ATOM 2655 O O . PHE A 1 329 ? 27.422 -6.48 13.344 1 59.16 329 PHE A O 1
ATOM 2662 N N . LEU A 1 330 ? 29.625 -6.723 13.625 1 54.5 330 LEU A N 1
ATOM 2663 C CA . LEU A 1 330 ? 29.516 -6.352 15.031 1 54.5 330 LEU A CA 1
ATOM 2664 C C . LEU A 1 330 ? 29 -4.926 15.18 1 54.5 330 LEU A C 1
ATOM 2666 O O . LEU A 1 330 ? 28.281 -4.617 16.141 1 54.5 330 LEU A O 1
ATOM 2670 N N . GLN A 1 331 ? 29.219 -4.18 14.289 1 49.91 331 GLN A N 1
ATOM 2671 C CA . GLN A 1 331 ? 28.781 -2.791 14.359 1 49.91 331 GLN A CA 1
ATOM 2672 C C . GLN A 1 331 ? 27.312 -2.662 13.922 1 49.91 331 GLN A C 1
ATOM 2674 O O . GLN A 1 331 ? 26.594 -1.805 14.422 1 49.91 331 GLN A O 1
ATOM 2679 N N . ILE A 1 332 ? 27 -3.451 13.016 1 52.94 332 ILE A N 1
ATOM 2680 C CA . ILE A 1 332 ? 25.641 -3.389 12.492 1 52.94 332 ILE A CA 1
ATOM 2681 C C . ILE A 1 332 ? 24.656 -3.93 13.539 1 52.94 332 ILE A C 1
ATOM 2683 O O . ILE A 1 332 ? 23.531 -3.453 13.641 1 52.94 332 ILE A O 1
ATOM 2687 N N . GLN A 1 333 ? 24.938 -5.008 14.195 1 52.81 333 GLN A N 1
ATOM 2688 C CA . GLN A 1 333 ? 24.062 -5.566 15.219 1 52.81 333 GLN A CA 1
ATOM 2689 C C . GLN A 1 333 ? 23.953 -4.629 16.422 1 52.81 333 GLN A C 1
ATOM 2691 O O . GLN A 1 333 ? 23.109 -4.828 17.297 1 52.81 333 GLN A O 1
ATOM 2696 N N . GLY A 1 334 ? 24.188 -3.322 16.266 1 45.94 334 GLY A N 1
ATOM 2697 C CA . GLY A 1 334 ? 24.047 -2.451 17.422 1 45.94 334 GLY A CA 1
ATOM 2698 C C . GLY A 1 334 ? 24.594 -3.057 18.688 1 45.94 334 GLY A C 1
ATOM 2699 O O . GLY A 1 334 ? 23.859 -3.676 19.469 1 45.94 334 GLY A O 1
ATOM 2700 N N . VAL A 1 335 ? 25.641 -3.711 18.922 1 35.78 335 VAL A N 1
ATOM 2701 C CA . VAL A 1 335 ? 26.078 -3.754 20.312 1 35.78 335 VAL A CA 1
ATOM 2702 C C . VAL A 1 335 ? 26.594 -2.381 20.734 1 35.78 335 VAL A C 1
ATOM 2704 O O . VAL A 1 335 ? 27.297 -1.717 19.969 1 35.78 335 VAL A O 1
ATOM 2707 N N . MET B 1 1 ? -15.797 38.844 18.656 1 85.25 1 MET B N 1
ATOM 2708 C CA . MET B 1 1 ? -14.477 39.375 18.328 1 85.25 1 MET B CA 1
ATOM 2709 C C . MET B 1 1 ? -14.203 40.656 19.094 1 85.25 1 MET B C 1
ATOM 2711 O O . MET B 1 1 ? -13.086 40.875 19.578 1 85.25 1 MET B O 1
ATOM 2715 N N . ILE B 1 2 ? -15.32 41.375 19.469 1 87.62 2 ILE B N 1
ATOM 2716 C CA . ILE B 1 2 ? -15.141 42.625 20.188 1 87.62 2 ILE B CA 1
ATOM 2717 C C . ILE B 1 2 ? -14.641 42.344 21.609 1 87.62 2 ILE B C 1
ATOM 2719 O O . ILE B 1 2 ? -13.656 42.938 22.062 1 87.62 2 ILE B O 1
ATOM 2723 N N . ARG B 1 3 ? -15.258 41.438 22.219 1 89 3 ARG B N 1
ATOM 2724 C CA . ARG B 1 3 ? -14.852 41.062 23.562 1 89 3 ARG B CA 1
ATOM 2725 C C . ARG B 1 3 ? -13.414 40.562 23.594 1 89 3 ARG B C 1
ATOM 2727 O O . ARG B 1 3 ? -12.641 40.875 24.484 1 89 3 ARG B O 1
ATOM 2734 N N . THR B 1 4 ? -13.062 39.812 22.594 1 88.94 4 THR B N 1
ATOM 2735 C CA . THR B 1 4 ? -11.719 39.25 22.5 1 88.94 4 THR B CA 1
ATOM 2736 C C . THR B 1 4 ? -10.672 40.344 22.312 1 88.94 4 THR B C 1
ATOM 2738 O O . THR B 1 4 ? -9.609 40.312 22.938 1 88.94 4 THR B O 1
ATOM 2741 N N . PHE B 1 5 ? -11.047 41.312 21.531 1 91.06 5 PHE B N 1
ATOM 2742 C CA . PHE B 1 5 ? -10.133 42.406 21.281 1 91.06 5 PHE B CA 1
ATOM 2743 C C . PHE B 1 5 ? -9.93 43.25 22.547 1 91.06 5 PHE B C 1
ATOM 2745 O O . PHE B 1 5 ? -8.797 43.594 22.891 1 91.06 5 PHE B O 1
ATOM 2752 N N . ILE B 1 6 ? -11.023 43.531 23.219 1 91.25 6 ILE B N 1
ATOM 2753 C CA . ILE B 1 6 ? -10.945 44.344 24.422 1 91.25 6 ILE B CA 1
ATOM 2754 C C . ILE B 1 6 ? -10.109 43.625 25.484 1 91.25 6 ILE B C 1
ATOM 2756 O O . ILE B 1 6 ? -9.266 44.25 26.141 1 91.25 6 ILE B O 1
ATOM 2760 N N . LYS B 1 7 ? -10.305 42.375 25.547 1 90.44 7 LYS B N 1
ATOM 2761 C CA . LYS B 1 7 ? -9.531 41.594 26.5 1 90.44 7 LYS B CA 1
ATOM 2762 C C . LYS B 1 7 ? -8.055 41.562 26.141 1 90.44 7 LYS B C 1
ATOM 2764 O O . LYS B 1 7 ? -7.191 41.594 27.016 1 90.44 7 LYS B O 1
ATOM 2769 N N . GLU B 1 8 ? -7.801 41.531 24.844 1 89.5 8 GLU B N 1
ATOM 2770 C CA . GLU B 1 8 ? -6.426 41.5 24.344 1 89.5 8 GLU B CA 1
ATOM 2771 C C . GLU B 1 8 ? -5.715 42.812 24.609 1 89.5 8 GLU B C 1
ATOM 2773 O O . GLU B 1 8 ? -4.527 42.844 24.953 1 89.5 8 GLU B O 1
ATOM 2778 N N . ARG B 1 9 ? -6.504 44 24.531 1 91.88 9 ARG B N 1
ATOM 2779 C CA . ARG B 1 9 ? -5.879 45.312 24.594 1 91.88 9 ARG B CA 1
ATOM 2780 C C . ARG B 1 9 ? -6.246 46.031 25.875 1 91.88 9 ARG B C 1
ATOM 2782 O O . ARG B 1 9 ? -6.004 47.219 26.016 1 91.88 9 ARG B O 1
ATOM 2789 N N . ILE B 1 10 ? -6.777 45.281 26.859 1 92.81 10 ILE B N 1
ATOM 2790 C CA . ILE B 1 10 ? -7.305 45.906 28.078 1 92.81 10 ILE B CA 1
ATOM 2791 C C . ILE B 1 10 ? -6.18 46.594 28.844 1 92.81 10 ILE B C 1
ATOM 2793 O O . ILE B 1 10 ? -6.387 47.688 29.422 1 92.81 10 ILE B O 1
ATOM 2797 N N . SER B 1 11 ? -4.988 46 28.844 1 93.12 11 SER B N 1
ATOM 2798 C CA . SER B 1 11 ? -3.869 46.625 29.562 1 93.12 11 SER B CA 1
ATOM 2799 C C . SER B 1 11 ? -3.488 47.969 28.953 1 93.12 11 SER B C 1
ATOM 2801 O O . SER B 1 11 ? -3.201 48.906 29.672 1 93.12 11 SER B O 1
ATOM 2803 N N . TRP B 1 12 ? -3.545 48.125 27.641 1 93.56 12 TRP B N 1
ATOM 2804 C CA . TRP B 1 12 ? -3.213 49.375 26.953 1 93.56 12 TRP B CA 1
ATOM 2805 C C . TRP B 1 12 ? -4.285 50.438 27.188 1 93.56 12 TRP B C 1
ATOM 2807 O O . TRP B 1 12 ? -3.975 51.594 27.438 1 93.56 12 TRP B O 1
ATOM 2817 N N . ILE B 1 13 ? -5.531 50.031 27.203 1 93.56 13 ILE B N 1
ATOM 2818 C CA . ILE B 1 13 ? -6.648 50.938 27.453 1 93.56 13 ILE B CA 1
ATOM 2819 C C . ILE B 1 13 ? -6.598 51.406 28.891 1 93.56 13 ILE B C 1
ATOM 2821 O O . ILE B 1 13 ? -6.801 52.594 29.156 1 93.56 13 ILE B O 1
ATOM 2825 N N . PHE B 1 14 ? -6.246 50.469 29.766 1 94.5 14 PHE B N 1
ATOM 2826 C CA . PHE B 1 14 ? -6.129 50.844 31.172 1 94.5 14 PHE B CA 1
ATOM 2827 C C . PHE B 1 14 ? -5.031 51.875 31.391 1 94.5 14 PHE B C 1
ATOM 2829 O O . PHE B 1 14 ? -5.191 52.781 32.188 1 94.5 14 PHE B O 1
ATOM 2836 N N . LEU B 1 15 ? -3.924 51.75 30.672 1 95.19 15 LEU B N 1
ATOM 2837 C CA . LEU B 1 15 ? -2.838 52.719 30.781 1 95.19 15 LEU B CA 1
ATOM 2838 C C . LEU B 1 15 ? -3.301 54.094 30.359 1 95.19 15 LEU B C 1
ATOM 2840 O O . LEU B 1 15 ? -3.002 55.094 31.031 1 95.19 15 LEU B O 1
ATOM 2844 N N . ILE B 1 16 ? -4.105 54.188 29.312 1 93.81 16 I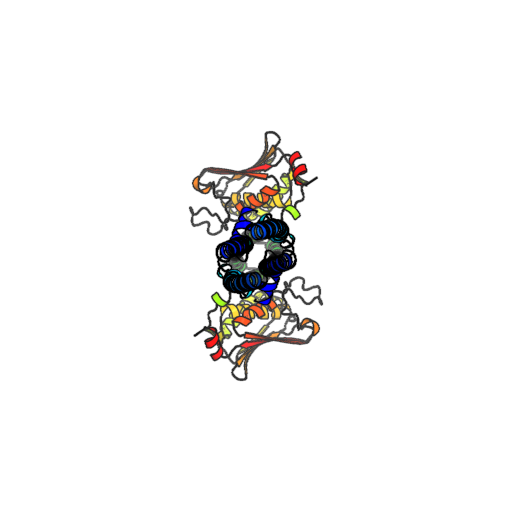LE B N 1
ATOM 2845 C CA . ILE B 1 16 ? -4.578 55.469 28.797 1 93.81 16 ILE B CA 1
ATOM 2846 C C . ILE B 1 16 ? -5.492 56.125 29.828 1 93.81 16 ILE B C 1
ATOM 2848 O O . ILE B 1 16 ? -5.352 57.312 30.109 1 93.81 16 ILE B O 1
ATOM 2852 N N . VAL B 1 17 ? -6.344 55.375 30.5 1 93.25 17 VAL B N 1
ATOM 2853 C CA . VAL B 1 17 ? -7.258 55.906 31.5 1 93.25 17 VAL B CA 1
ATOM 2854 C C . VAL B 1 17 ? -6.473 56.312 32.75 1 93.25 17 VAL B C 1
ATOM 2856 O O . VAL B 1 17 ? -6.742 57.344 33.344 1 93.25 17 VAL B O 1
ATOM 2859 N N . LEU B 1 18 ? -5.484 55.5 33.062 1 94.88 18 LEU B N 1
ATOM 2860 C CA . LEU B 1 18 ? -4.652 55.781 34.219 1 94.88 18 LEU B CA 1
ATOM 2861 C C . LEU B 1 18 ? -3.904 57.094 34.031 1 94.88 18 LEU B C 1
ATOM 2863 O O . LEU B 1 18 ? -3.791 57.875 35 1 94.88 18 LEU B O 1
ATOM 2867 N N . LEU B 1 19 ? -3.406 57.375 32.844 1 93.62 19 LEU B N 1
ATOM 2868 C CA . LEU B 1 19 ? -2.676 58.625 32.562 1 93.62 19 LEU B CA 1
ATOM 2869 C C . LEU B 1 19 ? -3.594 59.812 32.656 1 93.62 19 LEU B C 1
ATOM 2871 O O . LEU B 1 19 ? -3.176 60.875 33.125 1 93.62 19 LEU B O 1
ATOM 2875 N N . GLN B 1 20 ? -4.887 59.656 32.312 1 91.25 20 GLN B N 1
ATOM 2876 C CA . GLN B 1 20 ? -5.855 60.75 32.438 1 91.25 20 GLN B CA 1
ATOM 2877 C C . GLN B 1 20 ? -6.184 61.031 33.906 1 91.25 20 GLN B C 1
ATOM 2879 O O . GLN B 1 20 ? -6.281 62.188 34.312 1 91.25 20 GLN B O 1
ATOM 2884 N N . LEU B 1 21 ? -6.273 59.938 34.656 1 92.12 21 LEU B N 1
ATOM 2885 C CA . LEU B 1 21 ? -6.559 60.094 36.062 1 92.12 21 LEU B CA 1
ATOM 2886 C C . LEU B 1 21 ? -5.375 60.719 36.812 1 92.12 21 LEU B C 1
ATOM 2888 O O . LEU B 1 21 ? -5.562 61.5 37.75 1 92.12 21 LEU B O 1
ATOM 2892 N N . LEU B 1 22 ? -4.18 60.344 36.312 1 92.5 22 LEU B N 1
ATOM 2893 C CA . LEU B 1 22 ? -2.977 60.938 36.875 1 92.5 22 LEU B CA 1
ATOM 2894 C C . LEU B 1 22 ? -2.955 62.438 36.625 1 92.5 22 LEU B C 1
ATOM 2896 O O . LEU B 1 22 ? -2.578 63.219 37.5 1 92.5 22 LEU B O 1
ATOM 2900 N N . GLY B 1 23 ? -3.396 62.906 35.438 1 88.69 23 GLY B N 1
ATOM 2901 C CA . GLY B 1 23 ? -3.49 64.312 35.094 1 88.69 23 GLY B CA 1
ATOM 2902 C C . GLY B 1 23 ? -4.469 65.062 36 1 88.69 23 GLY B C 1
ATOM 2903 O O . GLY B 1 23 ? -4.168 66.188 36.469 1 88.69 23 GLY B O 1
ATOM 2904 N N . LEU B 1 24 ? -5.582 64.438 36.281 1 89.38 24 LEU B N 1
ATOM 2905 C CA . LEU B 1 24 ? -6.586 65 37.156 1 89.38 24 LEU B CA 1
ATOM 2906 C C . LEU B 1 24 ? -6.078 65.062 38.594 1 89.38 24 LEU B C 1
ATOM 2908 O O . LEU B 1 24 ? -6.328 66.062 39.281 1 89.38 24 LEU B O 1
ATOM 2912 N N . PHE B 1 25 ? -5.395 64.062 38.969 1 91.81 25 PHE B N 1
ATOM 2913 C CA . PHE B 1 25 ? -4.82 64 40.312 1 91.81 25 PHE B CA 1
ATOM 2914 C C . PHE B 1 25 ? -3.797 65.125 40.5 1 91.81 25 PHE B C 1
ATOM 2916 O O . PHE B 1 25 ? -3.771 65.812 41.531 1 91.81 25 PHE B O 1
ATOM 2923 N N . MET B 1 26 ? -3.01 65.438 39.5 1 89.5 26 MET B N 1
ATOM 2924 C CA . MET B 1 26 ? -2.004 66.438 39.562 1 89.5 26 MET B CA 1
ATOM 2925 C C . MET B 1 26 ? -2.66 67.812 39.625 1 89.5 26 MET B C 1
ATOM 2927 O O . MET B 1 26 ? -2.176 68.75 40.312 1 89.5 26 MET B O 1
ATOM 2931 N N . ALA B 1 27 ? -3.779 68 38.906 1 88.88 27 ALA B N 1
ATOM 2932 C CA . ALA B 1 27 ? -4.508 69.25 38.938 1 88.88 27 ALA B CA 1
ATOM 2933 C C . ALA B 1 27 ? -5.125 69.562 40.312 1 88.88 27 ALA B C 1
ATOM 2935 O O . ALA B 1 27 ? -5.258 70.688 40.719 1 88.88 27 ALA B O 1
ATOM 2936 N N . TYR B 1 28 ? -5.449 68.5 40.969 1 89.12 28 TYR B N 1
ATOM 2937 C CA . TYR B 1 28 ? -6.008 68.625 42.312 1 89.12 28 TYR B CA 1
ATOM 2938 C C . TYR B 1 28 ? -4.934 69 43.312 1 89.12 28 TYR B C 1
ATOM 2940 O O . TYR B 1 28 ? -5.199 69.812 44.219 1 89.12 28 TYR B O 1
ATOM 2948 N N . LEU B 1 29 ? -3.736 68.688 43.062 1 89.12 29 LEU B N 1
ATOM 2949 C CA . LEU B 1 29 ? -2.645 68.875 44 1 89.12 29 LEU B CA 1
ATOM 2950 C C . LEU B 1 29 ? -1.979 70.25 43.75 1 89.12 29 LEU B C 1
ATOM 2952 O O . LEU B 1 29 ? -1.458 70.875 44.656 1 89.12 29 LEU B O 1
ATOM 2956 N N . ASP B 1 30 ? -1.953 70.562 42.5 1 88.62 30 ASP B N 1
ATOM 2957 C CA . ASP B 1 30 ? -1.235 71.812 42.125 1 88.62 30 ASP B CA 1
ATOM 2958 C C . ASP B 1 30 ? -2.205 72.875 41.719 1 88.62 30 ASP B C 1
ATOM 2960 O O . ASP B 1 30 ? -2.803 72.875 40.625 1 88.62 30 ASP B O 1
ATOM 2964 N N . PRO B 1 31 ? -2.316 74.062 42.469 1 84 31 PRO B N 1
ATOM 2965 C CA . PRO B 1 31 ? -3.254 75.125 42.188 1 84 31 PRO B CA 1
ATOM 2966 C C . PRO B 1 31 ? -2.898 75.875 40.906 1 84 31 PRO B C 1
ATOM 2968 O O . PRO B 1 31 ? -3.732 76.625 40.344 1 84 31 PRO B O 1
ATOM 2971 N N . SER B 1 32 ? -1.729 75.625 40.438 1 83.5 32 SER B N 1
ATOM 2972 C CA . SER B 1 32 ? -1.319 76.312 39.219 1 83.5 32 SER B CA 1
ATOM 2973 C C . SER B 1 32 ? -1.961 75.688 38 1 83.5 32 SER B C 1
ATOM 2975 O O . SER B 1 32 ? -1.884 76.25 36.906 1 83.5 32 SER B O 1
ATOM 2977 N N . LEU B 1 33 ? -2.676 74.688 38.312 1 84.94 33 LEU B N 1
ATOM 2978 C CA . LEU B 1 33 ? -3.391 74 37.25 1 84.94 33 LEU B CA 1
ATOM 2979 C C . LEU B 1 33 ? -4.898 74.188 37.375 1 84.94 33 LEU B C 1
ATOM 2981 O O . LEU B 1 33 ? -5.488 73.812 38.375 1 84.94 33 LEU B O 1
ATOM 2985 N N . SER B 1 34 ? -5.461 74.812 36.375 1 86.69 34 SER B N 1
ATOM 2986 C CA . SER B 1 34 ? -6.91 75 36.375 1 86.69 34 SER B CA 1
ATOM 2987 C C . SER B 1 34 ? -7.633 73.625 36.156 1 86.69 34 SER B C 1
ATOM 2989 O O . SER B 1 34 ? -7.41 72.938 35.188 1 86.69 34 SER B O 1
ATOM 2991 N N . LEU B 1 35 ? -8.484 73.312 37.094 1 88.75 35 LEU B N 1
ATOM 2992 C CA . LEU B 1 35 ? -9.234 72.062 37 1 88.75 35 LEU B CA 1
ATOM 2993 C C . LEU B 1 35 ? -10.125 72.062 35.781 1 88.75 35 LEU B C 1
ATOM 2995 O O . LEU B 1 35 ? -10.289 71 35.125 1 88.75 35 LEU B O 1
ATOM 2999 N N . GLU B 1 36 ? -10.68 73.188 35.438 1 88.38 36 GLU B N 1
ATOM 3000 C CA . GLU B 1 36 ? -11.555 73.25 34.281 1 88.38 36 GLU B CA 1
ATOM 3001 C C . GLU B 1 36 ? -10.781 73 32.969 1 88.38 36 GLU B C 1
ATOM 3003 O O . GLU B 1 36 ? -11.25 72.25 32.125 1 88.38 36 GLU B O 1
ATOM 3008 N N . SER B 1 37 ? -9.594 73.5 32.906 1 88.31 37 SER B N 1
ATOM 3009 C CA . SER B 1 37 ? -8.781 73.312 31.703 1 88.31 37 SER B CA 1
ATOM 3010 C C . SER B 1 37 ? -8.289 71.875 31.594 1 88.31 37 SER B C 1
ATOM 3012 O O . SER B 1 37 ? -8.227 71.312 30.484 1 88.31 37 SER B O 1
ATOM 3014 N N . MET B 1 38 ? -8.008 71.312 32.75 1 89.19 38 MET B N 1
ATOM 3015 C CA . MET B 1 38 ? -7.543 69.938 32.75 1 89.19 38 MET B CA 1
ATOM 3016 C C . MET B 1 38 ? -8.672 69 32.344 1 89.19 38 MET B C 1
ATOM 3018 O O . MET B 1 38 ? -8.43 68 31.688 1 89.19 38 MET B O 1
ATOM 3022 N N . LEU B 1 39 ? -9.852 69.312 32.781 1 91.62 39 LEU B N 1
ATOM 3023 C CA . LEU B 1 39 ? -11.008 68.5 32.406 1 91.62 39 LEU B CA 1
ATOM 3024 C C . LEU B 1 39 ? -11.25 68.562 30.906 1 91.62 39 LEU B C 1
ATOM 3026 O O . LEU B 1 39 ? -11.633 67.562 30.312 1 91.62 39 LEU B O 1
ATOM 3030 N N . TYR B 1 40 ? -11.023 69.75 30.312 1 90.94 40 TYR B N 1
ATOM 3031 C CA . TYR B 1 40 ? -11.156 69.875 28.859 1 90.94 40 TYR B CA 1
ATOM 3032 C C . TYR B 1 40 ? -10.125 69 28.141 1 90.94 40 TYR B C 1
ATOM 3034 O O . TYR B 1 40 ? -10.445 68.312 27.172 1 90.94 40 TYR B O 1
ATOM 3042 N N . TYR B 1 41 ? -8.875 69 28.641 1 90.19 41 TYR B N 1
ATOM 3043 C CA . TYR B 1 41 ? -7.824 68.188 28.094 1 90.19 41 TYR B CA 1
ATOM 3044 C C . TYR B 1 41 ? -8.188 66.688 28.188 1 90.19 41 TYR B C 1
ATOM 3046 O O . TYR B 1 41 ? -8.023 65.938 27.234 1 90.19 41 TYR B O 1
ATOM 3054 N N . MET B 1 42 ? -8.656 66.312 29.344 1 91.94 42 MET B N 1
ATOM 3055 C CA . MET B 1 42 ? -9.039 64.875 29.562 1 91.94 42 MET B CA 1
ATOM 3056 C C . MET B 1 42 ? -10.148 64.5 28.594 1 91.94 42 MET B C 1
ATOM 3058 O O . MET B 1 42 ? -10.117 63.375 28.062 1 91.94 42 MET B O 1
ATOM 3062 N N . PHE B 1 43 ? -11.109 65.375 28.453 1 93.44 43 PHE B N 1
ATOM 3063 C CA . PHE B 1 43 ? -12.211 65.062 27.547 1 93.44 43 PHE B CA 1
ATOM 3064 C C . PHE B 1 43 ? -11.711 64.875 26.109 1 93.44 43 PHE B C 1
ATOM 3066 O O . PHE B 1 43 ? -12.055 63.906 25.453 1 93.44 43 PHE B O 1
ATOM 3073 N N . LEU B 1 44 ? -10.859 65.812 25.641 1 93.44 44 LEU B N 1
ATOM 3074 C CA . LEU B 1 44 ? -10.305 65.75 24.297 1 93.44 44 LEU B CA 1
ATOM 3075 C C . LEU B 1 44 ? -9.484 64.438 24.125 1 93.44 44 LEU B C 1
ATOM 3077 O O . LEU B 1 44 ? -9.586 63.781 23.109 1 93.44 44 LEU B O 1
ATOM 3081 N N . SER B 1 45 ? -8.695 64.125 25.125 1 94 45 SER B N 1
ATOM 3082 C CA . SER B 1 45 ? -7.855 62.969 25.094 1 94 45 SER B CA 1
ATOM 3083 C C . SER B 1 45 ? -8.703 61.688 25.031 1 94 45 SER B C 1
ATOM 3085 O O . SER B 1 45 ? -8.367 60.75 24.312 1 94 45 SER B O 1
ATOM 3087 N N . LEU B 1 46 ? -9.773 61.625 25.797 1 94.31 46 LEU B N 1
ATOM 3088 C CA . LEU B 1 46 ? -10.648 60.469 25.812 1 94.31 46 LEU B CA 1
ATOM 3089 C C . LEU B 1 46 ? -11.336 60.281 24.469 1 94.31 46 LEU B C 1
ATOM 3091 O O . LEU B 1 46 ? -11.508 59.125 24 1 94.31 46 LEU B O 1
ATOM 3095 N N . VAL B 1 47 ? -11.734 61.375 23.844 1 95.31 47 VAL B N 1
ATOM 3096 C CA . VAL B 1 47 ? -12.375 61.312 22.531 1 95.31 47 VAL B CA 1
ATOM 3097 C C . VAL B 1 47 ? -11.391 60.781 21.5 1 95.31 47 VAL B C 1
ATOM 3099 O O . VAL B 1 47 ? -11.711 59.875 20.734 1 95.31 47 VAL B O 1
ATOM 3102 N N . ILE B 1 48 ? -10.141 61.281 21.516 1 95.62 48 ILE B N 1
ATOM 3103 C CA . ILE B 1 48 ? -9.102 60.875 20.578 1 95.62 48 ILE B CA 1
ATOM 3104 C C . ILE B 1 48 ? -8.766 59.406 20.797 1 95.62 48 ILE B C 1
ATOM 3106 O O . ILE B 1 48 ? -8.656 58.656 19.828 1 95.62 48 ILE B O 1
ATOM 3110 N N . SER B 1 49 ? -8.633 59.031 22.047 1 95.69 49 SER B N 1
ATOM 3111 C CA . SER B 1 49 ? -8.289 57.656 22.375 1 95.69 49 SER B CA 1
ATOM 3112 C C . SER B 1 49 ? -9.406 56.688 21.969 1 95.69 49 SER B C 1
ATOM 3114 O O . SER B 1 49 ? -9.133 55.594 21.469 1 95.69 49 SER B O 1
ATOM 3116 N N . SER B 1 50 ? -10.68 57.062 22.219 1 95.5 50 SER B N 1
ATOM 3117 C CA . SER B 1 50 ? -11.805 56.219 21.844 1 95.5 50 SER B CA 1
ATOM 3118 C C . SER B 1 50 ? -11.852 56 20.328 1 95.5 50 SER B C 1
ATOM 3120 O O . SER B 1 50 ? -12.07 54.906 19.859 1 95.5 50 SER B O 1
ATOM 3122 N N . LEU B 1 51 ? -11.594 57.031 19.594 1 95.5 51 LEU B N 1
ATOM 3123 C CA . LEU B 1 51 ? -11.555 56.938 18.141 1 95.5 51 LEU B CA 1
ATOM 3124 C C . LEU B 1 51 ? -10.414 56.031 17.703 1 95.5 51 LEU B C 1
ATOM 3126 O O . LEU B 1 51 ? -10.586 55.188 16.812 1 95.5 51 LEU B O 1
ATOM 3130 N N . PHE B 1 52 ? -9.289 56.125 18.297 1 95.31 52 PHE B N 1
ATOM 3131 C CA . PHE B 1 52 ? -8.117 55.312 18.016 1 95.31 52 PHE B CA 1
ATOM 3132 C C . PHE B 1 52 ? -8.422 53.844 18.266 1 95.31 52 PHE B C 1
ATOM 3134 O O . PHE B 1 52 ? -8.125 52.969 17.422 1 95.31 52 PHE B O 1
ATOM 3141 N N . VAL B 1 53 ? -9 53.562 19.375 1 94.31 53 VAL B N 1
ATOM 3142 C CA . VAL B 1 53 ? -9.297 52.156 19.766 1 94.31 53 VAL B CA 1
ATOM 3143 C C . VAL B 1 53 ? -10.281 51.562 18.766 1 94.31 53 VAL B C 1
ATOM 3145 O O . VAL B 1 53 ? -10.141 50.375 18.391 1 94.31 53 VAL B O 1
ATOM 3148 N N . ILE B 1 54 ? -11.258 52.312 18.297 1 94.12 54 ILE B N 1
ATOM 3149 C CA . ILE B 1 54 ? -12.242 51.812 17.328 1 94.12 54 ILE B CA 1
ATOM 3150 C C . ILE B 1 54 ? -11.555 51.5 16.016 1 94.12 54 ILE B C 1
ATOM 3152 O O . ILE B 1 54 ? -11.797 50.438 15.414 1 94.12 54 ILE B O 1
ATOM 3156 N N . ILE B 1 55 ? -10.625 52.312 15.555 1 93.81 55 ILE B N 1
ATOM 3157 C CA . ILE B 1 55 ? -9.898 52.125 14.305 1 93.81 55 ILE B CA 1
ATOM 3158 C C . ILE B 1 55 ? -9.016 50.875 14.422 1 93.81 55 ILE B C 1
ATOM 3160 O O . ILE B 1 55 ? -8.969 50.062 13.508 1 93.81 55 ILE B O 1
ATOM 3164 N N . ARG B 1 56 ? -8.375 50.812 15.555 1 91.38 56 ARG B N 1
ATOM 3165 C CA . ARG B 1 56 ? -7.465 49.688 15.766 1 91.38 56 ARG B CA 1
ATOM 3166 C C . ARG B 1 56 ? -8.227 48.375 15.836 1 91.38 56 ARG B C 1
ATOM 3168 O O . ARG B 1 56 ? -7.715 47.312 15.43 1 91.38 56 ARG B O 1
ATOM 3175 N N . TYR B 1 57 ? -9.406 48.375 16.375 1 92.31 57 TYR B N 1
ATOM 3176 C CA . TYR B 1 57 ? -10.25 47.188 16.422 1 92.31 57 TYR B CA 1
ATOM 3177 C C . TYR B 1 57 ? -10.453 46.594 15.023 1 92.31 57 TYR B C 1
ATOM 3179 O O . TYR B 1 57 ? -10.242 45.406 14.805 1 92.31 57 TYR B O 1
ATOM 3187 N N . PHE B 1 58 ? -10.781 47.375 14.062 1 91.38 58 PHE B N 1
ATOM 3188 C CA . PHE B 1 58 ? -11.07 46.938 12.711 1 91.38 58 PHE B CA 1
ATOM 3189 C C . PHE B 1 58 ? -9.805 46.438 12.016 1 91.38 58 PHE B C 1
ATOM 3191 O O . PHE B 1 58 ? -9.836 45.469 11.258 1 91.38 58 PHE B O 1
ATOM 3198 N N . ARG B 1 59 ? -8.703 46.969 12.328 1 88.19 59 ARG B N 1
ATOM 3199 C CA . ARG B 1 59 ? -7.457 46.625 11.648 1 88.19 59 ARG B CA 1
ATOM 3200 C C . ARG B 1 59 ? -6.84 45.375 12.242 1 88.19 59 ARG B C 1
ATOM 3202 O O . ARG B 1 59 ? -6.359 44.5 11.508 1 88.19 59 ARG B O 1
ATOM 3209 N N . GLU B 1 60 ? -6.887 45.25 13.547 1 87.75 60 GLU B N 1
ATOM 3210 C CA . GLU B 1 60 ? -6.156 44.188 14.227 1 87.75 60 GLU B CA 1
ATOM 3211 C C . GLU B 1 60 ? -6.977 42.906 14.266 1 87.75 60 GLU B C 1
ATOM 3213 O O . GLU B 1 60 ? -6.426 41.812 14.469 1 87.75 60 GLU B O 1
ATOM 3218 N N . THR B 1 61 ? -8.266 43 14.102 1 88.88 61 THR B N 1
ATOM 3219 C CA . THR B 1 61 ? -9.086 41.781 14.258 1 88.88 61 THR B CA 1
ATOM 3220 C C . THR B 1 61 ? -9.375 41.156 12.906 1 88.88 61 THR B C 1
ATOM 3222 O O . THR B 1 61 ? -9.828 40 12.836 1 88.88 61 THR B O 1
ATOM 3225 N N . ALA B 1 62 ? -9.07 41.812 11.844 1 86.69 62 ALA B N 1
ATOM 3226 C CA . ALA B 1 62 ? -9.391 41.312 10.508 1 86.69 62 ALA B CA 1
ATOM 3227 C C . ALA B 1 62 ? -8.758 39.938 10.273 1 86.69 62 ALA B C 1
ATOM 3229 O O . ALA B 1 62 ? -9.438 39 9.844 1 86.69 62 ALA B O 1
ATOM 3230 N N . PHE B 1 63 ? -7.539 39.812 10.586 1 85.81 63 PHE B N 1
ATOM 3231 C CA . PHE B 1 63 ? -6.781 38.594 10.398 1 85.81 63 PHE B CA 1
ATOM 3232 C C . PHE B 1 63 ? -7.367 37.469 11.234 1 85.81 63 PHE B C 1
ATOM 3234 O O . PHE B 1 63 ? -7.605 36.375 10.727 1 85.81 63 PHE B O 1
ATOM 3241 N N . PHE B 1 64 ? -7.691 37.719 12.406 1 84.75 64 PHE B N 1
ATOM 3242 C CA . PHE B 1 64 ? -8.117 36.688 13.352 1 84.75 64 PHE B CA 1
ATOM 3243 C C . PHE B 1 64 ? -9.57 36.312 13.094 1 84.75 64 PHE B C 1
ATOM 3245 O O . PHE B 1 64 ? -9.953 35.156 13.336 1 84.75 64 PHE B O 1
ATOM 3252 N N . LYS B 1 65 ? -10.328 37.25 12.633 1 86 65 LYS B N 1
ATOM 3253 C CA . LYS B 1 65 ? -11.695 36.906 12.242 1 86 65 LYS B CA 1
ATOM 3254 C C . LYS B 1 65 ? -11.711 35.906 11.094 1 86 65 LYS B C 1
ATOM 3256 O O . LYS B 1 65 ? -12.484 34.938 11.109 1 86 65 LYS B O 1
ATOM 3261 N N . GLU B 1 66 ? -10.867 36.125 10.172 1 84.06 66 GLU B N 1
ATOM 3262 C CA . GLU B 1 66 ? -10.766 35.219 9.023 1 84.06 66 GLU B CA 1
ATOM 3263 C C . GLU B 1 66 ? -10.211 33.875 9.438 1 84.06 66 GLU B C 1
ATOM 3265 O O . GLU B 1 66 ? -10.633 32.844 8.906 1 84.06 66 GLU B O 1
ATOM 3270 N N . LEU B 1 67 ? -9.312 33.906 10.297 1 82.56 67 LEU B N 1
ATOM 3271 C CA . LEU B 1 67 ? -8.727 32.656 10.797 1 82.56 67 LEU B CA 1
ATOM 3272 C C . LEU B 1 67 ? -9.773 31.828 11.523 1 82.56 67 LEU B C 1
ATOM 3274 O O . LEU B 1 67 ? -9.805 30.594 11.375 1 82.56 67 LEU B O 1
ATOM 3278 N N . ASP B 1 68 ? -10.562 32.5 12.258 1 79.69 68 ASP B N 1
ATOM 3279 C CA . ASP B 1 68 ? -11.594 31.812 13.047 1 79.69 68 ASP B CA 1
ATOM 3280 C C . ASP B 1 68 ? -12.688 31.25 12.148 1 79.69 68 ASP B C 1
ATOM 3282 O O . ASP B 1 68 ? -13.305 30.234 12.484 1 79.69 68 ASP B O 1
ATOM 3286 N N . ALA B 1 69 ? -12.938 31.891 11.094 1 77.06 69 ALA B N 1
ATOM 3287 C CA . ALA B 1 69 ? -14 31.469 10.188 1 77.06 69 ALA B CA 1
ATOM 3288 C C . ALA B 1 69 ? -13.586 30.25 9.367 1 77.06 69 ALA B C 1
ATOM 3290 O O . ALA B 1 69 ? -14.43 29.578 8.773 1 77.06 69 ALA B O 1
ATOM 3291 N N . ARG B 1 70 ? -12.336 30.078 9.266 1 73.25 70 ARG B N 1
ATOM 3292 C CA . ARG B 1 70 ? -11.82 28.984 8.453 1 73.25 70 ARG B CA 1
ATOM 3293 C C . ARG B 1 70 ? -12.141 27.641 9.078 1 73.25 70 ARG B C 1
ATOM 3295 O O . ARG B 1 70 ? -12 27.453 10.289 1 73.25 70 ARG B O 1
ATOM 3302 N N . ASP B 1 71 ? -12.938 26.953 8.445 1 64.06 71 ASP B N 1
ATOM 3303 C CA . ASP B 1 71 ? -13.188 25.578 8.852 1 64.06 71 ASP B CA 1
ATOM 3304 C C . ASP B 1 71 ? -11.891 24.766 8.852 1 64.06 71 ASP B C 1
ATOM 3306 O O . ASP B 1 71 ? -10.93 25.109 8.164 1 64.06 71 ASP B O 1
ATOM 3310 N N . SER B 1 72 ? -11.727 23.969 9.938 1 61.09 72 SER B N 1
ATOM 3311 C CA . SER B 1 72 ? -10.609 23.062 10.188 1 61.09 72 SER B CA 1
ATOM 3312 C C . SER B 1 72 ? -10.172 22.359 8.898 1 61.09 72 SER B C 1
ATOM 3314 O O . SER B 1 72 ? -10.258 21.141 8.789 1 61.09 72 SER B O 1
ATOM 3316 N N . THR B 1 73 ? -10.227 23.281 7.816 1 60.66 73 THR B N 1
ATOM 3317 C CA . THR B 1 73 ? -9.812 22.641 6.574 1 60.66 73 THR B CA 1
ATOM 3318 C C . THR B 1 73 ? -8.297 22.641 6.441 1 60.66 73 THR B C 1
ATOM 3320 O O . THR B 1 73 ? -7.613 23.469 7.035 1 60.66 73 THR B O 1
ATOM 3323 N N . THR B 1 74 ? -7.703 21.625 6.043 1 64.81 74 THR B N 1
ATOM 3324 C CA . THR B 1 74 ? -6.277 21.453 5.777 1 64.81 74 THR B CA 1
ATOM 3325 C C . THR B 1 74 ? -5.848 22.281 4.57 1 64.81 74 THR B C 1
ATOM 3327 O O . THR B 1 74 ? -4.664 22.312 4.223 1 64.81 74 THR B O 1
ATOM 3330 N N . ASP B 1 75 ? -6.793 23.016 4.105 1 70.88 75 ASP B N 1
ATOM 3331 C CA . ASP B 1 75 ? -6.469 23.797 2.906 1 70.88 75 ASP B CA 1
ATOM 3332 C C . ASP B 1 75 ? -5.73 25.078 3.266 1 70.88 75 ASP B C 1
ATOM 3334 O O . ASP B 1 75 ? -6.328 26.016 3.807 1 70.88 75 ASP B O 1
ATOM 3338 N N . ILE B 1 76 ? -4.488 25.25 2.973 1 72.31 76 ILE B N 1
ATOM 3339 C CA . ILE B 1 76 ? -3.611 26.375 3.283 1 72.31 76 ILE B CA 1
ATOM 3340 C C . ILE B 1 76 ? -4.004 27.594 2.441 1 72.31 76 ILE B C 1
ATOM 3342 O O . ILE B 1 76 ? -3.736 28.734 2.82 1 72.31 76 ILE B O 1
ATOM 3346 N N . THR B 1 77 ? -4.688 27.312 1.353 1 72.56 77 THR B N 1
ATOM 3347 C CA . THR B 1 77 ? -4.996 28.406 0.434 1 72.56 77 THR B CA 1
ATOM 3348 C C . THR B 1 77 ? -6.059 29.328 1.027 1 72.56 77 THR B C 1
ATOM 3350 O O . THR B 1 77 ? -6.199 30.484 0.599 1 72.56 77 THR B O 1
ATOM 3353 N N . THR B 1 78 ? -6.688 28.844 2.035 1 75.69 78 THR B N 1
ATOM 3354 C CA . THR B 1 78 ? -7.758 29.641 2.621 1 75.69 78 THR B CA 1
ATOM 3355 C C . THR B 1 78 ? -7.238 30.453 3.799 1 75.69 78 THR B C 1
ATOM 3357 O O . THR B 1 78 ? -7.992 31.219 4.422 1 75.69 78 THR B O 1
ATOM 3360 N N . LEU B 1 79 ? -5.918 30.391 3.988 1 80 79 LEU B N 1
ATOM 3361 C CA . LEU B 1 79 ? -5.344 31.172 5.086 1 80 79 LEU B CA 1
ATOM 3362 C C . LEU B 1 79 ? -5.281 32.656 4.734 1 80 79 LEU B C 1
ATOM 3364 O O . LEU B 1 79 ? -4.895 33 3.621 1 80 79 LEU B O 1
ATOM 3368 N N . PRO B 1 80 ? -5.715 33.469 5.672 1 82.06 80 PRO B N 1
ATOM 3369 C CA . PRO B 1 80 ? -5.645 34.906 5.43 1 82.06 80 PRO B CA 1
ATOM 3370 C C . PRO B 1 80 ? -4.207 35.406 5.348 1 82.06 80 PRO B C 1
ATOM 3372 O O . PRO B 1 80 ? -3.312 34.875 5.992 1 82.06 80 PRO B O 1
ATOM 3375 N N . GLN B 1 81 ? -4.027 36.469 4.613 1 85.75 81 GLN B N 1
ATOM 3376 C CA . GLN B 1 81 ? -2.709 37.062 4.488 1 85.75 81 GLN B CA 1
ATOM 3377 C C . GLN B 1 81 ? -2.361 37.875 5.734 1 85.75 81 GLN B C 1
ATOM 3379 O O . GLN B 1 81 ? -3.193 38.625 6.246 1 85.75 81 GLN B O 1
ATOM 3384 N N . PRO B 1 82 ? -1.194 37.688 6.195 1 87.19 82 PRO B N 1
ATOM 3385 C CA . PRO B 1 82 ? -0.802 38.438 7.387 1 87.19 82 PRO B CA 1
ATOM 3386 C C . PRO B 1 82 ? -0.533 39.906 7.09 1 87.19 82 PRO B C 1
ATOM 3388 O O . PRO B 1 82 ? -0.061 40.25 6 1 87.19 82 PRO B O 1
ATOM 3391 N N . ASN B 1 83 ? -0.879 40.844 7.988 1 84.44 83 ASN B N 1
ATOM 3392 C CA . ASN B 1 83 ? -0.666 42.281 7.871 1 84.44 83 ASN B CA 1
ATOM 3393 C C . ASN B 1 83 ? 0.211 42.812 9 1 84.44 83 ASN B C 1
ATOM 3395 O O . ASN B 1 83 ? 0.321 44.031 9.188 1 84.44 83 ASN B O 1
ATOM 3399 N N . SER B 1 84 ? 0.688 42.031 9.891 1 85.94 84 SER B N 1
ATOM 3400 C CA . SER B 1 84 ? 1.554 42.375 11.016 1 85.94 84 SER B CA 1
ATOM 3401 C C . SER B 1 84 ? 2.656 41.344 11.195 1 85.94 84 SER B C 1
ATOM 3403 O O . SER B 1 84 ? 2.57 40.219 10.664 1 85.94 84 SER B O 1
ATOM 3405 N N . PRO B 1 85 ? 3.658 41.75 11.789 1 85.25 85 PRO B N 1
ATOM 3406 C CA . PRO B 1 85 ? 4.762 40.812 11.984 1 85.25 85 PRO B CA 1
ATOM 3407 C C . PRO B 1 85 ? 4.34 39.562 12.766 1 85.25 85 PRO B C 1
ATOM 3409 O O . PRO B 1 85 ? 4.758 38.438 12.43 1 85.25 85 PRO B O 1
ATOM 3412 N N . PHE B 1 86 ? 3.57 39.75 13.797 1 84.62 86 PHE B N 1
ATOM 3413 C CA . PHE B 1 86 ? 3.115 38.594 14.57 1 84.62 86 PHE B CA 1
ATOM 3414 C C . PHE B 1 86 ? 2.221 37.719 13.727 1 84.62 86 PHE B C 1
ATOM 3416 O O . PHE B 1 86 ? 2.314 36.469 13.805 1 84.62 86 PHE B O 1
ATOM 3423 N N . GLU B 1 87 ? 1.389 38.344 12.945 1 85.44 87 GLU B N 1
ATOM 3424 C CA . GLU B 1 87 ? 0.531 37.562 12.047 1 85.44 87 GLU B CA 1
ATOM 3425 C C . GLU B 1 87 ? 1.355 36.781 11.031 1 85.44 87 GLU B C 1
ATOM 3427 O O . GLU B 1 87 ? 1.014 35.656 10.688 1 85.44 87 GLU B O 1
ATOM 3432 N N . ALA B 1 88 ? 2.393 37.375 10.57 1 86.38 88 ALA B N 1
ATOM 3433 C CA . ALA B 1 88 ? 3.271 36.719 9.609 1 86.38 88 ALA B CA 1
ATOM 3434 C C . ALA B 1 88 ? 3.938 35.5 10.227 1 86.38 88 ALA B C 1
ATOM 3436 O O . ALA B 1 88 ? 4.094 34.469 9.57 1 86.38 88 ALA B O 1
ATOM 3437 N N . LEU B 1 89 ? 4.312 35.625 11.453 1 83.31 89 LEU B N 1
ATOM 3438 C CA . LEU B 1 89 ? 4.91 34.5 12.164 1 83.31 89 LEU B CA 1
ATOM 3439 C C . LEU B 1 89 ? 3.92 33.344 12.305 1 83.31 89 LEU B C 1
ATOM 3441 O O . LEU B 1 89 ? 4.277 32.188 12.086 1 83.31 89 LEU B O 1
ATOM 3445 N N . VAL B 1 90 ? 2.738 33.688 12.656 1 83 90 VAL B N 1
ATOM 3446 C CA . VAL B 1 90 ? 1.68 32.688 12.805 1 83 90 VAL B CA 1
ATOM 3447 C C . VAL B 1 90 ? 1.42 32.031 11.461 1 83 90 VAL B C 1
ATOM 3449 O O . VAL B 1 90 ? 1.32 30.797 11.383 1 83 90 VAL B O 1
ATOM 3452 N N . TYR B 1 91 ? 1.382 32.812 10.477 1 83.12 91 TYR B N 1
ATOM 3453 C CA 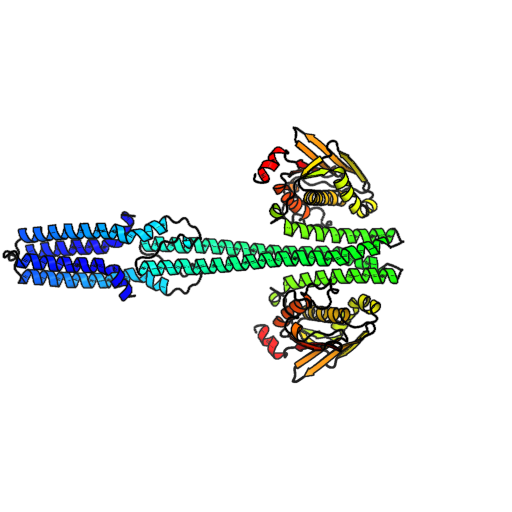. TYR B 1 91 ? 1.146 32.312 9.117 1 83.12 91 TYR B CA 1
ATOM 3454 C C . TYR B 1 91 ? 2.199 31.297 8.727 1 83.12 91 TYR B C 1
ATOM 3456 O O . TYR B 1 91 ? 1.866 30.219 8.219 1 83.12 91 TYR B O 1
ATOM 3464 N N . ASP B 1 92 ? 3.354 31.578 8.984 1 83.5 92 ASP B N 1
ATOM 3465 C CA . ASP B 1 92 ? 4.461 30.688 8.617 1 83.5 92 ASP B CA 1
ATOM 3466 C C . ASP B 1 92 ? 4.422 29.406 9.43 1 83.5 92 ASP B C 1
ATOM 3468 O O . ASP B 1 92 ? 4.723 28.328 8.906 1 83.5 92 ASP B O 1
ATOM 3472 N N . GLN B 1 93 ? 4.031 29.484 10.609 1 80.69 93 GLN B N 1
ATOM 3473 C CA . GLN B 1 93 ? 4.027 28.328 11.492 1 80.69 93 GLN B CA 1
ATOM 3474 C C . GLN B 1 93 ? 2.865 27.391 11.172 1 80.69 93 GLN B C 1
ATOM 3476 O O . GLN B 1 93 ? 2.93 26.203 11.445 1 80.69 93 GLN B O 1
ATOM 3481 N N . ILE B 1 94 ? 1.875 27.953 10.594 1 77.56 94 ILE B N 1
ATOM 3482 C CA . ILE B 1 94 ? 0.741 27.125 10.188 1 77.56 94 ILE B CA 1
ATOM 3483 C C . ILE B 1 94 ? 1.012 26.516 8.82 1 77.56 94 ILE B C 1
ATOM 3485 O O . ILE B 1 94 ? 0.79 25.312 8.617 1 77.56 94 ILE B O 1
ATOM 3489 N N . THR B 1 95 ? 1.49 27.281 7.926 1 79.88 95 THR B N 1
ATOM 3490 C CA . THR B 1 95 ? 1.605 26.891 6.523 1 79.88 95 THR B CA 1
ATOM 3491 C C . THR B 1 95 ? 2.713 25.859 6.332 1 79.88 95 THR B C 1
ATOM 3493 O O . THR B 1 95 ? 2.551 24.906 5.582 1 79.88 95 THR B O 1
ATOM 3496 N N . SER B 1 96 ? 3.754 26 7.039 1 81.94 96 SER B N 1
ATOM 3497 C CA . SER B 1 96 ? 4.93 25.172 6.781 1 81.94 96 SER B CA 1
ATOM 3498 C C . SER B 1 96 ? 4.652 23.703 7.098 1 81.94 96 SER B C 1
ATOM 3500 O O . SER B 1 96 ? 4.852 22.828 6.25 1 81.94 96 SER B O 1
ATOM 3502 N N . PRO B 1 97 ? 4.168 23.438 8.312 1 77.75 97 PRO B N 1
ATOM 3503 C CA . PRO B 1 97 ? 3.895 22.031 8.602 1 77.75 97 PRO B CA 1
ATOM 3504 C C . PRO B 1 97 ? 2.797 21.453 7.715 1 77.75 97 PRO B C 1
ATOM 3506 O O . PRO B 1 97 ? 2.869 20.281 7.324 1 77.75 97 PRO B O 1
ATOM 3509 N N . VAL B 1 98 ? 1.804 22.281 7.41 1 77.88 98 VAL B N 1
ATOM 3510 C CA . VAL B 1 98 ? 0.696 21.828 6.578 1 77.88 98 VAL B CA 1
ATOM 3511 C C . VAL B 1 98 ? 1.204 21.5 5.172 1 77.88 98 VAL B C 1
ATOM 3513 O O . VAL B 1 98 ? 0.839 20.484 4.594 1 77.88 98 VAL B O 1
ATOM 3516 N N . GLU B 1 99 ? 2.018 22.328 4.684 1 81.25 99 GLU B N 1
ATOM 3517 C CA . GLU B 1 99 ? 2.596 22.109 3.361 1 81.25 99 GLU B CA 1
ATOM 3518 C C . GLU B 1 99 ? 3.461 20.859 3.334 1 81.25 99 GLU B C 1
ATOM 3520 O O . GLU B 1 99 ? 3.414 20.094 2.373 1 81.25 99 GLU B O 1
ATOM 3525 N N . GLN B 1 100 ? 4.184 20.703 4.32 1 82 100 GLN B N 1
ATOM 3526 C CA . GLN B 1 100 ? 5.043 19.531 4.406 1 82 100 GLN B CA 1
ATOM 3527 C C . GLN B 1 100 ? 4.219 18.25 4.469 1 82 100 GLN B C 1
ATOM 3529 O O . GLN B 1 100 ? 4.516 17.281 3.766 1 82 100 GLN B O 1
ATOM 3534 N N . LEU B 1 101 ? 3.242 18.281 5.211 1 78.75 101 LEU B N 1
ATOM 3535 C CA . LEU B 1 101 ? 2.389 17.109 5.359 1 78.75 101 LEU B CA 1
ATOM 3536 C C . LEU B 1 101 ? 1.633 16.812 4.07 1 78.75 101 LEU B C 1
ATOM 3538 O O . LEU B 1 101 ? 1.438 15.648 3.709 1 78.75 101 LEU B O 1
ATOM 3542 N N . GLU B 1 102 ? 1.248 17.844 3.438 1 79.25 102 GLU B N 1
ATOM 3543 C CA . GLU B 1 102 ? 0.57 17.672 2.156 1 79.25 102 GLU B CA 1
ATOM 3544 C C . GLU B 1 102 ? 1.507 17.078 1.112 1 79.25 102 GLU B C 1
ATOM 3546 O O . GLU B 1 102 ? 1.102 16.219 0.329 1 79.25 102 GLU B O 1
ATOM 3551 N N . LYS B 1 103 ? 2.641 17.578 1.112 1 83.31 103 LYS B N 1
ATOM 3552 C CA . LYS B 1 103 ? 3.637 17.016 0.2 1 83.31 103 LYS B CA 1
ATOM 3553 C C . LYS B 1 103 ? 3.906 15.547 0.512 1 83.31 103 LYS B C 1
ATOM 3555 O O . LYS B 1 103 ? 3.967 14.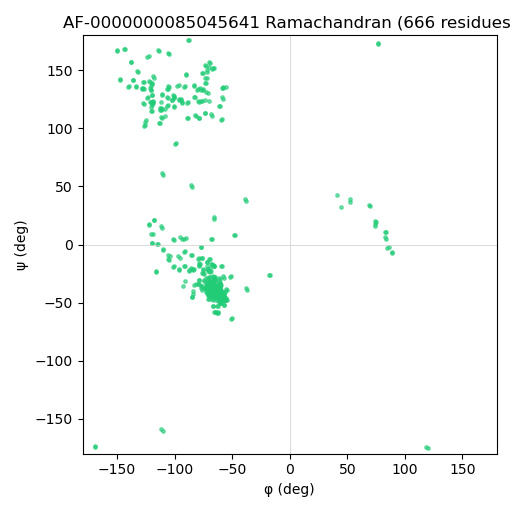719 -0.397 1 83.31 103 LYS B O 1
ATOM 3560 N N . GLU B 1 104 ? 4.039 15.305 1.726 1 81.44 104 GLU B N 1
ATOM 3561 C CA . GLU B 1 104 ? 4.254 13.922 2.137 1 81.44 104 GLU B CA 1
ATOM 3562 C C . GLU B 1 104 ? 3.068 13.039 1.758 1 81.44 104 GLU B C 1
ATOM 3564 O O . GLU B 1 104 ? 3.25 11.914 1.292 1 81.44 104 GLU B O 1
ATOM 3569 N N . ALA B 1 105 ? 1.948 13.508 1.972 1 78.44 105 ALA B N 1
ATOM 3570 C CA . ALA B 1 105 ? 0.734 12.781 1.617 1 78.44 105 ALA B CA 1
ATOM 3571 C C . ALA B 1 105 ? 0.672 12.516 0.115 1 78.44 105 ALA B C 1
ATOM 3573 O O . ALA B 1 105 ? 0.29 11.43 -0.315 1 78.44 105 ALA B O 1
ATOM 3574 N N . SER B 1 106 ? 1.034 13.484 -0.602 1 83.88 106 SER B N 1
ATOM 3575 C CA . SER B 1 106 ? 1.034 13.344 -2.055 1 83.88 106 SER B CA 1
ATOM 3576 C C . SER B 1 106 ? 2.059 12.305 -2.51 1 83.88 106 SER B C 1
ATOM 3578 O O . SER B 1 106 ? 1.769 11.477 -3.373 1 83.88 106 SER B O 1
ATOM 3580 N N . ILE B 1 107 ? 3.162 12.359 -1.927 1 82.44 107 ILE B N 1
ATOM 3581 C CA . ILE B 1 107 ? 4.207 11.391 -2.242 1 82.44 107 ILE B CA 1
ATOM 3582 C C . ILE B 1 107 ? 3.736 9.984 -1.87 1 82.44 107 ILE B C 1
ATOM 3584 O O . ILE B 1 107 ? 3.893 9.047 -2.65 1 82.44 107 ILE B O 1
ATOM 3588 N N . ASN B 1 108 ? 3.172 9.867 -0.793 1 78.69 108 ASN B N 1
ATOM 3589 C CA . ASN B 1 108 ? 2.676 8.57 -0.34 1 78.69 108 ASN B CA 1
ATOM 3590 C C . ASN B 1 108 ? 1.585 8.031 -1.262 1 78.69 108 ASN B C 1
ATOM 3592 O O . ASN B 1 108 ? 1.539 6.836 -1.545 1 78.69 108 ASN B O 1
ATOM 3596 N N . GLN B 1 109 ? 0.787 8.852 -1.688 1 80.56 109 GLN B N 1
ATOM 3597 C CA . GLN B 1 109 ? -0.259 8.453 -2.623 1 80.56 109 GLN B CA 1
ATOM 3598 C C . GLN B 1 109 ? 0.338 7.953 -3.936 1 80.56 109 GLN B C 1
ATOM 3600 O O . GLN B 1 109 ? -0.11 6.941 -4.48 1 80.56 109 GLN B O 1
ATOM 3605 N N . LEU B 1 110 ? 1.315 8.602 -4.391 1 82.75 110 LEU B N 1
ATOM 3606 C CA . LEU B 1 110 ? 1.996 8.188 -5.613 1 82.75 110 LEU B CA 1
ATOM 3607 C C . LEU B 1 110 ? 2.668 6.832 -5.426 1 82.75 110 LEU B C 1
ATOM 3609 O O . LEU B 1 110 ? 2.59 5.969 -6.305 1 82.75 110 LEU B O 1
ATOM 3613 N N . LEU B 1 111 ? 3.242 6.66 -4.332 1 77 111 LEU B N 1
ATOM 3614 C CA . LEU B 1 111 ? 3.904 5.398 -4.027 1 77 111 LEU B CA 1
ATOM 3615 C C . LEU B 1 111 ? 2.895 4.258 -3.957 1 77 111 LEU B C 1
ATOM 3617 O O . LEU B 1 111 ? 3.158 3.158 -4.449 1 77 111 LEU B O 1
ATOM 3621 N N . LEU B 1 112 ? 1.795 4.488 -3.418 1 75.81 112 LEU B N 1
ATOM 3622 C CA . LEU B 1 112 ? 0.74 3.484 -3.324 1 75.81 112 LEU B CA 1
ATOM 3623 C C . LEU B 1 112 ? 0.235 3.094 -4.707 1 75.81 112 LEU B C 1
ATOM 3625 O O . LEU B 1 112 ? 0.006 1.913 -4.98 1 75.81 112 LEU B O 1
ATOM 3629 N N . GLU B 1 113 ? 0.118 4.066 -5.52 1 81.94 113 GLU B N 1
ATOM 3630 C CA . GLU B 1 113 ? -0.326 3.805 -6.883 1 81.94 113 GLU B CA 1
ATOM 3631 C C . GLU B 1 113 ? 0.702 2.977 -7.648 1 81.94 113 GLU B C 1
ATOM 3633 O O . GLU B 1 113 ? 0.342 2.064 -8.391 1 81.94 113 GLU B O 1
ATOM 3638 N N . GLN B 1 114 ? 1.874 3.27 -7.426 1 82.38 114 GLN B N 1
ATOM 3639 C CA . GLN B 1 114 ? 2.945 2.518 -8.07 1 82.38 114 GLN B CA 1
ATOM 3640 C C . GLN B 1 114 ? 2.975 1.072 -7.578 1 82.38 114 GLN B C 1
ATOM 3642 O O . GLN B 1 114 ? 3.16 0.146 -8.367 1 82.38 114 GLN B O 1
ATOM 3647 N N . GLU B 1 115 ? 2.787 0.95 -6.348 1 80.5 115 GLU B N 1
ATOM 3648 C CA . GLU B 1 115 ? 2.754 -0.395 -5.781 1 80.5 115 GLU B CA 1
ATOM 3649 C C . GLU B 1 115 ? 1.602 -1.21 -6.363 1 80.5 115 GLU B C 1
ATOM 3651 O O . GLU B 1 115 ? 1.752 -2.404 -6.629 1 80.5 115 GLU B O 1
ATOM 3656 N N . LYS B 1 116 ? 0.525 -0.571 -6.469 1 83.56 116 LYS B N 1
ATOM 3657 C CA . LYS B 1 116 ? -0.63 -1.222 -7.078 1 83.56 116 LYS B CA 1
ATOM 3658 C C . LYS B 1 116 ? -0.316 -1.677 -8.5 1 83.56 116 LYS B C 1
ATOM 3660 O O . LYS B 1 116 ? -0.589 -2.822 -8.867 1 83.56 116 LYS B O 1
ATOM 3665 N N . ASP B 1 117 ? 0.286 -0.804 -9.273 1 86.62 117 ASP B N 1
ATOM 3666 C CA . ASP B 1 117 ? 0.629 -1.121 -10.656 1 86.62 117 ASP B CA 1
ATOM 3667 C C . ASP B 1 117 ? 1.644 -2.26 -10.727 1 86.62 117 ASP B C 1
ATOM 3669 O O . ASP B 1 117 ? 1.542 -3.139 -11.586 1 86.62 117 ASP B O 1
ATOM 3673 N N . GLU B 1 118 ? 2.465 -2.229 -9.805 1 85.62 118 GLU B N 1
ATOM 3674 C CA . GLU B 1 118 ? 3.484 -3.271 -9.75 1 85.62 118 GLU B CA 1
ATOM 3675 C C . GLU B 1 118 ? 2.867 -4.633 -9.438 1 85.62 118 GLU B C 1
ATOM 3677 O O . GLU B 1 118 ? 3.242 -5.641 -10.031 1 85.62 118 GLU B O 1
ATOM 3682 N N . LEU B 1 119 ? 1.973 -4.602 -8.57 1 88.69 119 LEU B N 1
ATOM 3683 C CA . LEU B 1 119 ? 1.319 -5.852 -8.203 1 88.69 119 LEU B CA 1
ATOM 3684 C C . LEU B 1 119 ? 0.496 -6.398 -9.367 1 88.69 119 LEU B C 1
ATOM 3686 O O . LEU B 1 119 ? 0.528 -7.598 -9.648 1 88.69 119 LEU B O 1
ATOM 3690 N N . LEU B 1 120 ? -0.156 -5.5 -10.039 1 89.62 120 LEU B N 1
ATOM 3691 C CA . LEU B 1 120 ? -0.953 -5.918 -11.188 1 89.62 120 LEU B CA 1
ATOM 3692 C C . LEU B 1 120 ? -0.064 -6.488 -12.289 1 89.62 120 LEU B C 1
ATOM 3694 O O . LEU B 1 120 ? -0.392 -7.516 -12.891 1 89.62 120 LEU B O 1
ATOM 3698 N N . SER B 1 121 ? 1.034 -5.832 -12.477 1 88.81 121 SER B N 1
ATOM 3699 C CA . SER B 1 121 ? 2.002 -6.324 -13.453 1 88.81 121 SER B CA 1
ATOM 3700 C C . SER B 1 121 ? 2.555 -7.688 -13.047 1 88.81 121 SER B C 1
ATOM 3702 O O . SER B 1 121 ? 2.686 -8.586 -13.883 1 88.81 121 SER B O 1
ATOM 3704 N N . TRP B 1 122 ? 2.814 -7.867 -11.859 1 90.88 122 TRP B N 1
ATOM 3705 C CA . TRP B 1 122 ? 3.334 -9.117 -11.328 1 90.88 122 TRP B CA 1
ATOM 3706 C C . TRP B 1 122 ? 2.32 -10.242 -11.492 1 90.88 122 TRP B C 1
ATOM 3708 O O . TRP B 1 122 ? 2.678 -11.359 -11.883 1 90.88 122 TRP B O 1
ATOM 3718 N N . ILE B 1 123 ? 1.09 -9.914 -11.219 1 92.88 123 ILE B N 1
ATOM 3719 C CA . ILE B 1 123 ? 0.036 -10.914 -11.398 1 92.88 123 ILE B CA 1
ATOM 3720 C C . ILE B 1 123 ? -0.026 -11.344 -12.859 1 92.88 123 ILE B C 1
ATOM 3722 O O . ILE B 1 123 ? -0.153 -12.539 -13.148 1 92.88 123 ILE B O 1
ATOM 3726 N N . HIS B 1 124 ? 0.136 -10.359 -13.711 1 90.44 124 HIS B N 1
ATOM 3727 C CA . HIS B 1 124 ? 0.139 -10.672 -15.141 1 90.44 124 HIS B CA 1
ATOM 3728 C C . HIS B 1 124 ? 1.327 -11.547 -15.508 1 90.44 124 HIS B C 1
ATOM 3730 O O . HIS B 1 124 ? 1.19 -12.477 -16.312 1 90.44 124 HIS B O 1
ATOM 3736 N N . GLU B 1 125 ? 2.398 -11.352 -14.922 1 91.38 125 GLU B N 1
ATOM 3737 C CA . GLU B 1 125 ? 3.588 -12.156 -15.188 1 91.38 125 GLU B CA 1
ATOM 3738 C C . GLU B 1 125 ? 3.408 -13.594 -14.695 1 91.38 125 GLU B C 1
ATOM 3740 O O . GLU B 1 125 ? 3.881 -14.531 -15.336 1 91.38 125 GLU B O 1
ATOM 3745 N N . VAL B 1 126 ? 2.742 -13.734 -13.602 1 94.62 126 VAL B N 1
ATOM 3746 C CA . VAL B 1 126 ? 2.504 -15.07 -13.055 1 94.62 126 VAL B CA 1
ATOM 3747 C C . VAL B 1 126 ? 1.492 -15.812 -13.922 1 94.62 126 VAL B C 1
ATOM 3749 O O . VAL B 1 126 ? 1.599 -17.031 -14.109 1 94.62 126 VAL B O 1
ATOM 3752 N N . LYS B 1 127 ? 0.553 -15.086 -14.516 1 94.25 127 LYS B N 1
ATOM 3753 C CA . LYS B 1 127 ? -0.496 -15.695 -15.328 1 94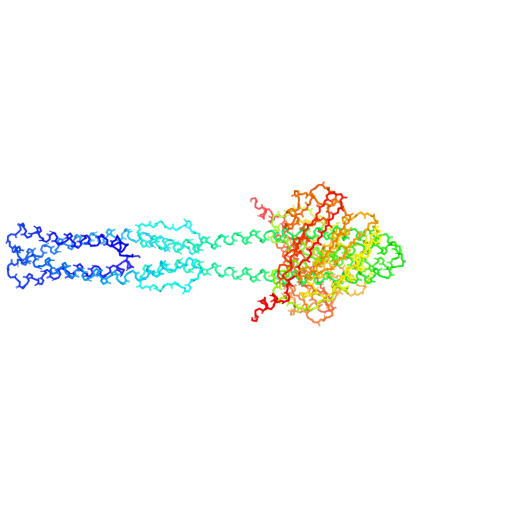.25 127 LYS B CA 1
ATOM 3754 C C . LYS B 1 127 ? 0.083 -16.328 -16.594 1 94.25 127 LYS B C 1
ATOM 3756 O O . LYS B 1 127 ? -0.451 -17.312 -17.094 1 94.25 127 LYS B O 1
ATOM 3761 N N . THR B 1 128 ? 1.164 -15.805 -17.016 1 93.94 128 THR B N 1
ATOM 3762 C CA . THR B 1 128 ? 1.786 -16.297 -18.25 1 93.94 128 THR B CA 1
ATOM 3763 C C . THR B 1 128 ? 2.258 -17.734 -18.062 1 93.94 128 THR B C 1
ATOM 3765 O O . THR B 1 128 ? 1.808 -18.641 -18.781 1 93.94 128 THR B O 1
ATOM 3768 N N . PRO B 1 129 ? 3.129 -18.016 -17.094 1 95.44 129 PRO B N 1
ATOM 3769 C CA . PRO B 1 129 ? 3.51 -19.422 -16.906 1 95.44 129 PRO B CA 1
ATOM 3770 C C . PRO B 1 129 ? 2.344 -20.281 -16.438 1 95.44 129 PRO B C 1
ATOM 3772 O O . PRO B 1 129 ? 2.307 -21.484 -16.734 1 95.44 129 PRO B O 1
ATOM 3775 N N . LEU B 1 130 ? 1.401 -19.734 -15.766 1 96.88 130 LEU B N 1
ATOM 3776 C CA . LEU B 1 130 ? 0.229 -20.5 -15.344 1 96.88 130 LEU B CA 1
ATOM 3777 C C . LEU B 1 130 ? -0.574 -20.969 -16.547 1 96.88 130 LEU B C 1
ATOM 3779 O O . LEU B 1 130 ? -1.028 -22.109 -16.594 1 96.88 130 LEU B O 1
ATOM 3783 N N . THR B 1 131 ? -0.71 -20.062 -17.531 1 95.81 131 THR B N 1
ATOM 3784 C CA . THR B 1 131 ? -1.399 -20.406 -18.766 1 95.81 131 THR B CA 1
ATOM 3785 C C . THR B 1 131 ? -0.623 -21.469 -19.547 1 95.81 131 THR B C 1
ATOM 3787 O O . THR B 1 131 ? -1.211 -22.422 -20.062 1 95.81 131 THR B O 1
ATOM 3790 N N . ALA B 1 132 ? 0.67 -21.281 -19.578 1 96.25 132 ALA B N 1
ATOM 3791 C CA . ALA B 1 132 ? 1.515 -22.281 -20.219 1 96.25 132 ALA B CA 1
ATOM 3792 C C . ALA B 1 132 ? 1.368 -23.641 -19.531 1 96.25 132 ALA B C 1
ATOM 3794 O O . ALA B 1 132 ? 1.294 -24.672 -20.203 1 96.25 132 ALA B O 1
ATOM 3795 N N . LEU B 1 133 ? 1.338 -23.641 -18.266 1 97.06 133 LEU B N 1
ATOM 3796 C CA . LEU B 1 133 ? 1.175 -24.859 -17.484 1 97.06 133 LEU B CA 1
ATOM 3797 C C . LEU B 1 133 ? -0.135 -25.562 -17.844 1 97.06 133 LEU B C 1
ATOM 3799 O O . LEU B 1 133 ? -0.171 -26.781 -17.984 1 97.06 133 LEU B O 1
ATOM 3803 N N . ARG B 1 134 ? -1.173 -24.828 -18.016 1 96.06 134 ARG B N 1
ATOM 3804 C CA . ARG B 1 134 ? -2.469 -25.375 -18.391 1 96.06 134 ARG B CA 1
ATOM 3805 C C . ARG B 1 134 ? -2.385 -26.109 -19.719 1 96.06 134 ARG B C 1
ATOM 3807 O O . ARG B 1 134 ? -2.914 -27.203 -19.875 1 96.06 134 ARG B O 1
ATOM 3814 N N . LEU B 1 135 ? -1.711 -25.516 -20.641 1 96.5 135 LEU B N 1
ATOM 3815 C CA . LEU B 1 135 ? -1.566 -26.094 -21.969 1 96.5 135 LEU B CA 1
ATOM 3816 C C . LEU B 1 135 ? -0.805 -27.422 -21.906 1 96.5 135 LEU B C 1
ATOM 3818 O O . LEU B 1 135 ? -1.157 -28.375 -22.594 1 96.5 135 LEU B O 1
ATOM 3822 N N . ILE B 1 136 ? 0.164 -27.469 -21.078 1 96.56 136 ILE B N 1
ATOM 3823 C CA . ILE B 1 136 ? 0.953 -28.688 -20.922 1 96.56 136 ILE B CA 1
ATOM 3824 C C . ILE B 1 136 ? 0.111 -29.75 -20.234 1 96.56 136 ILE B C 1
ATOM 3826 O O . ILE B 1 136 ? 0.149 -30.922 -20.609 1 96.56 136 ILE B O 1
ATOM 3830 N N . ILE B 1 137 ? -0.653 -29.375 -19.25 1 96.19 137 ILE B N 1
ATOM 3831 C CA . ILE B 1 137 ? -1.528 -30.312 -18.547 1 96.19 137 ILE B CA 1
ATOM 3832 C C . ILE B 1 137 ? -2.535 -30.906 -19.531 1 96.19 137 ILE B C 1
ATOM 3834 O O . ILE B 1 137 ? -2.807 -32.125 -19.484 1 96.19 137 ILE B O 1
ATOM 3838 N N . ASP B 1 138 ? -2.99 -30.109 -20.438 1 94.19 138 ASP B N 1
ATOM 3839 C CA . ASP B 1 138 ? -3.988 -30.547 -21.406 1 94.19 138 ASP B CA 1
ATOM 3840 C C . ASP B 1 138 ? -3.42 -31.625 -22.328 1 94.19 138 ASP B C 1
ATOM 3842 O O . ASP B 1 138 ? -4.168 -32.406 -22.906 1 94.19 138 ASP B O 1
ATOM 3846 N N . ARG B 1 139 ? -2.129 -31.719 -22.375 1 92.38 139 ARG B N 1
ATOM 3847 C CA . ARG B 1 139 ? -1.467 -32.688 -23.25 1 92.38 139 ARG B CA 1
ATOM 3848 C C . ARG B 1 139 ? -1.225 -34 -22.531 1 92.38 139 ARG B C 1
ATOM 3850 O O . ARG B 1 139 ? -0.79 -34.969 -23.141 1 92.38 139 ARG B O 1
ATOM 3857 N N . THR B 1 140 ? -1.497 -34.062 -21.297 1 92.44 140 THR B N 1
ATOM 3858 C CA . THR B 1 140 ? -1.279 -35.25 -20.5 1 92.44 140 THR B CA 1
ATOM 3859 C C . THR B 1 140 ? -2.297 -36.344 -20.875 1 92.44 140 THR B C 1
ATOM 3861 O O . THR B 1 140 ? -3.502 -36.062 -20.906 1 92.44 140 THR B O 1
ATOM 3864 N N . ASN B 1 141 ? -1.856 -37.562 -21.141 1 89.44 141 ASN B N 1
ATOM 3865 C CA . ASN B 1 141 ? -2.719 -38.656 -21.562 1 89.44 141 ASN B CA 1
ATOM 3866 C C . ASN B 1 141 ? -3.299 -39.406 -20.375 1 89.44 141 ASN B C 1
ATOM 3868 O O . ASN B 1 141 ? -4.32 -40.094 -20.5 1 89.44 141 ASN B O 1
ATOM 3872 N N . ASP B 1 142 ? -2.734 -39.375 -19.203 1 92.19 142 ASP B N 1
ATOM 3873 C CA . ASP B 1 142 ? -3.227 -40 -17.984 1 92.19 142 ASP B CA 1
ATOM 3874 C C . ASP B 1 142 ? -4.344 -39.188 -17.344 1 92.19 142 ASP B C 1
ATOM 3876 O O . ASP B 1 142 ? -4.086 -38.125 -16.781 1 92.19 142 ASP B O 1
ATOM 3880 N N . PRO B 1 143 ? -5.539 -39.719 -17.422 1 90.62 143 PRO B N 1
ATOM 3881 C CA . PRO B 1 143 ? -6.676 -38.938 -16.938 1 90.62 143 PRO B CA 1
ATOM 3882 C C . PRO B 1 143 ? -6.59 -38.625 -15.438 1 90.62 143 PRO B C 1
ATOM 3884 O O . PRO B 1 143 ? -7.02 -37.562 -14.992 1 90.62 143 PRO B O 1
ATOM 3887 N N . THR B 1 144 ? -6.086 -39.531 -14.664 1 91.19 144 THR B N 1
ATOM 3888 C CA . THR B 1 144 ? -5.965 -39.312 -13.227 1 91.19 144 THR B CA 1
ATOM 3889 C C . THR B 1 144 ? -4.949 -38.219 -12.922 1 91.19 144 THR B C 1
ATOM 3891 O O . THR B 1 144 ? -5.238 -37.312 -12.164 1 91.19 144 THR B O 1
ATOM 3894 N N . LEU B 1 145 ? -3.809 -38.344 -13.578 1 93.81 145 LEU B N 1
ATOM 3895 C CA . LEU B 1 145 ? -2.773 -37.344 -13.406 1 93.81 145 LEU B CA 1
ATOM 3896 C C . LEU B 1 145 ? -3.264 -35.969 -13.875 1 93.81 145 LEU B C 1
ATOM 3898 O O . LEU B 1 145 ? -3.043 -34.969 -13.195 1 93.81 145 LEU B O 1
ATOM 3902 N N . LYS B 1 146 ? -3.924 -35.938 -14.992 1 94 146 LYS B N 1
ATOM 3903 C CA . LYS B 1 146 ? -4.449 -34.719 -15.555 1 94 146 LYS B CA 1
ATOM 3904 C C . LYS B 1 146 ? -5.41 -34.031 -14.586 1 94 146 LYS B C 1
ATOM 3906 O O . LYS B 1 146 ? -5.324 -32.812 -14.375 1 94 146 LYS B O 1
ATOM 3911 N N . SER B 1 147 ? -6.258 -34.812 -14 1 92.5 147 SER B N 1
ATOM 3912 C CA . SER B 1 147 ? -7.25 -34.281 -13.07 1 92.5 147 SER B CA 1
ATOM 3913 C C . SER B 1 147 ? -6.586 -33.719 -11.82 1 92.5 147 SER B C 1
ATOM 3915 O O . SER B 1 147 ? -6.969 -32.625 -11.336 1 92.5 147 SER B O 1
ATOM 3917 N N . GLU B 1 148 ? -5.613 -34.344 -11.328 1 94.19 148 GLU B N 1
ATOM 3918 C CA . GLU B 1 148 ? -4.906 -33.875 -10.133 1 94.19 148 GLU B CA 1
ATOM 3919 C C . GLU B 1 148 ? -4.145 -32.594 -10.414 1 94.19 148 GLU B C 1
ATOM 3921 O O . GLU B 1 148 ? -4.199 -31.641 -9.609 1 94.19 148 GLU B O 1
ATOM 3926 N N . LEU B 1 149 ? -3.479 -32.562 -11.539 1 96.25 149 LEU B N 1
ATOM 3927 C CA . LEU B 1 149 ? -2.744 -31.359 -11.93 1 96.25 149 LEU B CA 1
ATOM 3928 C C . LEU B 1 149 ? -3.691 -30.188 -12.117 1 96.25 149 LEU B C 1
ATOM 3930 O O . LEU B 1 149 ? -3.418 -29.078 -11.641 1 96.25 149 LEU B O 1
ATOM 3934 N N . MET B 1 150 ? -4.777 -30.484 -12.75 1 95 150 MET B N 1
ATOM 3935 C CA . MET B 1 150 ? -5.746 -29.438 -13.039 1 95 150 MET B CA 1
ATOM 3936 C C . MET B 1 150 ? -6.371 -28.906 -11.75 1 95 150 MET B C 1
ATOM 3938 O O . MET B 1 150 ? -6.656 -27.703 -11.641 1 95 150 MET B O 1
ATOM 3942 N N . HIS B 1 151 ? -6.531 -29.75 -10.859 1 93.69 151 HIS B N 1
ATOM 3943 C CA . HIS B 1 151 ? -7.102 -29.344 -9.578 1 93.69 151 HIS B CA 1
ATOM 3944 C C . HIS B 1 151 ? -6.23 -28.297 -8.891 1 93.69 151 HIS B C 1
ATOM 3946 O O . HIS B 1 151 ? -6.727 -27.25 -8.469 1 93.69 151 HIS B O 1
ATOM 3952 N N . GLU B 1 152 ? -4.973 -28.594 -8.805 1 95.19 152 GLU B N 1
ATOM 3953 C CA . GLU B 1 152 ? -4.066 -27.672 -8.141 1 95.19 152 GLU B CA 1
ATOM 3954 C C . GLU B 1 152 ? -3.846 -26.422 -8.992 1 95.19 152 GLU B C 1
ATOM 3956 O O . GLU B 1 152 ? -3.695 -25.312 -8.453 1 95.19 152 GLU B O 1
ATOM 3961 N N . TRP B 1 153 ? -3.807 -26.609 -10.281 1 96.31 153 TRP B N 1
ATOM 3962 C CA . TRP B 1 153 ? -3.693 -25.469 -11.188 1 96.31 153 TRP B CA 1
ATOM 3963 C C . TRP B 1 153 ? -4.824 -24.469 -10.961 1 96.31 153 TRP B C 1
ATOM 3965 O O . TRP B 1 153 ? -4.59 -23.266 -10.867 1 96.31 153 TRP B O 1
ATOM 3975 N N . LEU B 1 154 ? -6.023 -25.016 -10.883 1 94.75 154 LEU B N 1
ATOM 3976 C CA . LEU B 1 154 ? -7.211 -24.188 -10.719 1 94.75 154 LEU B CA 1
ATOM 3977 C C . LEU B 1 154 ? -7.164 -23.438 -9.391 1 94.75 154 LEU B C 1
ATOM 3979 O O . LEU B 1 154 ? -7.578 -22.281 -9.305 1 94.75 154 LEU B O 1
ATOM 3983 N N . ARG B 1 155 ? -6.656 -24.062 -8.406 1 93.81 155 ARG B N 1
ATOM 3984 C CA . ARG B 1 155 ? -6.52 -23.406 -7.102 1 93.81 155 ARG B CA 1
ATOM 3985 C C . ARG B 1 155 ? -5.602 -22.203 -7.184 1 93.81 155 ARG B C 1
ATOM 3987 O O . ARG B 1 155 ? -5.945 -21.125 -6.691 1 93.81 155 ARG B O 1
ATOM 3994 N N . ILE B 1 156 ? -4.504 -22.328 -7.812 1 96 156 ILE B N 1
ATOM 3995 C CA . ILE B 1 156 ? -3.578 -21.219 -7.988 1 96 156 ILE B CA 1
ATOM 3996 C C . ILE B 1 156 ? -4.242 -20.125 -8.812 1 96 156 ILE B C 1
ATOM 3998 O O . ILE B 1 156 ? -4.168 -18.938 -8.469 1 96 156 ILE B O 1
ATOM 4002 N N . HIS B 1 157 ? -4.879 -20.609 -9.875 1 95.19 157 HIS B N 1
ATOM 4003 C CA . HIS B 1 157 ? -5.551 -19.672 -10.781 1 95.19 157 HIS B CA 1
ATOM 4004 C C . HIS B 1 157 ? -6.574 -18.828 -10.031 1 95.19 157 HIS B C 1
ATOM 4006 O O . HIS B 1 157 ? -6.613 -17.609 -10.195 1 95.19 157 HIS B O 1
ATOM 4012 N N . PHE B 1 158 ? -7.305 -19.406 -9.203 1 93.75 158 PHE B N 1
ATOM 4013 C CA . PHE B 1 158 ? -8.359 -18.703 -8.484 1 93.75 158 PHE B CA 1
ATOM 4014 C C . PHE B 1 158 ? -7.77 -17.75 -7.445 1 93.75 158 PHE B C 1
ATOM 4016 O O . PHE B 1 158 ? -8.281 -16.656 -7.23 1 93.75 158 PHE B O 1
ATOM 4023 N N . LEU B 1 159 ? -6.738 -18.156 -6.785 1 94.44 159 LEU B N 1
ATOM 4024 C CA . LEU B 1 159 ? -6.082 -17.281 -5.82 1 94.44 159 LEU B CA 1
ATOM 4025 C C . LEU B 1 159 ? -5.504 -16.047 -6.504 1 94.44 159 LEU B C 1
ATOM 4027 O O . LEU B 1 159 ? -5.625 -14.93 -5.992 1 94.44 159 LEU B O 1
ATOM 4031 N N . LEU B 1 160 ? -4.93 -16.234 -7.617 1 95.75 160 LEU B N 1
ATOM 4032 C CA . LEU B 1 160 ? -4.391 -15.117 -8.383 1 95.75 160 LEU B CA 1
ATOM 4033 C C . LEU B 1 160 ? -5.504 -14.18 -8.836 1 95.75 160 LEU B C 1
ATOM 4035 O O . LEU B 1 160 ? -5.371 -12.953 -8.742 1 95.75 160 LEU B O 1
ATOM 4039 N N . ASP B 1 161 ? -6.527 -14.812 -9.305 1 94.25 161 ASP B N 1
ATOM 4040 C CA . ASP B 1 161 ? -7.676 -14.031 -9.766 1 94.25 161 ASP B CA 1
ATOM 4041 C C . ASP B 1 161 ? -8.266 -13.195 -8.633 1 94.25 161 ASP B C 1
ATOM 4043 O O . ASP B 1 161 ? -8.633 -12.039 -8.836 1 94.25 161 ASP B O 1
ATOM 4047 N N . GLN B 1 162 ? -8.359 -13.773 -7.523 1 94 162 GLN B N 1
ATOM 4048 C CA . GLN B 1 162 ? -8.859 -13.07 -6.348 1 94 162 GLN B CA 1
ATOM 4049 C C . GLN B 1 162 ? -7.988 -11.867 -6.012 1 94 162 GLN B C 1
ATOM 4051 O O . GLN B 1 162 ? -8.508 -10.781 -5.73 1 94 162 GLN B O 1
ATOM 4056 N N . GLN B 1 163 ? -6.719 -12.062 -6.098 1 93.75 163 GLN B N 1
ATOM 4057 C CA . GLN B 1 163 ? -5.797 -10.969 -5.809 1 93.75 163 GLN B CA 1
ATOM 4058 C C . GLN B 1 163 ? -5.926 -9.852 -6.844 1 93.75 163 GLN B C 1
ATOM 4060 O O . GLN B 1 163 ? -5.883 -8.672 -6.5 1 93.75 163 GLN B O 1
ATOM 4065 N N . LEU B 1 164 ? -6.062 -10.242 -8.008 1 93.62 164 LEU B N 1
ATOM 4066 C CA . LEU B 1 164 ? -6.25 -9.289 -9.102 1 93.62 164 LEU B CA 1
ATOM 4067 C C . LEU B 1 164 ? -7.469 -8.406 -8.844 1 93.62 164 LEU B C 1
ATOM 4069 O O . LEU B 1 164 ? -7.371 -7.18 -8.883 1 93.62 164 LEU B O 1
ATOM 4073 N N . HIS B 1 165 ? -8.539 -9 -8.578 1 93.81 165 HIS B N 1
ATOM 4074 C CA . HIS B 1 165 ? -9.781 -8.258 -8.375 1 93.81 165 HIS B CA 1
ATOM 4075 C C . HIS B 1 165 ? -9.727 -7.43 -7.094 1 93.81 165 HIS B C 1
ATOM 4077 O O . HIS B 1 165 ? -10.242 -6.309 -7.055 1 93.81 165 HIS B O 1
ATOM 4083 N N . GLN B 1 166 ? -9.078 -8.016 -6.055 1 92.44 166 GLN B N 1
ATOM 4084 C CA . GLN B 1 166 ? -8.906 -7.27 -4.816 1 92.44 166 GLN B CA 1
ATOM 4085 C C . GLN B 1 166 ? -8.219 -5.934 -5.07 1 92.44 166 GLN B C 1
ATOM 4087 O O . GLN B 1 166 ? -8.602 -4.91 -4.5 1 92.44 166 GLN B O 1
ATOM 4092 N N . LYS B 1 167 ? -7.293 -5.906 -5.922 1 90.19 167 LYS B N 1
ATOM 4093 C CA . LYS B 1 167 ? -6.531 -4.695 -6.207 1 90.19 167 LYS B CA 1
ATOM 4094 C C . LYS B 1 167 ? -7.312 -3.756 -7.121 1 90.19 167 LYS B C 1
ATOM 4096 O O . LYS B 1 167 ? -7.074 -2.547 -7.129 1 90.19 167 LYS B O 1
ATOM 4101 N N . ARG B 1 168 ? -8.266 -4.246 -7.766 1 90.88 168 ARG B N 1
ATOM 4102 C CA . ARG B 1 168 ? -9.008 -3.445 -8.734 1 90.88 168 ARG B CA 1
ATOM 4103 C C . ARG B 1 168 ? -10.273 -2.865 -8.117 1 90.88 168 ARG B C 1
ATOM 4105 O O . ARG B 1 168 ? -10.805 -1.863 -8.602 1 90.88 168 ARG B O 1
ATOM 4112 N N . ILE B 1 169 ? -10.75 -3.43 -7.078 1 92.25 169 ILE B N 1
ATOM 4113 C CA . ILE B 1 169 ? -12.039 -3.084 -6.484 1 92.25 169 ILE B CA 1
ATOM 4114 C C . ILE B 1 169 ? -12.023 -1.622 -6.047 1 92.25 169 ILE B C 1
ATOM 4116 O O . ILE B 1 169 ? -12.984 -0.887 -6.297 1 92.25 169 ILE B O 1
ATOM 4120 N N . PRO B 1 170 ? -10.891 -1.148 -5.422 1 84.75 170 PRO B N 1
ATOM 4121 C CA . PRO B 1 170 ? -10.898 0.261 -5.027 1 84.75 170 PRO B CA 1
ATOM 4122 C C . PRO B 1 170 ? -11.102 1.206 -6.207 1 84.75 170 PRO B C 1
ATOM 4124 O O . PRO B 1 170 ? -11.547 2.342 -6.027 1 84.75 170 PRO B O 1
ATOM 4127 N N . PHE B 1 171 ? -10.883 0.74 -7.32 1 85.62 171 PHE B N 1
ATOM 4128 C CA . PHE B 1 171 ? -10.984 1.575 -8.508 1 85.62 171 PHE B CA 1
ATOM 4129 C C . PHE B 1 171 ? -12.07 1.05 -9.445 1 85.62 171 PHE B C 1
ATOM 4131 O O . PHE B 1 171 ? -12.047 1.328 -10.648 1 85.62 171 PHE B O 1
ATOM 4138 N N . ILE B 1 172 ? -12.945 0.322 -8.969 1 90.06 172 ILE B N 1
ATOM 4139 C CA . ILE B 1 172 ? -13.93 -0.418 -9.758 1 90.06 172 ILE B CA 1
ATOM 4140 C C . ILE B 1 172 ? -14.781 0.556 -10.562 1 90.06 172 ILE B C 1
ATOM 4142 O O . ILE B 1 172 ? -15.164 0.266 -11.695 1 90.06 172 ILE B O 1
ATOM 4146 N N . GLU B 1 173 ? -14.969 1.737 -10.055 1 87.56 173 GLU B N 1
ATOM 4147 C CA . GLU B 1 173 ? -15.812 2.725 -10.727 1 87.56 173 GLU B CA 1
ATOM 4148 C C . GLU B 1 173 ? -15.203 3.154 -12.062 1 87.56 173 GLU B C 1
ATOM 4150 O O . GLU B 1 173 ? -15.922 3.486 -13 1 87.56 173 GLU B O 1
ATOM 4155 N N . ASN B 1 174 ? -13.898 3.084 -12.086 1 83 174 ASN B N 1
ATOM 4156 C CA . ASN B 1 174 ? -13.195 3.496 -13.297 1 83 174 ASN B CA 1
ATOM 4157 C C . ASN B 1 174 ? -13.234 2.41 -14.367 1 83 174 ASN B C 1
ATOM 4159 O O . ASN B 1 174 ? -12.977 2.68 -15.539 1 83 174 ASN B O 1
ATOM 4163 N N . ASP B 1 175 ? -13.641 1.287 -14.008 1 83.06 175 ASP B N 1
ATOM 4164 C CA . ASP B 1 175 ? -13.531 0.133 -14.891 1 83.06 175 ASP B CA 1
ATOM 4165 C C . ASP B 1 175 ? -14.906 -0.466 -15.18 1 83.06 175 ASP B C 1
ATOM 4167 O O . ASP B 1 175 ? -15.023 -1.472 -15.883 1 83.06 175 ASP B O 1
ATOM 4171 N N . LEU B 1 176 ? -16 0.164 -14.797 1 89.38 176 LEU B N 1
ATOM 4172 C CA . LEU B 1 176 ? -17.328 -0.436 -14.891 1 89.38 176 LEU B CA 1
ATOM 4173 C C . LEU B 1 176 ? -17.906 -0.282 -16.297 1 89.38 176 LEU B C 1
ATOM 4175 O O . LEU B 1 176 ? -17.828 0.799 -16.891 1 89.38 176 LEU B O 1
ATOM 4179 N N . PHE B 1 177 ? -18.344 -1.348 -16.922 1 91.62 177 PHE B N 1
ATOM 4180 C CA . PHE B 1 177 ? -19.047 -1.381 -18.188 1 91.62 177 PHE B CA 1
ATOM 4181 C C . PHE B 1 177 ? -20.359 -2.135 -18.062 1 91.62 177 PHE B C 1
ATOM 4183 O O . PHE B 1 177 ? -20.391 -3.365 -18.141 1 91.62 177 PHE B O 1
ATOM 4190 N N . ILE B 1 178 ? -21.469 -1.353 -18 1 90.94 178 ILE B N 1
ATOM 4191 C CA . ILE B 1 178 ? -22.781 -1.946 -17.781 1 90.94 178 ILE B CA 1
ATOM 4192 C C . ILE B 1 178 ? -23.422 -2.32 -19.125 1 90.94 178 ILE B C 1
ATOM 4194 O O . ILE B 1 178 ? -23.484 -1.491 -20.031 1 90.94 178 ILE B O 1
ATOM 4198 N N . GLU B 1 179 ? -23.719 -3.547 -19.219 1 92.19 179 GLU B N 1
ATOM 4199 C CA . GLU B 1 179 ? -24.344 -4.07 -20.422 1 92.19 179 GLU B CA 1
ATOM 4200 C C . GLU B 1 179 ? -25.375 -5.152 -20.094 1 92.19 179 GLU B C 1
ATOM 4202 O O . GLU B 1 179 ? -25.5 -5.559 -18.938 1 92.19 179 GLU B O 1
ATOM 4207 N N . LYS B 1 180 ? -26.141 -5.488 -21.109 1 93 180 LYS B N 1
ATOM 4208 C CA . LYS B 1 180 ? -27.016 -6.645 -20.969 1 93 180 LYS B CA 1
ATOM 4209 C C . LYS B 1 180 ? -26.219 -7.949 -21.031 1 93 180 LYS B C 1
ATOM 4211 O O . LYS B 1 180 ? -25.625 -8.273 -22.062 1 93 180 LYS B O 1
ATOM 4216 N N . VAL B 1 181 ? -26.203 -8.602 -19.922 1 95.12 181 VAL B N 1
ATOM 4217 C CA . VAL B 1 181 ? -25.391 -9.812 -19.812 1 95.12 181 VAL B CA 1
ATOM 4218 C C . VAL B 1 181 ? -26.297 -11.039 -19.828 1 95.12 181 VAL B C 1
ATOM 4220 O O . VAL B 1 181 ? -27.266 -11.117 -19.078 1 95.12 181 VAL B O 1
ATOM 4223 N N . ASP B 1 182 ? -25.969 -11.922 -20.734 1 96.19 182 ASP B N 1
ATOM 4224 C CA . ASP B 1 182 ? -26.641 -13.219 -20.734 1 96.19 182 ASP B CA 1
ATOM 4225 C C . ASP B 1 182 ? -26.109 -14.117 -19.625 1 96.19 182 ASP B C 1
ATOM 4227 O O . ASP B 1 182 ? -24.922 -14.438 -19.609 1 96.19 182 ASP B O 1
ATOM 4231 N N . LEU B 1 183 ? -27.031 -14.57 -18.766 1 96.88 183 LEU B N 1
ATOM 4232 C CA . LEU B 1 183 ? -26.625 -15.336 -17.594 1 96.88 183 LEU B CA 1
ATOM 4233 C C . LEU B 1 183 ? -26.172 -16.734 -17.984 1 96.88 183 LEU B C 1
ATOM 4235 O O . LEU B 1 183 ? -25.219 -17.266 -17.406 1 96.88 183 LEU B O 1
ATOM 4239 N N . GLU B 1 184 ? -26.734 -17.297 -18.938 1 95.94 184 GLU B N 1
ATOM 4240 C CA . GLU B 1 184 ? -26.5 -18.688 -19.281 1 95.94 184 GLU B CA 1
ATOM 4241 C C . GLU B 1 184 ? -25.062 -18.906 -19.734 1 95.94 184 GLU B C 1
ATOM 4243 O O . GLU B 1 184 ? -24.328 -19.703 -19.125 1 95.94 184 GLU B O 1
ATOM 4248 N N . PRO B 1 185 ? -24.688 -18.188 -20.766 1 96.5 185 PRO B N 1
ATOM 4249 C CA . PRO B 1 185 ? -23.297 -18.406 -21.172 1 96.5 185 PRO B CA 1
ATOM 4250 C C . PRO B 1 185 ? -22.297 -18.047 -20.078 1 96.5 185 PRO B C 1
ATOM 4252 O O . PRO B 1 185 ? -21.266 -18.719 -19.953 1 96.5 185 PRO B O 1
ATOM 4255 N N . LEU B 1 186 ? -22.562 -17.078 -19.312 1 96.62 186 LEU B N 1
ATOM 4256 C CA . LEU B 1 186 ? -21.672 -16.672 -18.234 1 96.62 186 LEU B CA 1
ATOM 4257 C C . LEU B 1 186 ? -21.562 -17.75 -17.172 1 96.62 186 LEU B C 1
ATOM 4259 O O . LEU B 1 186 ? -20.469 -18.125 -16.766 1 96.62 186 LEU B O 1
ATOM 4263 N N . LEU B 1 187 ? -22.688 -18.328 -16.781 1 96.94 187 LEU B N 1
ATOM 4264 C CA . LEU B 1 187 ? -22.719 -19.375 -15.766 1 96.94 187 LEU B CA 1
ATOM 4265 C C . LEU B 1 187 ? -22.031 -20.641 -16.266 1 96.94 187 LEU B C 1
ATOM 4267 O O . LEU B 1 187 ? -21.234 -21.234 -15.547 1 96.94 187 LEU B O 1
ATOM 4271 N N . TYR B 1 188 ? -22.25 -20.953 -17.469 1 95.94 188 TYR B N 1
ATOM 4272 C CA . TYR B 1 188 ? -21.672 -22.188 -18.016 1 95.94 188 TYR B CA 1
ATOM 4273 C C . TYR B 1 188 ? -20.156 -22.062 -18.156 1 95.94 188 TYR B C 1
ATOM 4275 O O . TYR B 1 188 ? -19.438 -23.031 -17.938 1 95.94 188 TYR B O 1
ATOM 4283 N N . SER B 1 189 ? -19.766 -20.906 -18.516 1 96.06 189 SER B N 1
ATOM 4284 C CA . SER B 1 189 ? -18.328 -20.672 -18.594 1 96.06 189 SER B CA 1
ATOM 4285 C C . SER B 1 189 ? -17.656 -20.859 -17.234 1 96.06 189 SER B C 1
ATOM 4287 O O . SER B 1 189 ? -16.625 -21.516 -17.125 1 96.06 189 SER B O 1
ATOM 4289 N N . GLU B 1 190 ? -18.297 -20.344 -16.203 1 95.75 190 GLU B N 1
ATOM 4290 C CA . GLU B 1 190 ? -17.75 -20.453 -14.859 1 95.75 190 GLU B CA 1
ATOM 4291 C C . GLU B 1 190 ? -17.828 -21.891 -14.352 1 95.75 190 GLU B C 1
ATOM 4293 O O . GLU B 1 190 ? -16.875 -22.391 -13.734 1 95.75 190 GLU B O 1
ATOM 4298 N N . ILE B 1 191 ? -18.922 -22.562 -14.656 1 95.88 191 ILE B N 1
ATOM 4299 C CA . ILE B 1 191 ? -19.109 -23.953 -14.242 1 95.88 191 ILE B CA 1
ATOM 4300 C C . ILE B 1 191 ? -18.094 -24.844 -14.938 1 95.88 191 ILE B C 1
ATOM 4302 O O . ILE B 1 191 ? -17.516 -25.734 -14.32 1 95.88 191 ILE B O 1
ATOM 4306 N N . HIS B 1 192 ? -17.828 -24.5 -16.172 1 93.88 192 HIS B N 1
ATOM 4307 C CA . HIS B 1 192 ? -16.891 -25.297 -16.969 1 93.88 192 HIS B CA 1
ATOM 4308 C C . HIS B 1 192 ? -15.492 -25.266 -16.359 1 93.88 192 HIS B C 1
ATOM 4310 O O . HIS B 1 192 ? -14.789 -26.266 -16.359 1 93.88 192 HIS B O 1
ATOM 4316 N N . THR B 1 193 ? -15.117 -24.203 -15.898 1 91.19 193 THR B N 1
ATOM 4317 C CA . THR B 1 193 ? -13.781 -24.047 -15.328 1 91.19 193 THR B CA 1
ATOM 4318 C C . THR B 1 193 ? -13.656 -24.859 -14.031 1 91.19 193 THR B C 1
ATOM 4320 O O . THR B 1 193 ? -12.555 -25.266 -13.648 1 91.19 193 THR B O 1
ATOM 4323 N N . LEU B 1 194 ? -14.781 -25.172 -13.352 1 94 194 LEU B N 1
ATOM 4324 C CA . LEU B 1 194 ? -14.789 -25.859 -12.062 1 94 194 LEU B CA 1
ATOM 4325 C C . LEU B 1 194 ? -14.891 -27.375 -12.266 1 94 194 LEU B C 1
ATOM 4327 O O . LEU B 1 194 ? -14.945 -28.125 -11.289 1 94 194 LEU B O 1
ATOM 4331 N N . ARG B 1 195 ? -14.852 -27.797 -13.438 1 90.12 195 ARG B N 1
ATOM 4332 C CA . ARG B 1 195 ? -15.109 -29.188 -13.789 1 90.12 195 ARG B CA 1
ATOM 4333 C C . ARG B 1 195 ? -14.195 -30.125 -13.023 1 90.12 195 ARG B C 1
ATOM 4335 O O . ARG B 1 195 ? -14.641 -31.141 -12.484 1 90.12 195 ARG B O 1
ATOM 4342 N N . SER B 1 196 ? -12.914 -29.812 -12.969 1 88.94 196 SER B N 1
ATOM 4343 C CA . SER B 1 196 ? -11.961 -30.688 -12.32 1 88.94 196 SER B CA 1
ATOM 4344 C C . SER B 1 196 ? -12.289 -30.875 -10.844 1 88.94 196 SER B C 1
ATOM 4346 O O . SER B 1 196 ? -12.109 -31.969 -10.289 1 88.94 196 SER B O 1
ATOM 4348 N N . TRP B 1 197 ? -12.797 -29.922 -10.258 1 90.62 197 TRP B N 1
ATOM 4349 C CA . TRP B 1 197 ? -13.18 -30 -8.852 1 90.62 197 TRP B CA 1
ATOM 4350 C C . TRP B 1 197 ? -14.484 -30.781 -8.68 1 90.62 197 TRP B C 1
ATOM 4352 O O . TRP B 1 197 ? -14.617 -31.562 -7.746 1 90.62 197 TRP B O 1
ATOM 4362 N N . CYS B 1 198 ? -15.383 -30.578 -9.625 1 92.94 198 CYS B N 1
ATOM 4363 C CA . CYS B 1 198 ? -16.688 -31.219 -9.578 1 92.94 198 CYS B CA 1
ATOM 4364 C C . CYS B 1 198 ? -16.547 -32.719 -9.789 1 92.94 198 CYS B C 1
ATOM 4366 O O . CYS B 1 198 ? -17.219 -33.531 -9.117 1 92.94 198 CYS B O 1
ATOM 4368 N N . VAL B 1 199 ? -15.695 -33.094 -10.68 1 88.31 199 VAL B N 1
ATOM 4369 C CA . VAL B 1 199 ? -15.5 -34.5 -11 1 88.31 199 VAL B CA 1
ATOM 4370 C C . VAL B 1 199 ? -14.93 -35.219 -9.781 1 88.31 199 VAL B C 1
ATOM 4372 O O . VAL B 1 199 ? -15.391 -36.312 -9.445 1 88.31 199 VAL B O 1
ATOM 4375 N N . LYS B 1 200 ? -14.023 -34.594 -9.18 1 85 200 LYS B N 1
ATOM 4376 C CA . LYS B 1 200 ? -13.375 -35.188 -8.023 1 85 200 LYS B CA 1
ATOM 4377 C C . LYS B 1 200 ? -14.375 -35.438 -6.895 1 85 200 LYS B C 1
ATOM 4379 O O . LYS B 1 200 ? -14.312 -36.438 -6.199 1 85 200 LYS B O 1
ATOM 4384 N N . LYS B 1 201 ? -15.352 -34.625 -6.773 1 90.12 201 LYS B N 1
ATOM 4385 C CA . LYS B 1 201 ? -16.312 -34.688 -5.672 1 90.12 201 LYS B CA 1
ATOM 4386 C C . LYS B 1 201 ? -17.641 -35.281 -6.129 1 90.12 201 LYS B C 1
ATOM 4388 O O . LYS B 1 201 ? -18.516 -35.562 -5.309 1 90.12 201 LYS B O 1
ATOM 4393 N N . GLY B 1 202 ? -17.766 -35.438 -7.434 1 93.25 202 GLY B N 1
ATOM 4394 C CA . GLY B 1 202 ? -19.016 -35.938 -7.992 1 93.25 202 GLY B CA 1
ATOM 4395 C C . GLY B 1 202 ? -20.156 -34.938 -7.871 1 93.25 202 GLY B C 1
ATOM 4396 O O . GLY B 1 202 ? -21.297 -35.312 -7.625 1 93.25 202 GLY B O 1
ATOM 4397 N N . ILE B 1 203 ? -19.828 -33.688 -7.961 1 95.31 203 ILE B N 1
ATOM 4398 C CA . ILE B 1 203 ? -20.812 -32.625 -7.801 1 95.31 203 ILE B CA 1
ATOM 4399 C C . ILE B 1 203 ? -21.391 -32.25 -9.164 1 95.31 203 ILE B C 1
ATOM 4401 O O . ILE B 1 203 ? -20.656 -32.156 -10.156 1 95.31 203 ILE B O 1
ATOM 4405 N N . GLY B 1 204 ? -22.719 -32.094 -9.203 1 96 204 GLY B N 1
ATOM 4406 C CA . GLY B 1 204 ? -23.406 -31.641 -10.398 1 96 204 GLY B CA 1
ATOM 4407 C C . GLY B 1 204 ? -24.047 -30.281 -10.242 1 96 204 GLY B C 1
ATOM 4408 O O . GLY B 1 204 ? -24.109 -29.734 -9.133 1 96 204 GLY B O 1
ATOM 4409 N N . PHE B 1 205 ? -24.438 -29.734 -11.445 1 96.94 205 PHE B N 1
ATOM 4410 C CA . PHE B 1 205 ? -25.109 -28.438 -11.453 1 96.94 205 PHE B CA 1
ATOM 4411 C C . PHE B 1 205 ? -26.5 -28.547 -12.086 1 96.94 205 PHE B C 1
ATOM 4413 O O . PHE B 1 205 ? -26.672 -29.25 -13.086 1 96.94 205 PHE B O 1
ATOM 4420 N N . ASP B 1 206 ? -27.453 -27.984 -11.438 1 96.88 206 ASP B N 1
ATOM 4421 C CA . ASP B 1 206 ? -28.812 -27.812 -11.977 1 96.88 206 ASP B CA 1
ATOM 4422 C C . ASP B 1 206 ? -29.109 -26.344 -12.227 1 96.88 206 ASP B C 1
ATOM 4424 O O . ASP B 1 206 ? -29.297 -25.578 -11.273 1 96.88 206 ASP B O 1
ATOM 4428 N N . VAL B 1 207 ? -29.188 -25.969 -13.523 1 96.94 207 VAL B N 1
ATOM 4429 C CA . VAL B 1 207 ? -29.344 -24.562 -13.891 1 96.94 207 VAL B CA 1
ATOM 4430 C C . VAL B 1 207 ? -30.719 -24.328 -14.5 1 96.94 207 VAL B C 1
ATOM 4432 O O . VAL B 1 207 ? -31.078 -24.953 -15.5 1 96.94 207 VAL B O 1
ATOM 4435 N N . GLU B 1 208 ? -31.516 -23.547 -13.852 1 96.44 208 GLU B N 1
ATOM 4436 C CA . GLU B 1 208 ? -32.844 -23.141 -14.32 1 96.44 208 GLU B CA 1
ATOM 4437 C C . GLU B 1 208 ? -32.969 -21.625 -14.352 1 96.44 208 GLU B C 1
ATOM 4439 O O . GLU B 1 208 ? -33.188 -21 -13.32 1 96.44 208 GLU B O 1
ATOM 4444 N N . LEU B 1 209 ? -32.969 -21.078 -15.547 1 95.62 209 LEU B N 1
ATOM 4445 C CA . LEU B 1 209 ? -32.969 -19.625 -15.672 1 95.62 209 LEU B CA 1
ATOM 4446 C C . LEU B 1 209 ? -34.281 -19.141 -16.297 1 95.62 209 LEU B C 1
ATOM 4448 O O . LEU B 1 209 ? -34.469 -19.297 -17.5 1 95.62 209 LEU B O 1
ATOM 4452 N N . ALA B 1 210 ? -35.156 -18.594 -15.516 1 90.5 210 ALA B N 1
ATOM 4453 C CA . ALA B 1 210 ? -36.375 -17.984 -16.031 1 90.5 210 ALA B CA 1
ATOM 4454 C C . ALA B 1 210 ? -36.062 -16.641 -16.703 1 90.5 210 ALA B C 1
ATOM 4456 O O . ALA B 1 210 ? -36.75 -16.266 -17.656 1 90.5 210 ALA B O 1
ATOM 4457 N N . SER B 1 211 ? -35.125 -15.906 -16.125 1 82.75 211 SER B N 1
ATOM 4458 C CA . SER B 1 211 ? -34.625 -14.68 -16.734 1 82.75 211 SER B CA 1
ATOM 4459 C C . SER B 1 211 ? -33.188 -14.867 -17.188 1 82.75 211 SER B C 1
ATOM 4461 O O . SER B 1 211 ? -32.312 -15.203 -16.391 1 82.75 211 SER B O 1
ATOM 4463 N N . SER B 1 212 ? -32.969 -14.492 -18.438 1 85.81 212 SER B N 1
ATOM 4464 C CA . SER B 1 212 ? -31.672 -14.875 -19 1 85.81 212 SER B CA 1
ATOM 4465 C C . SER B 1 212 ? -30.734 -13.672 -19.094 1 85.81 212 SER B C 1
ATOM 4467 O O . SER B 1 212 ? -29.531 -13.836 -19.219 1 85.81 212 SER B O 1
ATOM 4469 N N . GLU B 1 213 ? -31.391 -12.484 -18.906 1 92.25 213 GLU B N 1
ATOM 4470 C CA . GLU B 1 213 ? -30.531 -11.312 -19.094 1 92.25 213 GLU B CA 1
ATOM 4471 C C . GLU B 1 213 ? -30.609 -10.383 -17.875 1 92.25 213 GLU B C 1
ATOM 4473 O O . GLU B 1 213 ? -31.672 -10.188 -17.297 1 92.25 213 GLU B O 1
ATOM 4478 N N . VAL B 1 214 ? -29.469 -9.867 -17.531 1 93.06 214 VAL B N 1
ATOM 4479 C CA . VAL B 1 214 ? -29.391 -8.875 -16.453 1 93.06 214 VAL B CA 1
ATOM 4480 C C . VAL B 1 214 ? -28.547 -7.691 -16.906 1 93.06 214 VAL B C 1
ATOM 4482 O O . VAL B 1 214 ? -27.672 -7.836 -17.75 1 93.06 214 VAL B O 1
ATOM 4485 N N . LEU B 1 215 ? -28.875 -6.531 -16.391 1 92.19 215 LEU B N 1
ATOM 4486 C CA . LEU B 1 215 ? -28.078 -5.34 -16.656 1 92.19 215 LEU B CA 1
ATOM 4487 C C . LEU B 1 215 ? -26.969 -5.191 -15.617 1 92.19 215 LEU B C 1
ATOM 4489 O O . LEU B 1 215 ? -27.25 -4.918 -14.445 1 92.19 215 LEU B O 1
ATOM 4493 N N . THR B 1 216 ? -25.75 -5.418 -16.062 1 94.25 216 THR B N 1
ATOM 4494 C CA . THR B 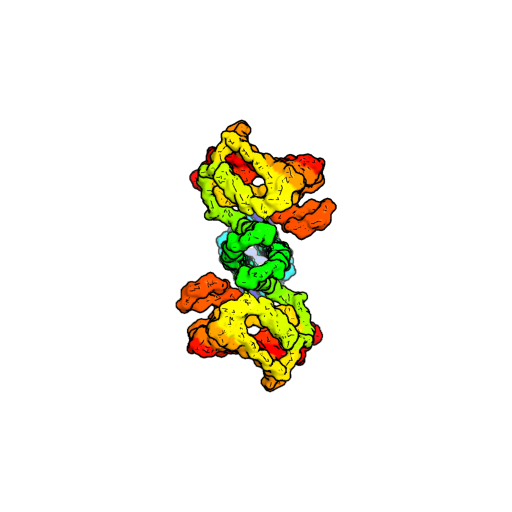1 216 ? -24.609 -5.367 -15.148 1 94.25 216 THR B CA 1
ATOM 4495 C C . THR B 1 216 ? -23.297 -5.395 -15.922 1 94.25 216 THR B C 1
ATOM 4497 O O . THR B 1 216 ? -23.281 -5.164 -17.125 1 94.25 216 THR B O 1
ATOM 4500 N N . ASP B 1 217 ? -22.219 -5.484 -15.188 1 95.38 217 ASP B N 1
ATOM 4501 C CA . ASP B 1 217 ? -20.891 -5.695 -15.766 1 95.38 217 ASP B CA 1
ATOM 4502 C C . ASP B 1 217 ? -20.531 -7.18 -15.797 1 95.38 217 ASP B C 1
ATOM 4504 O O . ASP B 1 217 ? -20.484 -7.828 -14.75 1 95.38 217 ASP B O 1
ATOM 4508 N N . ALA B 1 218 ? -20.25 -7.711 -16.969 1 96.38 218 ALA B N 1
ATOM 4509 C CA . ALA B 1 218 ? -20.047 -9.148 -17.172 1 96.38 218 ALA B CA 1
ATOM 4510 C C . ALA B 1 218 ? -18.828 -9.648 -16.406 1 96.38 218 ALA B C 1
ATOM 4512 O O . ALA B 1 218 ? -18.891 -10.688 -15.742 1 96.38 218 ALA B O 1
ATOM 4513 N N . LYS B 1 219 ? -17.766 -8.891 -16.438 1 96.06 219 LYS B N 1
ATOM 4514 C CA . LYS B 1 219 ? -16.516 -9.312 -15.82 1 96.06 219 LYS B CA 1
ATOM 4515 C C . LYS B 1 219 ? -16.656 -9.398 -14.305 1 96.06 219 LYS B C 1
ATOM 4517 O O . LYS B 1 219 ? -16.234 -10.391 -13.695 1 96.06 219 LYS B O 1
ATOM 4522 N N . TRP B 1 220 ? -17.266 -8.445 -13.719 1 96.69 220 TRP B N 1
ATOM 4523 C CA . TRP B 1 220 ? -17.391 -8.391 -12.266 1 96.69 220 TRP B CA 1
ATOM 4524 C C . TRP B 1 220 ? -18.453 -9.367 -11.773 1 96.69 220 TRP B C 1
ATOM 4526 O O . TRP B 1 220 ? -18.297 -9.969 -10.703 1 96.69 220 TRP B O 1
ATOM 4536 N N . LEU B 1 221 ? -19.5 -9.5 -12.578 1 97.19 221 LEU B N 1
ATOM 4537 C CA . LEU B 1 221 ? -20.469 -10.523 -12.219 1 97.19 221 LEU B CA 1
ATOM 4538 C C . LEU B 1 221 ? -19.844 -11.906 -12.25 1 97.19 221 LEU B C 1
ATOM 4540 O O . LEU B 1 221 ? -20.094 -12.734 -11.367 1 97.19 221 LEU B O 1
ATOM 4544 N N . ALA B 1 222 ? -19.047 -12.156 -13.258 1 97.5 222 ALA B N 1
ATOM 4545 C CA . ALA B 1 222 ? -18.328 -13.43 -13.359 1 97.5 222 ALA B CA 1
ATOM 4546 C C . ALA B 1 222 ? -17.484 -13.688 -12.109 1 97.5 222 ALA B C 1
ATOM 4548 O O . ALA B 1 222 ? -17.469 -14.797 -11.586 1 97.5 222 ALA B O 1
ATOM 4549 N N . PHE B 1 223 ? -16.859 -12.656 -11.633 1 97.12 223 PHE B N 1
ATOM 4550 C CA . PHE B 1 223 ? -16.031 -12.766 -10.438 1 97.12 223 PHE B CA 1
ATOM 4551 C C . PHE B 1 223 ? -16.891 -13.133 -9.227 1 97.12 223 PHE B C 1
ATOM 4553 O O . PHE B 1 223 ? -16.531 -14.039 -8.469 1 97.12 223 PHE B O 1
ATOM 4560 N N . ILE B 1 224 ? -18 -12.414 -9.062 1 97.94 224 ILE B N 1
ATOM 4561 C CA . ILE B 1 224 ? -18.891 -12.664 -7.941 1 97.94 224 ILE B CA 1
ATOM 4562 C C . ILE B 1 224 ? -19.406 -14.102 -7.992 1 97.94 224 ILE B C 1
ATOM 4564 O O . ILE B 1 224 ? -19.344 -14.828 -6.996 1 97.94 224 ILE B O 1
ATOM 4568 N N . LEU B 1 225 ? -19.797 -14.516 -9.164 1 97.94 225 LEU B N 1
ATOM 4569 C CA . LEU B 1 225 ? -20.312 -15.859 -9.344 1 97.94 225 LEU B CA 1
ATOM 4570 C C . LEU B 1 225 ? -19.234 -16.906 -9.07 1 97.94 225 LEU B C 1
ATOM 4572 O O . LEU B 1 225 ? -19.516 -17.953 -8.469 1 97.94 225 LEU B O 1
ATOM 4576 N N . ARG B 1 226 ? -18.062 -16.641 -9.508 1 96.94 226 ARG B N 1
ATOM 4577 C CA . ARG B 1 226 ? -16.953 -17.562 -9.266 1 96.94 226 ARG B CA 1
ATOM 4578 C C . ARG B 1 226 ? -16.734 -17.766 -7.773 1 96.94 226 ARG B C 1
ATOM 4580 O O . ARG B 1 226 ? -16.516 -18.906 -7.324 1 96.94 226 ARG B O 1
ATOM 4587 N N . GLN B 1 227 ? -16.844 -16.703 -7.039 1 96 227 GLN B N 1
ATOM 4588 C CA . GLN B 1 227 ? -16.656 -16.812 -5.594 1 96 227 GLN B CA 1
ATOM 4589 C C . GLN B 1 227 ? -17.766 -17.656 -4.965 1 96 227 GLN B C 1
ATOM 4591 O O . GLN B 1 227 ? -17.5 -18.5 -4.102 1 96 227 GLN B O 1
ATOM 4596 N N . LEU B 1 228 ? -18.953 -17.469 -5.434 1 97.31 228 LEU B N 1
ATOM 4597 C CA . LEU B 1 228 ? -20.078 -18.188 -4.883 1 97.31 228 LEU B CA 1
ATOM 4598 C C . LEU B 1 228 ? -20.047 -19.656 -5.301 1 97.31 228 LEU B C 1
ATOM 4600 O O . LEU B 1 228 ? -20.266 -20.547 -4.477 1 97.31 228 LEU B O 1
ATOM 4604 N N . LEU B 1 229 ? -19.703 -19.875 -6.543 1 97 229 LEU B N 1
ATOM 4605 C CA . LEU B 1 229 ? -19.703 -21.234 -7.074 1 97 229 LEU B CA 1
ATOM 4606 C C . LEU B 1 229 ? -18.547 -22.047 -6.48 1 97 229 LEU B C 1
ATOM 4608 O O . LEU B 1 229 ? -18.719 -23.219 -6.172 1 97 229 LEU B O 1
ATOM 4612 N N . THR B 1 230 ? -17.375 -21.422 -6.332 1 94.25 230 THR B N 1
ATOM 4613 C CA . THR B 1 230 ? -16.25 -22.125 -5.727 1 94.25 230 THR B CA 1
ATOM 4614 C C . THR B 1 230 ? -16.562 -22.516 -4.285 1 94.25 230 THR B C 1
ATOM 4616 O O . THR B 1 230 ? -16.25 -23.625 -3.859 1 94.25 230 THR B O 1
ATOM 4619 N N . ASN B 1 231 ? -17.219 -21.672 -3.596 1 93 231 ASN B N 1
ATOM 4620 C CA . ASN B 1 231 ? -17.641 -21.984 -2.236 1 93 231 ASN B CA 1
ATOM 4621 C C . ASN B 1 231 ? -18.672 -23.109 -2.219 1 93 231 ASN B C 1
ATOM 4623 O O . ASN B 1 231 ? -18.578 -24.016 -1.388 1 93 231 ASN B O 1
ATOM 4627 N N . ALA B 1 232 ? -19.594 -23.016 -3.15 1 95.75 232 ALA B N 1
ATOM 4628 C CA . ALA B 1 232 ? -20.625 -24.047 -3.236 1 95.75 232 ALA B CA 1
ATOM 4629 C C . ALA B 1 232 ? -20 -25.422 -3.477 1 95.75 232 ALA B C 1
ATOM 4631 O O . ALA B 1 232 ? -20.375 -26.391 -2.818 1 95.75 232 ALA B O 1
ATOM 4632 N N . VAL B 1 233 ? -19.062 -25.469 -4.332 1 94.25 233 VAL B N 1
ATOM 4633 C CA . VAL B 1 233 ? -18.406 -26.734 -4.648 1 94.25 233 VAL B CA 1
ATOM 4634 C C . VAL B 1 233 ? -17.578 -27.188 -3.459 1 94.25 233 VAL B C 1
ATOM 4636 O O . VAL B 1 233 ? -17.609 -28.359 -3.076 1 94.25 233 VAL B O 1
ATOM 4639 N N . LYS B 1 234 ? -16.859 -26.25 -2.863 1 90.81 234 LYS B N 1
ATOM 4640 C CA . LYS B 1 234 ? -15.938 -26.547 -1.768 1 90.81 234 LYS B CA 1
ATOM 4641 C C . LYS B 1 234 ? -16.688 -27.141 -0.573 1 90.81 234 LYS B C 1
ATOM 4643 O O . LYS B 1 234 ? -16.219 -28.109 0.034 1 90.81 234 LYS B O 1
ATOM 4648 N N . TYR B 1 235 ? -17.875 -26.688 -0.298 1 91.69 235 TYR B N 1
ATOM 4649 C CA . TYR B 1 235 ? -18.5 -27.016 0.981 1 91.69 235 TYR B CA 1
ATOM 4650 C C . TYR B 1 235 ? -19.672 -27.969 0.792 1 91.69 235 TYR B C 1
ATOM 4652 O O . TYR B 1 235 ? -20.234 -28.469 1.768 1 91.69 235 TYR B O 1
ATOM 4660 N N . SER B 1 236 ? -19.984 -28.266 -0.462 1 94 236 SER B N 1
ATOM 4661 C CA . SER B 1 236 ? -21.047 -29.203 -0.745 1 94 236 SER B CA 1
ATOM 4662 C C . SER B 1 236 ? -20.625 -30.641 -0.438 1 94 236 SER B C 1
ATOM 4664 O O . SER B 1 236 ? -19.438 -30.969 -0.504 1 94 236 SER B O 1
ATOM 4666 N N . GLU B 1 237 ? -21.578 -31.484 -0.152 1 93.38 237 GLU B N 1
ATOM 4667 C CA . GLU B 1 237 ? -21.344 -32.906 0.054 1 93.38 237 GLU B CA 1
ATOM 4668 C C . GLU B 1 237 ? -21.016 -33.625 -1.263 1 93.38 237 GLU B C 1
ATOM 4670 O O . GLU B 1 237 ? -21.484 -33.188 -2.324 1 93.38 237 GLU B O 1
ATOM 4675 N N . GLU B 1 238 ? -20.219 -34.625 -1.091 1 93.81 238 GLU B N 1
ATOM 4676 C CA . GLU B 1 238 ? -19.891 -35.406 -2.283 1 93.81 238 GLU B CA 1
ATOM 4677 C C . GLU B 1 238 ? -21.156 -35.969 -2.932 1 93.81 238 GLU B C 1
ATOM 4679 O O . GLU B 1 238 ? -22.047 -36.438 -2.24 1 93.81 238 GLU B O 1
ATOM 4684 N N . GLY B 1 239 ? -21.188 -35.844 -4.133 1 94.5 239 GLY B N 1
ATOM 4685 C CA . GLY B 1 239 ? -22.297 -36.438 -4.883 1 94.5 239 GLY B CA 1
ATOM 4686 C C . GLY B 1 239 ? -23.531 -35.531 -4.895 1 94.5 239 GLY B C 1
ATOM 4687 O O . GLY B 1 239 ? -24.578 -35.938 -5.387 1 94.5 239 GLY B O 1
ATOM 4688 N N . SER B 1 240 ? -23.422 -34.375 -4.359 1 95.19 240 SER B N 1
ATOM 4689 C CA . SER B 1 240 ? -24.578 -33.469 -4.285 1 95.19 240 SER B CA 1
ATOM 4690 C C . SER B 1 240 ? -24.703 -32.625 -5.547 1 95.19 240 SER B C 1
ATOM 4692 O O . SER B 1 240 ? -23.938 -32.781 -6.492 1 95.19 240 SER B O 1
ATOM 4694 N N . GLU B 1 241 ? -25.797 -31.875 -5.52 1 96.12 241 GLU B N 1
ATOM 4695 C CA . GLU B 1 241 ? -26.062 -30.984 -6.648 1 96.12 241 GLU B CA 1
ATOM 4696 C C . GLU B 1 241 ? -26.188 -29.531 -6.191 1 96.12 241 GLU B C 1
ATOM 4698 O O . GLU B 1 241 ? -26.781 -29.25 -5.141 1 96.12 241 GLU B O 1
ATOM 4703 N N . ILE B 1 242 ? -25.641 -28.703 -6.996 1 97.88 242 ILE B N 1
ATOM 4704 C CA . ILE B 1 242 ? -25.766 -27.266 -6.777 1 97.88 242 ILE B CA 1
ATOM 4705 C C . ILE B 1 242 ? -26.844 -26.703 -7.715 1 97.88 242 ILE B C 1
ATOM 4707 O O . ILE B 1 242 ? -26.797 -26.938 -8.922 1 97.88 242 ILE B O 1
ATOM 4711 N N . ARG B 1 243 ? -27.828 -25.984 -7.156 1 97.88 243 ARG B N 1
ATOM 4712 C CA . ARG B 1 243 ? -28.922 -25.438 -7.934 1 97.88 243 ARG B CA 1
ATOM 4713 C C . ARG B 1 243 ? -28.719 -23.953 -8.203 1 97.88 243 ARG B C 1
ATOM 4715 O O . ARG B 1 243 ? -28.406 -23.188 -7.285 1 97.88 243 ARG B O 1
ATOM 4722 N N . ILE B 1 244 ? -28.812 -23.547 -9.422 1 98.19 244 ILE B N 1
ATOM 4723 C CA . ILE B 1 244 ? -28.734 -22.156 -9.844 1 98.19 244 ILE B CA 1
ATOM 4724 C C . ILE B 1 244 ? -30.047 -21.766 -10.539 1 98.19 244 ILE B C 1
ATOM 4726 O O . ILE B 1 244 ? -30.438 -22.375 -11.531 1 98.19 244 ILE B O 1
ATOM 4730 N N . GLN B 1 245 ? -30.672 -20.734 -9.992 1 97.56 245 GLN B N 1
ATOM 4731 C CA . GLN B 1 245 ? -31.969 -20.328 -10.523 1 97.56 245 GLN B CA 1
ATOM 4732 C C . GLN B 1 245 ? -32.062 -18.812 -10.672 1 97.56 245 GLN B C 1
ATOM 4734 O O . GLN B 1 245 ? -31.5 -18.078 -9.859 1 97.56 245 GLN B O 1
ATOM 4739 N N . SER B 1 246 ? -32.688 -18.391 -11.719 1 96.62 246 SER B N 1
ATOM 4740 C CA . SER B 1 246 ? -33 -16.969 -11.875 1 96.62 246 SER B CA 1
ATOM 4741 C C . SER B 1 246 ? -34.5 -16.75 -11.945 1 96.62 246 SER B C 1
ATOM 4743 O O . SER B 1 246 ? -35.25 -17.609 -12.438 1 96.62 246 SER B O 1
ATOM 4745 N N . SER B 1 247 ? -34.906 -15.641 -11.383 1 94.12 247 SER B N 1
ATOM 4746 C CA . SER B 1 247 ? -36.312 -15.266 -11.398 1 94.12 247 SER B CA 1
ATOM 4747 C C . SER B 1 247 ? -36.5 -13.75 -11.383 1 94.12 247 SER B C 1
ATOM 4749 O O . SER B 1 247 ? -35.5 -13.016 -11.289 1 94.12 247 SER B O 1
ATOM 4751 N N . VAL B 1 248 ? -37.719 -13.375 -11.68 1 92.31 248 VAL B N 1
ATOM 4752 C CA . VAL B 1 248 ? -38.094 -11.969 -11.547 1 92.31 248 VAL B CA 1
ATOM 4753 C C . VAL B 1 248 ? -39.125 -11.805 -10.422 1 92.31 248 VAL B C 1
ATOM 4755 O O . VAL B 1 248 ? -40.156 -12.445 -10.43 1 92.31 248 VAL B O 1
ATOM 4758 N N . GLN B 1 249 ? -38.625 -11.055 -9.477 1 87.62 249 GLN B N 1
ATOM 4759 C CA . GLN B 1 249 ? -39.531 -10.766 -8.375 1 87.62 249 GLN B CA 1
ATOM 4760 C C . GLN B 1 249 ? -39.781 -9.266 -8.234 1 87.62 249 GLN B C 1
ATOM 4762 O O . GLN B 1 249 ? -38.812 -8.492 -8.047 1 87.62 249 GLN B O 1
ATOM 4767 N N . LYS B 1 250 ? -41 -8.82 -8.312 1 83.94 250 LYS B N 1
ATOM 4768 C CA . LYS B 1 250 ? -41.375 -7.418 -8.188 1 83.94 250 LYS B CA 1
ATOM 4769 C C . LYS B 1 250 ? -40.562 -6.547 -9.141 1 83.94 250 LYS B C 1
ATOM 4771 O O . LYS B 1 250 ? -40.031 -5.504 -8.742 1 83.94 250 LYS B O 1
ATOM 4776 N N . GLY B 1 251 ? -40.281 -7.074 -10.336 1 82.5 251 GLY B N 1
ATOM 4777 C CA . GLY B 1 251 ? -39.594 -6.32 -11.367 1 82.5 251 GLY B CA 1
ATOM 4778 C C . GLY B 1 251 ? -38.062 -6.398 -11.234 1 82.5 251 GLY B C 1
ATOM 4779 O O . GLY B 1 251 ? -37.344 -5.863 -12.07 1 82.5 251 GLY B O 1
ATOM 4780 N N . GLN B 1 252 ? -37.719 -7.074 -10.227 1 89.69 252 GLN B N 1
ATOM 4781 C CA . GLN B 1 252 ? -36.25 -7.195 -10.016 1 89.69 252 GLN B CA 1
ATOM 4782 C C . GLN B 1 252 ? -35.781 -8.586 -10.391 1 89.69 252 GLN B C 1
ATOM 4784 O O . GLN B 1 252 ? -36.406 -9.586 -10.086 1 89.69 252 GLN B O 1
ATOM 4789 N N . LYS B 1 253 ? -34.688 -8.586 -11.078 1 94.25 253 LYS B N 1
ATOM 4790 C CA . LYS B 1 253 ? -34.094 -9.859 -11.438 1 94.25 253 LYS B CA 1
ATOM 4791 C C . LYS B 1 253 ? -33.281 -10.445 -10.273 1 94.25 253 LYS B C 1
ATOM 4793 O O . LYS B 1 253 ? -32.562 -9.727 -9.594 1 94.25 253 LYS B O 1
ATOM 4798 N N . ILE B 1 254 ? -33.531 -11.734 -10.039 1 96.06 254 ILE B N 1
ATOM 4799 C CA . ILE B 1 254 ? -32.906 -12.414 -8.906 1 96.06 254 ILE B CA 1
ATOM 4800 C C . ILE B 1 254 ? -32.188 -13.672 -9.391 1 96.06 254 ILE B C 1
ATOM 4802 O O . ILE B 1 254 ? -32.688 -14.398 -10.242 1 96.06 254 ILE B O 1
ATOM 4806 N N . LEU B 1 255 ? -31 -13.852 -8.938 1 97.62 255 LEU B N 1
ATOM 4807 C CA . LEU B 1 255 ? -30.234 -15.07 -9.188 1 97.62 255 LEU B CA 1
ATOM 4808 C C . LEU B 1 255 ? -29.875 -15.766 -7.879 1 97.62 255 LEU B C 1
ATOM 4810 O O . LEU B 1 255 ? -29.375 -15.125 -6.953 1 97.62 255 LEU B O 1
ATOM 4814 N N . THR B 1 256 ? -30.172 -17.078 -7.781 1 97.75 256 THR B N 1
ATOM 4815 C CA . THR B 1 256 ? -29.891 -17.812 -6.559 1 97.75 256 THR B CA 1
ATOM 4816 C C . THR B 1 256 ? -28.922 -18.953 -6.824 1 97.75 256 THR B C 1
ATOM 4818 O O . THR B 1 256 ? -29 -19.625 -7.859 1 97.75 256 THR B O 1
ATOM 4821 N N . VAL B 1 257 ? -28 -19.156 -5.961 1 98.19 257 VAL B N 1
ATOM 4822 C CA . VAL B 1 257 ? -27.062 -20.297 -5.941 1 98.19 257 VAL B CA 1
ATOM 4823 C C . VAL B 1 257 ? -27.234 -21.062 -4.633 1 98.19 257 VAL B C 1
ATOM 4825 O O . VAL B 1 257 ? -26.922 -20.562 -3.557 1 98.19 257 VAL B O 1
ATOM 4828 N N . ALA B 1 258 ? -27.688 -22.281 -4.754 1 97.88 258 ALA B N 1
ATOM 4829 C CA . ALA B 1 258 ? -27.969 -23.094 -3.574 1 97.88 258 ALA B CA 1
ATOM 4830 C C . ALA B 1 258 ? -27.109 -24.344 -3.553 1 97.88 258 ALA B C 1
ATOM 4832 O O . ALA B 1 258 ? -27.125 -25.141 -4.504 1 97.88 258 ALA B O 1
ATOM 4833 N N . ASP B 1 259 ? -26.406 -24.453 -2.484 1 97 259 ASP B N 1
ATOM 4834 C CA . ASP B 1 259 ? -25.609 -25.672 -2.322 1 97 259 ASP B CA 1
ATOM 4835 C C . ASP B 1 259 ? -26.234 -26.609 -1.295 1 97 259 ASP B C 1
ATOM 4837 O O . ASP B 1 259 ? -27.203 -26.25 -0.626 1 97 259 ASP B O 1
ATOM 4841 N N . ASN B 1 260 ? -25.781 -27.859 -1.305 1 93.62 260 ASN B N 1
ATOM 4842 C CA . ASN B 1 260 ? -26.156 -28.859 -0.305 1 93.62 260 ASN B CA 1
ATOM 4843 C C . ASN B 1 260 ? -24.984 -29.219 0.595 1 93.62 260 ASN B C 1
ATOM 4845 O O . ASN B 1 260 ? -24.594 -30.391 0.695 1 93.62 260 ASN B O 1
ATOM 4849 N N . GLY B 1 261 ? -24.531 -28.203 1.276 1 92.75 261 GLY B N 1
ATOM 4850 C CA . GLY B 1 261 ? -23.328 -28.422 2.051 1 92.75 261 GLY B CA 1
ATOM 4851 C C . GLY B 1 261 ? -23.562 -28.375 3.549 1 92.75 261 GLY B C 1
ATOM 4852 O O . GLY B 1 261 ? -24.656 -28.672 4.023 1 92.75 261 GLY B O 1
ATOM 4853 N N . ARG B 1 262 ? -22.547 -28.141 4.289 1 90.75 262 ARG B N 1
ATOM 4854 C CA . ARG B 1 262 ? -22.531 -28.234 5.746 1 90.75 262 ARG B CA 1
ATOM 4855 C C . ARG B 1 262 ? -23.328 -27.078 6.367 1 90.75 262 ARG B C 1
ATOM 4857 O O . ARG B 1 262 ? -23.734 -27.172 7.527 1 90.75 262 ARG B O 1
ATOM 4864 N N . GLY B 1 263 ? -23.531 -26.047 5.57 1 93.25 263 GLY B N 1
ATOM 4865 C CA . GLY B 1 263 ? -24.25 -24.891 6.09 1 93.25 263 GLY B CA 1
ATOM 4866 C C . GLY B 1 263 ? -23.406 -24.016 7.004 1 93.25 263 GLY B C 1
ATOM 4867 O O . GLY B 1 263 ? -22.25 -24.344 7.277 1 93.25 263 GLY B O 1
ATOM 4868 N N . ILE B 1 264 ? -24.031 -22.891 7.359 1 92.5 264 ILE B N 1
ATOM 4869 C CA . ILE B 1 264 ? -23.344 -21.906 8.188 1 92.5 264 ILE B CA 1
ATOM 4870 C C . ILE B 1 264 ? -24.141 -21.672 9.477 1 92.5 264 ILE B C 1
ATOM 4872 O O . ILE B 1 264 ? -25.359 -21.5 9.438 1 92.5 264 ILE B O 1
ATOM 4876 N N . GLY B 1 265 ? -23.5 -21.641 10.562 1 91.19 265 GLY B N 1
ATOM 4877 C CA . GLY B 1 265 ? -24.141 -21.344 11.836 1 91.19 265 GLY B CA 1
ATOM 4878 C C . GLY B 1 265 ? -24.641 -19.922 11.945 1 91.19 265 GLY B C 1
ATOM 4879 O O . GLY B 1 265 ? -24.078 -19.016 11.344 1 91.19 265 GLY B O 1
ATOM 4880 N N . PRO B 1 266 ? -25.672 -19.797 12.734 1 89.62 266 PRO B N 1
ATOM 4881 C CA . PRO B 1 266 ? -26.25 -18.453 12.859 1 89.62 266 PRO B CA 1
ATOM 4882 C C . PRO B 1 266 ? -25.266 -17.422 13.383 1 89.62 266 PRO B C 1
ATOM 4884 O O . PRO B 1 266 ? -25.312 -16.25 12.977 1 89.62 266 PRO B O 1
ATOM 4887 N N . ARG B 1 267 ? -24.391 -17.781 14.258 1 89.62 267 ARG B N 1
ATOM 4888 C CA . ARG B 1 267 ? -23.406 -16.875 14.844 1 89.62 267 ARG B CA 1
ATOM 4889 C C . ARG B 1 267 ? -22.422 -16.375 13.789 1 89.62 267 ARG B C 1
ATOM 4891 O O . ARG B 1 267 ? -21.938 -15.25 13.867 1 89.62 267 ARG B O 1
ATOM 4898 N N . ASP B 1 268 ? -22.125 -17.188 12.789 1 91.19 268 ASP B N 1
ATOM 4899 C CA . ASP B 1 268 ? -21.125 -16.859 11.766 1 91.19 268 ASP B CA 1
ATOM 4900 C C . ASP B 1 268 ? -21.766 -16.156 10.578 1 91.19 268 ASP B C 1
ATOM 4902 O O . ASP B 1 268 ? -21.094 -15.453 9.82 1 91.19 268 ASP B O 1
ATOM 4906 N N . LEU B 1 269 ? -23.016 -16.297 10.477 1 92.12 269 LEU B N 1
ATOM 4907 C CA . LEU B 1 269 ? -23.734 -15.836 9.289 1 92.12 269 LEU B CA 1
ATOM 4908 C C . LEU B 1 269 ? -23.594 -14.328 9.117 1 92.12 269 LEU B C 1
ATOM 4910 O O . LEU B 1 269 ? -23.453 -13.836 7.996 1 92.12 269 LEU B O 1
ATOM 4914 N N . SER B 1 270 ? -23.562 -13.633 10.242 1 90.81 270 SER B N 1
ATOM 4915 C CA . SER B 1 270 ? -23.484 -12.18 10.164 1 90.81 270 SER B CA 1
ATOM 4916 C C . SER B 1 270 ? -22.078 -11.719 9.805 1 90.81 270 SER B C 1
ATOM 4918 O O . SER B 1 270 ? -21.875 -10.578 9.375 1 90.81 270 SER B O 1
ATOM 4920 N N . ARG B 1 271 ? -21.094 -12.656 9.859 1 93.25 271 ARG B N 1
ATOM 4921 C CA . ARG B 1 271 ? -19.688 -12.258 9.727 1 93.25 271 ARG B CA 1
ATOM 4922 C C . ARG B 1 271 ? -19.078 -12.828 8.453 1 93.25 271 ARG B C 1
ATOM 4924 O O . ARG B 1 271 ? -17.906 -12.562 8.148 1 93.25 271 ARG B O 1
ATOM 4931 N N . ILE B 1 272 ? -19.781 -13.562 7.637 1 93.44 272 ILE B N 1
ATOM 4932 C CA . ILE B 1 272 ? -19.203 -14.312 6.531 1 93.44 272 ILE B CA 1
ATOM 4933 C C . ILE B 1 272 ? -18.688 -13.344 5.469 1 93.44 272 ILE B C 1
ATOM 4935 O O . ILE B 1 272 ? -17.859 -13.719 4.625 1 93.44 272 ILE B O 1
ATOM 4939 N N . PHE B 1 273 ? -19.156 -12.031 5.539 1 95.06 273 PHE B N 1
ATOM 4940 C CA . PHE B 1 273 ? -18.703 -11.055 4.555 1 95.06 273 PHE B CA 1
ATOM 4941 C C . PHE B 1 273 ? -17.609 -10.156 5.129 1 95.06 273 PHE B C 1
ATOM 4943 O O . PHE B 1 273 ? -17.125 -9.25 4.449 1 95.06 273 PHE B O 1
ATOM 4950 N N . ASP B 1 274 ? -17.203 -10.445 6.332 1 92.81 274 ASP B N 1
ATOM 4951 C CA . ASP B 1 274 ? -16.125 -9.672 6.941 1 92.81 274 ASP B CA 1
ATOM 4952 C C . ASP B 1 274 ? -14.773 -10.062 6.359 1 92.81 274 ASP B C 1
ATOM 4954 O O . ASP B 1 274 ? -14.531 -11.234 6.074 1 92.81 274 ASP B O 1
ATOM 4958 N N . LYS B 1 275 ? -13.984 -9.039 6.348 1 88.62 275 LYS B N 1
ATOM 4959 C CA . LYS B 1 275 ? -12.648 -9.25 5.793 1 88.62 275 LYS B CA 1
ATOM 4960 C C . LYS B 1 275 ? -11.883 -10.297 6.594 1 88.62 275 LYS B C 1
ATOM 4962 O O . LYS B 1 275 ? -11.727 -10.172 7.809 1 88.62 275 LYS B O 1
ATOM 4967 N N . GLY B 1 276 ? -11.492 -11.383 5.949 1 86.75 276 GLY B N 1
ATOM 4968 C CA . GLY B 1 276 ? -10.617 -12.383 6.543 1 86.75 276 GLY B CA 1
ATOM 4969 C C . GLY B 1 276 ? -11.359 -13.383 7.41 1 86.75 276 GLY B C 1
ATOM 4970 O O . GLY B 1 276 ? -10.734 -14.219 8.07 1 86.75 276 GLY B O 1
ATOM 4971 N N . PHE B 1 277 ? -12.641 -13.391 7.367 1 86.88 277 PHE B N 1
ATOM 4972 C CA . PHE B 1 277 ? -13.414 -14.258 8.242 1 86.88 277 PHE B CA 1
ATOM 4973 C C . PHE B 1 277 ? -13.438 -15.688 7.703 1 86.88 277 PHE B C 1
ATOM 4975 O O . PHE B 1 277 ? -13.742 -15.898 6.527 1 86.88 277 PHE B O 1
ATOM 4982 N N . THR B 1 278 ? -12.992 -16.594 8.555 1 83 278 THR B N 1
ATOM 4983 C CA . THR B 1 278 ? -13.094 -18.016 8.25 1 83 278 THR B CA 1
ATOM 4984 C C . THR B 1 278 ? -13.773 -18.766 9.391 1 83 278 THR B C 1
ATOM 4986 O O . THR B 1 278 ? -13.562 -18.438 10.562 1 83 278 THR B O 1
ATOM 4989 N N . SER B 1 279 ? -14.836 -19.453 9.234 1 74.62 279 SER B N 1
ATOM 4990 C CA . SER B 1 279 ? -15.547 -20.156 10.289 1 74.62 279 SER B CA 1
ATOM 4991 C C . SER B 1 279 ? -14.656 -21.203 10.953 1 74.62 279 SER B C 1
ATOM 4993 O O . SER B 1 279 ? -13.812 -21.812 10.289 1 74.62 279 SER B O 1
ATOM 4995 N N . THR B 1 280 ? -14.141 -20.938 12.312 1 57.94 280 THR B N 1
ATOM 4996 C CA . THR B 1 280 ? -13.281 -21.766 13.148 1 57.94 280 THR B CA 1
ATOM 4997 C C . THR B 1 280 ? -13.836 -23.188 13.258 1 57.94 280 THR B C 1
ATOM 4999 O O . THR B 1 280 ? -13.172 -24.078 13.797 1 57.94 280 THR B O 1
ATOM 5002 N N . SER B 1 281 ? -15.055 -23.281 13.133 1 52.16 281 SER B N 1
ATOM 5003 C CA . SER B 1 281 ? -15.523 -24.547 13.703 1 52.16 281 SER B CA 1
ATOM 5004 C C . SER B 1 281 ? -14.711 -25.719 13.18 1 52.16 281 SER B C 1
ATOM 5006 O O . SER B 1 281 ? -14.391 -26.656 13.93 1 52.16 281 SER B O 1
ATOM 5008 N N . GLN B 1 282 ? -14.68 -26.094 11.875 1 51.19 282 GLN B N 1
ATOM 5009 C CA . GLN B 1 282 ? -13.945 -27.312 11.547 1 51.19 282 GLN B CA 1
ATOM 5010 C C . GLN B 1 282 ? -12.562 -26.984 11 1 51.19 282 GLN B C 1
ATOM 5012 O O . GLN B 1 282 ? -12.438 -26.344 9.945 1 51.19 282 GLN B O 1
ATOM 5017 N N . HIS B 1 283 ? -11.547 -26.812 11.906 1 48.41 283 HIS B N 1
ATOM 5018 C CA . HIS B 1 283 ? -10.102 -26.641 11.82 1 48.41 283 HIS B CA 1
ATOM 5019 C C . HIS B 1 283 ? -9.57 -27.078 10.461 1 48.41 283 HIS B C 1
ATOM 5021 O O . HIS B 1 283 ? -8.43 -26.797 10.109 1 48.41 283 HIS B O 1
ATOM 5027 N N . GLN B 1 284 ? -10.297 -27.953 9.875 1 45.94 284 GLN B N 1
ATOM 5028 C CA . GLN B 1 284 ? -9.656 -28.656 8.773 1 45.94 284 GLN B CA 1
ATOM 5029 C C . GLN B 1 284 ? -9.625 -27.797 7.512 1 45.94 284 GLN B C 1
ATOM 5031 O O . GLN B 1 284 ? -8.945 -28.141 6.543 1 45.94 284 GLN B O 1
ATOM 5036 N N . ASP B 1 285 ? -10.5 -26.719 7.551 1 52.03 285 ASP B N 1
ATOM 5037 C CA . ASP B 1 285 ? -10.516 -26.094 6.23 1 52.03 285 ASP B CA 1
ATOM 5038 C C . ASP B 1 285 ? -9.383 -25.094 6.078 1 52.03 285 ASP B C 1
ATOM 5040 O O . ASP B 1 285 ? -9.625 -23.875 6.051 1 52.03 285 ASP B O 1
ATOM 5044 N N . GLN B 1 286 ? -8.18 -25.484 6.418 1 53.06 286 GLN B N 1
ATOM 5045 C CA . GLN B 1 286 ? -6.891 -24.812 6.422 1 53.06 286 GLN B CA 1
ATOM 5046 C C . GLN B 1 286 ? -6.652 -24.078 5.102 1 53.06 286 GLN B C 1
ATOM 5048 O O . GLN B 1 286 ? -5.676 -23.328 4.965 1 53.06 286 GLN B O 1
ATOM 5053 N N . HIS B 1 287 ? -7.805 -24.016 4.176 1 64.06 287 HIS B N 1
ATOM 5054 C CA . HIS B 1 287 ? -7.391 -23.484 2.879 1 64.06 287 HIS B CA 1
ATOM 5055 C C . HIS B 1 287 ? -8.188 -22.234 2.521 1 64.06 287 HIS B C 1
ATOM 5057 O O . HIS B 1 287 ? -8.195 -21.812 1.362 1 64.06 287 HIS B O 1
ATOM 5063 N N . ALA B 1 288 ? -8.82 -21.672 3.617 1 71.25 288 ALA B N 1
ATOM 5064 C CA . ALA B 1 288 ? -9.625 -20.516 3.258 1 71.25 288 ALA B CA 1
ATOM 5065 C C . ALA B 1 288 ? -8.953 -19.219 3.723 1 71.25 288 ALA B C 1
ATOM 5067 O O . ALA B 1 288 ? -8.438 -19.141 4.844 1 71.25 288 ALA B O 1
ATOM 5068 N N . THR B 1 289 ? -8.883 -18.156 2.83 1 75.12 289 THR B N 1
ATOM 5069 C CA . THR B 1 289 ? -8.305 -16.859 3.141 1 75.12 289 THR B CA 1
ATOM 5070 C C . THR B 1 289 ? -9.336 -15.961 3.826 1 75.12 289 THR B C 1
ATOM 5072 O O . THR B 1 289 ? -8.977 -14.977 4.477 1 75.12 289 THR B O 1
ATOM 5075 N N . GLY B 1 290 ? -10.656 -16.297 3.625 1 85.94 290 GLY B N 1
ATOM 5076 C CA . GLY B 1 290 ? -11.727 -15.43 4.113 1 85.94 290 GLY B CA 1
ATOM 5077 C C . GLY B 1 290 ? -11.898 -14.164 3.289 1 85.94 290 GLY B C 1
ATOM 5078 O O . GLY B 1 290 ? -12.547 -13.219 3.727 1 85.94 290 GLY B O 1
ATOM 5079 N N . MET B 1 291 ? -11.352 -14.172 2.104 1 90.19 291 MET B N 1
ATOM 5080 C CA . MET B 1 291 ? -11.391 -12.977 1.259 1 90.19 291 MET B CA 1
ATOM 5081 C C . MET B 1 291 ? -12.477 -13.102 0.194 1 90.19 291 MET B C 1
ATOM 5083 O O . MET B 1 291 ? -12.945 -12.102 -0.34 1 90.19 291 MET B O 1
ATOM 5087 N N . GLY B 1 292 ? -12.93 -14.234 -0.099 1 93.25 292 GLY B N 1
ATOM 5088 C CA . GLY B 1 292 ? -13.805 -14.477 -1.233 1 93.25 292 GLY B CA 1
ATOM 5089 C C . GLY B 1 292 ? -15.125 -13.742 -1.135 1 93.25 292 GLY B C 1
ATOM 5090 O O . GLY B 1 292 ? -15.422 -12.875 -1.959 1 93.25 292 GLY B O 1
ATOM 5091 N N . LEU B 1 293 ? -15.852 -14.023 -0.066 1 95.5 293 LEU B N 1
ATOM 5092 C CA . LEU B 1 293 ? -17.172 -13.422 0.098 1 95.5 293 LEU B CA 1
ATOM 5093 C C . LEU B 1 293 ? -17.062 -11.93 0.386 1 95.5 293 LEU B C 1
ATOM 5095 O O . LEU B 1 293 ? -17.922 -11.148 -0.029 1 95.5 293 LEU B O 1
ATOM 5099 N N . TYR B 1 294 ? -16.047 -11.594 1.094 1 94.56 294 TYR B N 1
ATOM 5100 C CA . TYR B 1 294 ? -15.773 -10.18 1.337 1 94.56 294 TYR B CA 1
ATOM 5101 C C . TYR B 1 294 ? -15.617 -9.422 0.024 1 94.56 294 TYR B C 1
ATOM 5103 O O . TYR B 1 294 ? -16.266 -8.398 -0.186 1 94.56 294 TYR B O 1
ATOM 5111 N N . LEU B 1 295 ? -14.82 -9.93 -0.903 1 95.94 295 LEU B N 1
ATOM 5112 C CA . LEU B 1 295 ? -14.57 -9.289 -2.188 1 95.94 295 LEU B CA 1
ATOM 5113 C C . LEU B 1 295 ? -15.812 -9.32 -3.068 1 95.94 295 LEU B C 1
ATOM 5115 O O . LEU B 1 295 ? -16.078 -8.367 -3.811 1 95.94 295 LEU B O 1
ATOM 5119 N N . ALA B 1 296 ? -16.547 -10.414 -2.943 1 97.5 296 ALA B N 1
ATOM 5120 C CA . ALA B 1 296 ? -17.781 -10.508 -3.705 1 97.5 296 ALA B CA 1
ATOM 5121 C C . ALA B 1 296 ? -18.75 -9.391 -3.309 1 97.5 296 ALA B C 1
ATOM 5123 O O . ALA B 1 296 ? -19.344 -8.734 -4.172 1 97.5 296 ALA B O 1
ATOM 5124 N N . LYS B 1 297 ? -18.875 -9.188 -2.051 1 97.12 297 LYS B N 1
ATOM 5125 C CA . LYS B 1 297 ? -19.766 -8.141 -1.549 1 97.12 297 LYS B CA 1
ATOM 5126 C C . LYS B 1 297 ? -19.266 -6.758 -1.978 1 97.12 297 LYS B C 1
ATOM 5128 O O . LYS B 1 297 ? -20.062 -5.918 -2.406 1 97.12 297 LYS B O 1
ATOM 5133 N N . LYS B 1 298 ? -18.016 -6.578 -1.895 1 96.12 298 LYS B N 1
ATOM 5134 C CA . LYS B 1 298 ? -17.422 -5.297 -2.283 1 96.12 298 LYS B CA 1
ATOM 5135 C C . LYS B 1 298 ? -17.641 -5.023 -3.77 1 96.12 298 LYS B C 1
ATOM 5137 O O . LYS B 1 298 ? -17.906 -3.887 -4.164 1 96.12 298 LYS B O 1
ATOM 5142 N N . ALA B 1 299 ? -17.469 -6.008 -4.543 1 96.5 299 ALA B N 1
ATOM 5143 C CA . ALA B 1 299 ? -17.641 -5.871 -5.988 1 96.5 299 ALA B CA 1
ATOM 5144 C C . ALA B 1 299 ? -19.094 -5.656 -6.355 1 96.5 299 ALA B C 1
ATOM 5146 O O . ALA B 1 299 ? -19.406 -4.984 -7.344 1 96.5 299 ALA B O 1
ATOM 5147 N N . ALA B 1 300 ? -20 -6.176 -5.523 1 96.81 300 ALA B N 1
ATOM 5148 C CA . ALA B 1 300 ? -21.438 -6.121 -5.812 1 96.81 300 ALA B CA 1
ATOM 5149 C C . ALA B 1 300 ? -21.984 -4.715 -5.582 1 96.81 300 ALA B C 1
ATOM 5151 O O . ALA B 1 300 ? -22.859 -4.258 -6.32 1 96.81 300 ALA B O 1
ATOM 5152 N N . ALA B 1 301 ? -21.453 -4.039 -4.723 1 94.06 301 ALA B N 1
ATOM 5153 C CA . ALA B 1 301 ? -22 -2.754 -4.273 1 94.06 301 ALA B CA 1
ATOM 5154 C C . ALA B 1 301 ? -22.016 -1.745 -5.418 1 94.06 301 ALA B C 1
ATOM 5156 O O . ALA B 1 301 ? -23.078 -1.217 -5.762 1 94.06 301 ALA B O 1
ATOM 5157 N N . PRO B 1 302 ? -20.891 -1.555 -6.055 1 92.19 302 PRO B N 1
ATOM 5158 C CA . PRO B 1 302 ? -20.906 -0.584 -7.152 1 92.19 302 PRO B CA 1
ATOM 5159 C C . PRO B 1 302 ? -21.781 -1.032 -8.32 1 92.19 302 PRO B C 1
ATOM 5161 O O . PRO B 1 302 ? -22.156 -0.215 -9.164 1 92.19 302 PRO B O 1
ATOM 5164 N N . LEU B 1 303 ? -22.078 -2.271 -8.398 1 93.44 303 LEU B N 1
ATOM 5165 C CA . LEU B 1 303 ? -22.891 -2.811 -9.477 1 93.44 303 LEU B CA 1
ATOM 5166 C C . LEU B 1 303 ? -24.375 -2.684 -9.156 1 93.44 303 LEU B C 1
ATOM 5168 O O . LEU B 1 303 ? -25.234 -2.971 -10 1 93.44 303 LEU B O 1
ATOM 5172 N N . GLY B 1 304 ? -24.688 -2.305 -7.941 1 92.19 304 GLY B N 1
ATOM 5173 C CA . GLY B 1 304 ? -26.078 -2.262 -7.504 1 92.19 304 GLY B CA 1
ATOM 5174 C C . GLY B 1 304 ? -26.656 -3.637 -7.238 1 92.19 304 GLY B C 1
ATOM 5175 O O . GLY B 1 304 ? -27.875 -3.834 -7.352 1 92.19 304 GLY B O 1
ATOM 5176 N N . ILE B 1 305 ? -25.812 -4.617 -7.047 1 95.62 305 ILE B N 1
ATOM 5177 C CA . ILE B 1 305 ? -26.25 -5.977 -6.746 1 95.62 305 ILE B CA 1
ATOM 5178 C C . ILE B 1 305 ? -26.266 -6.188 -5.234 1 95.62 305 ILE B C 1
ATOM 5180 O O . ILE B 1 305 ? -25.297 -5.879 -4.543 1 95.62 305 ILE B O 1
ATOM 5184 N N . HIS B 1 306 ? -27.406 -6.602 -4.734 1 96.44 306 HIS B N 1
ATOM 5185 C CA . HIS B 1 306 ? -27.5 -6.949 -3.322 1 96.44 306 HIS B CA 1
ATOM 5186 C C . HIS B 1 306 ? -27.328 -8.453 -3.113 1 96.44 306 HIS B C 1
ATOM 5188 O O . HIS B 1 306 ? -28.031 -9.25 -3.744 1 96.44 306 HIS B O 1
ATOM 5194 N N . ILE B 1 307 ? -26.359 -8.805 -2.266 1 97.56 307 ILE B N 1
ATOM 5195 C CA . ILE B 1 307 ? -26.125 -10.211 -1.97 1 97.56 307 ILE B CA 1
ATOM 5196 C C . ILE B 1 307 ? -26.719 -10.562 -0.608 1 97.56 307 ILE B C 1
ATOM 5198 O O . ILE B 1 307 ? -26.406 -9.914 0.396 1 97.56 307 ILE B O 1
ATOM 5202 N N . SER B 1 308 ? -27.547 -11.492 -0.54 1 96.81 308 SER B N 1
ATOM 5203 C CA . SER B 1 308 ? -28.078 -12.031 0.706 1 96.81 308 SER B CA 1
ATOM 5204 C C . SER B 1 308 ? -27.812 -13.523 0.822 1 96.81 308 SER B C 1
ATOM 5206 O O . SER B 1 308 ? -27.484 -14.18 -0.169 1 96.81 308 SER B O 1
ATOM 5208 N N . VAL B 1 309 ? -27.922 -14.047 2.074 1 97.44 309 VAL B N 1
ATOM 5209 C CA . VAL B 1 309 ? -27.578 -15.445 2.311 1 97.44 309 VAL B CA 1
ATOM 5210 C C . VAL B 1 309 ? -28.578 -16.062 3.287 1 97.44 309 VAL B C 1
ATOM 5212 O O . VAL B 1 309 ? -29.016 -15.406 4.238 1 97.44 309 VAL B O 1
ATOM 5215 N N . GLN B 1 310 ? -29.016 -17.234 2.984 1 96.69 310 GLN B N 1
ATOM 5216 C CA . GLN B 1 310 ? -29.75 -18.109 3.877 1 96.69 310 GLN B CA 1
ATOM 5217 C C . GLN B 1 310 ? -29.062 -19.469 4.027 1 96.69 310 GLN B C 1
ATOM 5219 O O . GLN B 1 310 ? -28.688 -20.094 3.033 1 96.69 310 GLN B O 1
ATOM 5224 N N . SER B 1 311 ? -28.844 -19.797 5.281 1 96.31 311 SER B N 1
ATOM 5225 C CA . SER B 1 311 ? -28.141 -21.062 5.504 1 96.31 311 SER B CA 1
ATOM 5226 C C . SER B 1 311 ? -28.609 -21.734 6.789 1 96.31 311 SER B C 1
ATOM 5228 O O . SER B 1 311 ? -28.984 -21.062 7.75 1 96.31 311 SER B O 1
ATOM 5230 N N . THR B 1 312 ? -28.688 -23.016 6.73 1 93.06 312 THR B N 1
ATOM 5231 C CA . THR B 1 312 ? -28.953 -23.859 7.883 1 93.06 312 THR B CA 1
ATOM 5232 C C . THR B 1 312 ? -27.906 -24.969 8.008 1 93.06 312 THR B C 1
ATOM 5234 O O . THR B 1 312 ? -27.578 -25.625 7.02 1 93.06 312 THR B O 1
ATOM 5237 N N . VAL B 1 313 ? -27.422 -25.125 9.219 1 92.81 313 VAL B N 1
ATOM 5238 C CA . VAL B 1 313 ? -26.406 -26.141 9.445 1 92.81 313 VAL B CA 1
ATOM 5239 C C . VAL B 1 313 ? -26.938 -27.5 9.023 1 92.81 313 VAL B C 1
ATOM 5241 O O . VAL B 1 313 ? -28.047 -27.891 9.398 1 92.81 313 VAL B O 1
ATOM 5244 N N . GLY B 1 314 ? -26.203 -28.125 8.18 1 92 314 GLY B N 1
ATOM 5245 C CA . GLY B 1 314 ? -26.547 -29.469 7.746 1 92 314 GLY B CA 1
ATOM 5246 C C . GLY B 1 314 ? -27.469 -29.484 6.531 1 92 314 GLY B C 1
ATOM 5247 O O . GLY B 1 314 ? -27.75 -30.547 5.984 1 92 314 GLY B O 1
ATOM 5248 N N . SER B 1 315 ? -27.969 -28.391 6.055 1 92.19 315 SER B N 1
ATOM 5249 C CA . SER B 1 315 ? -28.922 -28.359 4.945 1 92.19 315 SER B CA 1
ATOM 5250 C C . SER B 1 315 ? -28.328 -27.641 3.738 1 92.19 315 SER B C 1
ATOM 5252 O O . SER B 1 315 ? -28.781 -27.844 2.609 1 92.19 315 SER B O 1
ATOM 5254 N N . GLY B 1 316 ? -27.391 -26.812 4.023 1 95.5 316 GLY B N 1
ATOM 5255 C CA . GLY B 1 316 ? -26.766 -26.125 2.91 1 95.5 316 GLY B CA 1
ATOM 5256 C C . GLY B 1 316 ? -26.891 -24.609 2.988 1 95.5 316 GLY B C 1
ATOM 5257 O O . GLY B 1 316 ? -27.266 -24.078 4.027 1 95.5 316 GLY B O 1
ATOM 5258 N N . THR B 1 317 ? -26.453 -23.938 1.986 1 97.06 317 THR B N 1
ATOM 5259 C CA . THR B 1 317 ? -26.422 -22.484 1.925 1 97.06 317 THR B CA 1
ATOM 5260 C C . THR B 1 317 ? -26.969 -21.984 0.589 1 97.06 317 THR B C 1
ATOM 5262 O O . THR B 1 317 ? -26.672 -22.562 -0.46 1 97.06 317 THR B O 1
ATOM 5265 N N . THR B 1 318 ? -27.781 -20.969 0.664 1 98.19 318 THR B N 1
ATOM 5266 C CA . THR B 1 318 ? -28.312 -20.328 -0.535 1 98.19 318 THR B CA 1
ATOM 5267 C C . THR B 1 318 ? -27.922 -18.859 -0.587 1 98.19 318 THR B C 1
ATOM 5269 O O . THR B 1 318 ? -28.25 -18.078 0.316 1 98.19 318 THR B O 1
ATOM 5272 N N . PHE B 1 319 ? -27.188 -18.5 -1.602 1 98.44 319 PHE B N 1
ATOM 5273 C CA . PHE B 1 319 ? -26.875 -17.094 -1.865 1 98.44 319 PHE B CA 1
ATOM 5274 C C . PHE B 1 319 ? -27.844 -16.516 -2.893 1 98.44 319 PHE B C 1
ATOM 5276 O O . PHE B 1 319 ? -28.172 -17.172 -3.881 1 98.44 319 PHE B O 1
ATOM 5283 N N . THR B 1 320 ? -28.297 -15.32 -2.643 1 98.19 320 THR B N 1
ATOM 5284 C CA . THR B 1 320 ? -29.219 -14.633 -3.537 1 98.19 320 THR B CA 1
ATOM 5285 C C . THR B 1 320 ? -28.641 -13.305 -4.012 1 98.19 320 THR B C 1
ATOM 5287 O O . THR B 1 320 ? -28.234 -12.477 -3.195 1 98.19 320 THR B O 1
ATOM 5290 N N . LEU B 1 321 ? -28.531 -13.148 -5.293 1 97.88 321 LEU B N 1
ATOM 5291 C CA . LEU B 1 321 ? -28.141 -11.883 -5.918 1 97.88 321 LEU B CA 1
ATOM 5292 C C . LEU B 1 321 ? -29.359 -11.148 -6.453 1 97.88 321 LEU B C 1
ATOM 5294 O O . LEU B 1 321 ? -30.078 -11.672 -7.309 1 97.88 321 LEU B O 1
ATOM 5298 N N . THR B 1 322 ? -29.594 -9.953 -5.941 1 96.62 322 THR B N 1
ATOM 5299 C CA . THR B 1 322 ? -30.672 -9.102 -6.414 1 96.62 322 THR B CA 1
ATOM 5300 C C . THR B 1 322 ? -30.125 -7.941 -7.242 1 96.62 322 THR B C 1
ATOM 5302 O O . THR B 1 322 ? -29.375 -7.109 -6.734 1 96.62 322 THR B O 1
ATOM 5305 N N . PHE B 1 323 ? -30.547 -7.898 -8.469 1 94.81 323 PHE B N 1
ATOM 5306 C CA . PHE B 1 323 ? -30.047 -6.887 -9.383 1 94.81 323 PHE B CA 1
ATOM 5307 C C . PHE B 1 323 ? -30.906 -5.633 -9.336 1 94.81 323 PHE B C 1
ATOM 5309 O O . PHE B 1 323 ? -32.125 -5.711 -9.07 1 94.81 323 PHE B O 1
ATOM 5316 N N . SER B 1 324 ? -30.203 -4.566 -9.539 1 86.69 324 SER B N 1
ATOM 5317 C CA . SER B 1 324 ? -30.953 -3.309 -9.562 1 86.69 324 SER B CA 1
ATOM 5318 C C . SER B 1 324 ? -31.828 -3.211 -10.805 1 86.69 324 SER B C 1
ATOM 5320 O O . SER B 1 324 ? -31.547 -3.844 -11.82 1 86.69 324 SER B O 1
ATOM 5322 N N . GLN B 1 325 ? -32.812 -2.398 -10.625 1 78.56 325 GLN B N 1
ATOM 5323 C CA . GLN B 1 325 ? -33.719 -2.168 -11.758 1 78.56 325 GLN B CA 1
ATOM 5324 C C . GLN B 1 325 ? -33.031 -1.286 -12.812 1 78.56 325 GLN B C 1
ATOM 5326 O O . GLN B 1 325 ? -32.156 -0.503 -12.492 1 78.56 325 GLN B O 1
ATOM 5331 N N . GLU B 1 326 ? -33.188 -1.575 -14.109 1 67 326 GLU B N 1
ATOM 5332 C CA . GLU B 1 326 ? -32.625 -0.866 -15.25 1 67 326 GLU B CA 1
ATOM 5333 C C . GLU B 1 326 ? -32.594 0.642 -15.016 1 67 326 GLU B C 1
ATOM 5335 O O . GLU B 1 326 ? -31.656 1.327 -15.383 1 67 326 GLU B O 1
ATOM 5340 N N . ASN B 1 327 ? -33.625 1.178 -14.398 1 56.59 327 ASN B N 1
ATOM 5341 C CA . ASN B 1 327 ? -33.75 2.621 -14.234 1 56.59 327 ASN B CA 1
ATOM 5342 C C . ASN B 1 327 ? -32.719 3.16 -13.234 1 56.59 327 ASN B C 1
ATOM 5344 O O . ASN B 1 327 ? -32.375 4.336 -13.281 1 56.59 327 ASN B O 1
ATOM 5348 N N . GLN B 1 328 ? -32.281 2.342 -12.445 1 58.59 328 GLN B N 1
ATOM 5349 C CA . GLN B 1 328 ? -31.344 2.803 -11.414 1 58.59 328 GLN B CA 1
ATOM 5350 C C . GLN B 1 328 ? -29.938 2.971 -11.977 1 58.59 328 GLN B C 1
ATOM 5352 O O . GLN B 1 328 ? -29.172 3.826 -11.516 1 58.59 328 GLN B O 1
ATOM 5357 N N . PHE B 1 329 ? -29.484 2.205 -12.891 1 58.97 329 PHE B N 1
ATOM 5358 C CA . PHE B 1 329 ? -28.172 2.336 -13.492 1 58.97 329 PHE B CA 1
ATOM 5359 C C . PHE B 1 329 ? -28.062 3.621 -14.305 1 58.97 329 PHE B C 1
ATOM 5361 O O . PHE B 1 329 ? -26.984 4.195 -14.438 1 58.97 329 PHE B O 1
ATOM 5368 N N . LEU B 1 330 ? -29.172 4.047 -14.875 1 53.84 330 LEU B N 1
ATOM 5369 C CA . LEU B 1 330 ? -29.156 5.359 -15.516 1 53.84 330 LEU B CA 1
ATOM 5370 C C . LEU B 1 330 ? -28.75 6.441 -14.516 1 53.84 330 LEU B C 1
ATOM 5372 O O . LEU B 1 330 ? -28.125 7.43 -14.891 1 53.84 330 LEU B O 1
ATOM 5376 N N . GLN B 1 331 ? -29.016 6.242 -13.391 1 49.38 331 GLN B N 1
ATOM 5377 C CA . GLN B 1 331 ? -28.688 7.238 -12.375 1 49.38 331 GLN B CA 1
ATOM 5378 C C . GLN B 1 331 ? -27.234 7.129 -11.945 1 49.38 331 GLN B C 1
ATOM 5380 O O . GLN B 1 331 ? -26.594 8.133 -11.602 1 49.38 331 GLN B O 1
ATOM 5385 N N . ILE B 1 332 ? -26.812 5.969 -11.945 1 52.38 332 ILE B N 1
ATOM 5386 C CA . ILE B 1 332 ? -25.438 5.75 -11.523 1 52.38 332 ILE B CA 1
ATOM 5387 C C . ILE B 1 332 ? -24.484 6.277 -12.594 1 52.38 332 ILE B C 1
ATOM 5389 O O . ILE B 1 332 ? -23.391 6.777 -12.273 1 52.38 332 ILE B O 1
ATOM 5393 N N . GLN B 1 333 ? -24.719 6.047 -13.844 1 52.38 333 GLN B N 1
ATOM 5394 C CA . GLN B 1 333 ? -23.859 6.547 -14.914 1 52.38 333 GLN B CA 1
ATOM 5395 C C . GLN B 1 333 ? -23.906 8.07 -14.992 1 52.38 333 GLN B C 1
ATOM 5397 O O . GLN B 1 333 ? -23.109 8.688 -15.703 1 52.38 333 GLN B O 1
ATOM 5402 N N . GLY B 1 334 ? -24.281 8.789 -13.922 1 46.25 334 GLY B N 1
ATOM 5403 C CA . GLY B 1 334 ? -24.281 10.242 -14.008 1 46.25 334 GLY B CA 1
ATOM 5404 C C . GLY B 1 334 ? -24.891 10.758 -15.297 1 46.25 334 GLY B C 1
ATOM 5405 O O . GLY B 1 334 ? -24.203 11.359 -16.125 1 46.25 334 GLY B O 1
ATOM 5406 N N . VAL B 1 335 ? -25.828 10.297 -16.031 1 35.84 335 VAL B N 1
ATOM 5407 C CA . VAL B 1 335 ? -26.406 11.234 -16.984 1 35.84 335 VAL B CA 1
ATOM 5408 C C . VAL B 1 335 ? -27.297 12.227 -16.25 1 35.84 335 VAL B C 1
ATOM 5410 O O . VAL B 1 335 ? -28.094 11.836 -15.391 1 35.84 335 VAL B O 1
#

Foldseek 3Di:
DVVVLCVVCVVVVVVLVVVLVVLLVVCVVDVVHDNVVSVVVSVVSVVVVVVVSVVVCVVVCPQVVQVVPDDVDLDLVSHDDDDDPVSVVVNCVSCVVSVVVVVVVVVVVVVVVVVLVVLLVVLVVVVVVLVVQLVVLVVDPDPVSSLVSLVVSLVVVLVSVLVNLVSCLVVVLVVWDWDKDFQVVLLVVLVVSCVSLCVVLVEEEAEEEPDGIATFGSVLVSLLVNLVVVVQSVFAHRNYYWYWYWDADPQKIKIKIWHFGQWDDPVCQVCLLPQQDDPPPPVPVVPDRSSRNVSSCSSQVLRQWDWDKDIDGRGTIMIMIIGDHPVVVVVSVPD/DVVVLCVVCVVVVVVLVVVLVVLLVVCVVDVVHDNVVSVVVSVVSVVVVVVVSVVVCVVVCPQVVQVVPDDVDLDLVSHDDDDDPVSVVVNCVSCVVSVVVVVVVVVVVVVVVVVLVVLLVVLVVVVVVLVVQLVVLVVDPDPVSSLVSLVVSLVVVLVSVLVNLVSCLVVVLVVWDWDKDFQVVLLVVLVVSCVSLCVVLLEEEAEEEPDGIATFGSVLVSLLVNLVVVVQSVFAHRNYYWYWYWDDDPQKIKIKIWHFGQWDDPVCQVCLLPQQDDPPPPVPVVPDRSSRNVSSCSSQVLGQWDWDKDIDGRGTIMIMIIGDHPVVVVVSVPD

InterPro domains:
  IPR003594 Histidine kinase/HSP90-like ATPase domain [PF02518] (217-325)
  IPR003594 Histidine kinase/HSP90-like ATPase domain [SM00387] (216-327)
  IPR003661 Signal transduction histidine kinase, dimerisation/phosphoacceptor domain [cd00082] (113-156)
  IPR004358 Signal transduction histidine kinase-related protein, C-terminal [PR00344] (253-267)
  IPR004358 Signal transduction histidine kinase-related protein, C-terminal [PR00344] (271-281)
  IPR004358 Signal transduction histidine kinase-related protein, C-terminal [PR00344] (287-305)
  IPR004358 Signal transduction histidine kinase-related protein, C-terminal [PR00344] (311-324)
  IPR005467 Histidine kinase domain [PS50109] (121-327)
  IPR036890 Histidine kinase/HSP90-like ATPase superfamily [G3DSA:3.30.565.10] (172-324)
  IPR036890 Histidine kinase/HSP90-like ATPase superfamily [SSF55874] (175-323)
  IPR050351 Bacteriophytochrome/Sensor protein kinase WalK/GraS-like [PTHR45453] (67-326)

Radius of gyration: 39.49 Å; Cα contacts (8 Å, |Δi|>4): 868; chains: 2; bounding box: 84×122×72 Å

Organism: Alkalihalophilus pseudofirmus (strain ATCC BAA-2126 / JCM 17055 / OF4) (NCBI:txid398511)

Secondary structure (DSSP, 8-state):
-HHHHHHHHHHHHHHHHHHHHHHHHHHHH-TTB-HHHHHHHHHHHHHHHHHHHHHHHHHHHHHHHHHHHS-S---GGGPPPP-SHHHHHHHHHHHHHHHHHHHHHHHHHHHHHHHHHHHHHHHHHHHHHHHHHHHHHHT---HHHHHHHHHHHHHHHHHHHHHHHHHHGGGHHHH---EEEEHHHHHHHHHHHTHHHHHHHT-EEEEEES--EEEE-HHHHHHHHHHHHHHHHHHBPTT-EEEEEEEEETTEEEEEEE--BS---HHHHTTTTSTT----SSTT-TT--S-HHHHHHHHHHHHTPEEEEEEETTTEEEEEEEPPPHHHHHHHTT-/-HHHHHHHHHHHHHHHHHHHHHHHHHHHH-TTB-HHHHHHHHHHHHHHHHHHHHHHHHHHHHHHHHHHHS-S---GGGPPPP-SHHHHHHHHHHHHHHHHHHHHHHHHHHHHHHHHHHHHHHHHHHHHHHHHHHHHHHT---HHHHHHHHHHHHHHHHHHHHHHHHHHGGGHHHH---EEEEHHHHHHHHHHHTHHHHHHHT-EEEEEES--EEEE-HHHHHHHHHHHHHHHHHHBPTT-EEEEEEEEETTEEEEEEE--BS---HHHHTTTTSTT----SSTT-TT--S-HHHHHHHHHHHHTPEEEEEEETTTEEEEEEEPPPHHHHHHHTT-

Solvent-accessible surface area (backbone atoms only — not comparable to full-atom values): 35994 Å² total; per-residue (Å²): 108,65,68,52,48,46,66,67,43,41,70,62,52,49,50,55,54,48,51,47,50,49,52,53,51,48,28,71,72,34,82,58,28,39,58,69,58,50,50,51,52,44,51,53,45,50,52,54,49,51,53,48,52,56,55,47,48,62,62,67,41,50,54,55,52,49,53,65,66,49,62,91,55,77,57,65,84,72,56,62,74,58,90,44,61,68,43,41,52,52,47,50,64,40,44,50,39,48,51,50,50,49,50,49,50,50,52,51,50,51,50,51,52,49,50,51,51,48,50,53,51,49,52,52,58,44,46,52,36,51,53,52,40,50,56,54,47,70,66,49,84,50,66,70,60,33,40,54,48,46,39,29,49,48,51,41,50,50,54,52,50,50,52,52,50,63,70,40,50,88,49,38,81,82,67,68,57,78,38,82,34,56,46,60,66,54,50,50,54,54,52,57,72,44,40,51,57,25,62,76,40,46,44,46,78,45,80,46,66,77,49,50,66,45,74,34,35,63,70,60,50,50,51,36,47,46,45,53,48,52,50,35,61,70,46,29,42,73,60,32,55,34,39,34,39,27,38,74,55,97,81,23,46,33,39,35,44,32,27,45,15,56,39,44,50,78,84,49,59,83,40,52,55,34,83,53,38,61,84,68,79,64,74,75,64,78,82,65,71,18,46,52,51,23,48,32,53,60,58,23,50,87,61,45,34,46,77,46,75,50,54,38,67,69,62,6,37,33,39,35,39,36,42,52,47,78,74,53,54,56,59,68,68,63,114,108,65,67,50,48,46,65,67,43,40,71,62,53,47,50,55,54,48,51,46,51,51,53,53,51,48,29,72,73,34,84,57,30,40,57,70,60,50,51,52,50,44,52,55,46,50,52,55,49,52,53,48,53,56,55,47,50,62,65,67,40,49,53,55,52,49,54,66,66,49,63,90,54,77,59,64,84,72,55,65,76,60,89,44,62,68,44,42,53,51,48,50,65,41,44,50,41,47,51,51,50,50,50,49,50,52,51,50,51,52,50,50,51,49,50,50,52,48,50,53,51,48,51,53,58,44,46,51,36,52,51,53,40,51,57,55,45,70,67,49,83,50,66,68,59,32,41,54,48,45,38,30,49,49,51,40,50,49,53,51,50,50,52,54,48,62,70,40,51,88,49,38,82,81,68,69,56,78,38,82,32,58,46,59,67,54,51,49,55,55,51,56,73,43,41,53,58,25,63,76,40,45,43,43,78,45,80,47,65,78,48,49,66,46,74,35,36,60,70,60,47,50,51,35,48,45,45,52,50,52,49,36,61,70,47,28,43,73,60,31,55,33,39,35,39,26,38,72,56,96,80,22,45,33,40,35,45,31,28,46,16,57,39,44,52,79,86,49,60,84,41,51,54,34,82,54,38,60,83,69,82,64,76,76,63,79,82,65,71,18,46,52,51,22,49,32,52,60,58,23,50,86,60,46,34,47,78,46,78,49,53,39,68,68,61,6,36,32,40,36,39,37,41,52,47,77,74,53,53,52,57,68,69,66,112

Sequence (670 aa):
MIRTFIKERISWIFLIVLLQLLGLFMAYLDPSLSLESMLYYMFLSLVISSLFVIIRYFRETAFFKELDARDSTTDITTLPQPNSPFEALVYDQITSPVEQLEKEASINQLLLEQEKDELLSWIHEVKTPLTALRLIIDRTNDPTLKSELMHEWLRIHFLLDQQLHQKRIPFIENDLFIEKVDLEPLLYSEIHTLRSWCVKKGIGFDVELASSEVLTDAKWLAFILRQLLTNAVKYSEEGSEIRIQSSVQKGQKILTVADNGRGIGPRDLSRIFDKGFTSTSQHQDQHATGMGLYLAKKAAAPLGIHISVQSTVGSGTTFTLTFSQENQFLQIQGVMIRTFIKERISWIFLIVLLQLLGLFMAYLDPSLSLESMLYYMFLSLVISSLFVIIRYFRETAFFKELDARDSTTDITTLPQPNSPFEALVYDQITSPVEQLEKEASINQLLLEQEKDELLSWIHEVKTPLTALRLIIDRTNDPTLKSELMHEWLRIHFLLDQQLHQKRIPFIENDLFIEKVDLEPLLYSEIHTLRSWCVKKGIGFDVELASSEVLTDAKWLAFILRQLLTNAVKYSEEGSEIRIQSSVQKGQKILTVADNGRGIGPRDLSRIFDKGFTSTSQHQDQHATGMGLYLAKKAAAPLGIHISVQSTVGSGTTFTLTFSQENQFLQIQGV

pLDDT: mean 88.43, std 10.75, range [35.78, 98.44]

Nearest PDB structures (foldseek):
  8g3a-assembly1_E  TM=8.052E-01  e=1.138E-38  Bacillus subtilis subsp. subtilis str. 168
  7zp0-assembly1_A  TM=7.152E-01  e=4.237E-14  Escherichia coli 'BL21-Gold(DE3)pLysS AG'
  9eut-assembly1_B  TM=6.591E-01  e=5.683E-14  Pseudomonas aeruginosa
  3d36-assembly1_B  TM=6.489E-01  e=7.863E-12  Geobacillus stearothermophilus 10
  3d36-assembly1_A  TM=6.587E-01  e=1.257E-11  Geobacillus stearothermophilus 10